Protein AF-A0A950IRT8-F1 (afdb_monomer_lite)

Sequence (388 aa):
TRESTYKFLDKFIGEMAEIFPDPYMHIGGDENNGVQWKANPEIQEFAKKHNLNDTAALQTYFNQQLLPILKKHGKRMVGWDEIFAPGLSKDAVIESWRGFDSLAAGAKAGYDGILAQPYYLDHIETAEFHYNADPIPVGTTLTPEEQARILGGEACMWNEHVTARSIDSRIWPRTAAIAERLWSPQSVNNVDDMYRRLWVQSLRLESVGLTHLSAEGVGLRQLAGTAHIEPLRVLASVLQPVGFDERYEMQHTSQLTPMDHLIDAVRPDPPSRHEMQVLVKTYLANHDPAARAALTSTFENWIAAGPNALLLMTAAPLLQDPAPRAQQLADLGSTGLEVIQYIEKQQRAPAGWTQSKLAVIDQAAKPAGLVRFTVLEPLRDLVNAAGK

Radius of gyration: 25.77 Å; chains: 1; bounding box: 68×45×64 Å

Secondary structure (DSSP, 8-state):
--HHHHHHHHHHHHHHHHH--SSEEE--------HHHHH-HHHHHHHHHTT--SHHHHHHHHHHHHHHHHHHTT-EEEEEGGG--TT--TTSEEEESS-HHHHHHHHHTT-EEEE-TT-BGGG---HHHHHT--SS-TT----HHHHTTEEEE--B---TT--TTTHHHHHTTHHHHHHHHHHS-TT---HHHHHHHHHHHHHHHGGGT--TTHHHHHHHHHHHTSS--HHHHHHHHTEEEPPHHHHHHHH---TTS---SHHHHS-SS-HHHHHHHHHHHHHHHH--HHHHHHHHHHHHHHHHHHHHHHHHHHHSGGGTTTTHHHHHHHHHHHHHHHHHHHHHTTPPPPTTHHHHHHHHHHHHHS-BTTEEESSHHHHHHHHHHHH-

Structure (mmCIF, N/CA/C/O backbone):
data_AF-A0A950IRT8-F1
#
_entry.id   AF-A0A950IRT8-F1
#
loop_
_atom_site.group_PDB
_atom_site.id
_atom_site.type_symbol
_atom_site.label_atom_id
_atom_site.label_alt_id
_atom_site.label_comp_id
_atom_site.label_asym_id
_atom_site.label_entity_id
_atom_site.label_seq_id
_atom_site.pdbx_PDB_ins_code
_atom_site.Cartn_x
_atom_site.Cartn_y
_atom_site.Cartn_z
_atom_site.occupancy
_atom_site.B_iso_or_equiv
_atom_site.auth_seq_id
_atom_site.auth_comp_id
_atom_site.auth_asym_id
_atom_site.auth_atom_id
_atom_site.pdbx_PDB_model_num
ATOM 1 N N . THR A 1 1 ? -24.971 12.808 24.071 1.00 93.38 1 THR A N 1
ATOM 2 C CA . THR A 1 1 ? -25.809 13.539 25.053 1.00 93.38 1 THR A CA 1
ATOM 3 C C . THR A 1 1 ? -27.253 13.052 25.076 1.00 93.38 1 THR A C 1
ATOM 5 O O . THR A 1 1 ? -27.858 13.056 26.139 1.00 93.38 1 THR A O 1
ATOM 8 N N . ARG A 1 2 ? -27.819 12.599 23.946 1.00 95.94 2 ARG A N 1
ATOM 9 C CA . ARG A 1 2 ? -29.181 12.046 23.871 1.00 95.94 2 ARG A CA 1
ATOM 10 C C . ARG A 1 2 ? -29.236 10.579 24.305 1.00 95.94 2 ARG A C 1
ATOM 12 O O . ARG A 1 2 ? -28.513 9.751 23.762 1.00 95.94 2 ARG A O 1
ATOM 19 N N . GLU A 1 3 ? -30.155 10.240 25.206 1.00 95.44 3 GLU A N 1
ATOM 20 C CA . GLU A 1 3 ? -30.379 8.853 25.653 1.00 95.44 3 GLU A CA 1
ATOM 21 C C . GLU A 1 3 ? -30.862 7.938 24.510 1.00 95.44 3 GLU A C 1
ATOM 23 O O . GLU A 1 3 ? -30.510 6.762 24.444 1.00 95.44 3 GLU A O 1
ATOM 28 N N . SER A 1 4 ? -31.625 8.491 23.559 1.00 97.94 4 SER A N 1
ATOM 29 C CA . SER A 1 4 ? -32.122 7.758 22.390 1.00 97.94 4 SER A CA 1
ATOM 30 C C . SER A 1 4 ? -31.001 7.157 21.536 1.00 97.94 4 SER A C 1
ATOM 32 O O . SER A 1 4 ? -31.207 6.106 20.939 1.00 97.94 4 SER A O 1
ATOM 34 N N . THR A 1 5 ? -29.820 7.786 21.503 1.00 98.00 5 THR A N 1
ATOM 35 C CA . THR A 1 5 ? -28.641 7.251 20.805 1.00 98.00 5 THR A CA 1
ATOM 36 C C . THR A 1 5 ? -28.190 5.936 21.435 1.00 98.00 5 THR A C 1
ATOM 38 O O . THR A 1 5 ? -27.998 4.959 20.723 1.00 98.00 5 THR A O 1
ATOM 41 N N . TYR A 1 6 ? -28.096 5.869 22.765 1.00 98.12 6 TYR A N 1
ATOM 42 C CA . TYR A 1 6 ? -27.685 4.646 23.459 1.00 98.12 6 TYR A CA 1
ATOM 43 C C . TYR A 1 6 ? -28.746 3.544 23.377 1.00 98.12 6 TYR A C 1
ATOM 45 O O . TYR A 1 6 ? -28.394 2.385 23.205 1.00 98.12 6 TYR A O 1
ATOM 53 N N . LYS A 1 7 ? -30.042 3.890 23.420 1.00 98.31 7 LYS A N 1
ATOM 54 C CA . LYS A 1 7 ? -31.140 2.924 23.204 1.00 98.31 7 LYS A CA 1
ATOM 55 C C . LYS A 1 7 ? -31.098 2.307 21.806 1.00 98.31 7 LYS A C 1
ATOM 57 O O . LYS A 1 7 ? -31.328 1.111 21.654 1.00 98.31 7 LYS A O 1
ATOM 62 N N . PHE A 1 8 ? -30.804 3.123 20.793 1.00 98.62 8 PHE A N 1
ATOM 63 C CA . PHE A 1 8 ? -30.590 2.637 19.434 1.00 98.62 8 PHE A CA 1
ATOM 64 C C . PHE A 1 8 ? -29.370 1.711 19.367 1.00 98.62 8 PHE A C 1
ATOM 66 O O . PHE A 1 8 ? -29.502 0.593 18.880 1.00 98.62 8 PHE A O 1
ATOM 73 N N . LEU A 1 9 ? -28.223 2.145 19.903 1.00 98.50 9 LEU A N 1
ATOM 74 C CA . LEU A 1 9 ? -26.989 1.357 19.893 1.00 98.50 9 LEU A CA 1
ATOM 75 C C . LEU A 1 9 ? -27.138 0.031 20.644 1.00 98.50 9 LEU A C 1
ATOM 77 O O . LEU A 1 9 ? -26.667 -0.976 20.145 1.00 98.50 9 LEU A O 1
ATOM 81 N N . ASP A 1 10 ? -27.834 -0.008 21.783 1.00 98.62 10 ASP A N 1
ATOM 82 C CA . ASP A 1 10 ? -28.111 -1.253 22.515 1.00 98.62 10 ASP A CA 1
ATOM 83 C C . ASP A 1 10 ? -28.896 -2.258 21.668 1.00 98.62 10 ASP A C 1
ATOM 85 O O . ASP A 1 10 ? -28.540 -3.433 21.616 1.00 98.62 10 ASP A O 1
ATOM 89 N N . LYS A 1 11 ? -29.926 -1.796 20.950 1.00 98.62 11 LYS A N 1
ATOM 90 C CA . LYS A 1 11 ? -30.690 -2.661 20.046 1.00 98.62 11 LYS A CA 1
ATOM 91 C C . LYS A 1 11 ? -29.851 -3.108 18.845 1.00 98.62 11 LYS A C 1
ATOM 93 O O . LYS A 1 11 ? -29.852 -4.289 18.521 1.00 98.62 11 LYS A O 1
ATOM 98 N N . PHE A 1 12 ? -29.148 -2.174 18.207 1.00 98.50 12 PHE A N 1
ATOM 99 C CA . PHE A 1 12 ? -28.325 -2.444 17.028 1.00 98.50 12 PHE A CA 1
ATOM 100 C C . PHE A 1 12 ? -27.179 -3.413 17.343 1.00 98.50 12 PHE A C 1
ATOM 102 O O . PHE A 1 12 ? -27.008 -4.410 16.654 1.00 98.50 12 PHE A O 1
ATOM 109 N N . ILE A 1 13 ? -26.431 -3.163 18.421 1.00 98.38 13 ILE A N 1
ATOM 110 C CA . ILE A 1 13 ? -25.345 -4.037 18.877 1.00 98.38 13 ILE A CA 1
ATOM 111 C C . ILE A 1 13 ? -25.885 -5.412 19.259 1.00 98.38 13 ILE A C 1
ATOM 113 O O . ILE A 1 13 ? -25.240 -6.403 18.939 1.00 98.38 13 ILE A O 1
ATOM 117 N N . GLY A 1 14 ? -27.058 -5.486 19.898 1.00 98.31 14 GLY A N 1
ATOM 118 C CA . GLY A 1 14 ? -27.706 -6.764 20.193 1.00 98.31 14 GLY A CA 1
ATOM 119 C C . GLY A 1 14 ? -27.958 -7.593 18.933 1.00 98.31 14 GLY A C 1
ATOM 120 O O . GLY A 1 14 ? -27.570 -8.754 18.885 1.00 98.31 14 GLY A O 1
ATOM 121 N N . GLU A 1 15 ? -28.512 -6.979 17.883 1.00 98.50 15 GLU A N 1
ATOM 122 C CA . GLU A 1 15 ? -28.735 -7.648 16.593 1.00 98.50 15 GLU A CA 1
ATOM 123 C C . GLU A 1 15 ? -27.414 -8.069 15.924 1.00 98.50 15 GLU A C 1
ATOM 125 O O . GLU A 1 15 ? -27.280 -9.201 15.469 1.00 98.50 15 GLU A O 1
ATOM 130 N N . MET A 1 16 ? -26.394 -7.202 15.917 1.00 98.31 16 MET A N 1
ATOM 131 C CA . MET A 1 16 ? -25.080 -7.548 15.354 1.00 98.31 16 MET A CA 1
ATOM 132 C C . MET A 1 16 ? -24.384 -8.663 16.148 1.00 98.31 16 MET A C 1
ATOM 134 O O . MET A 1 16 ? -23.709 -9.509 15.565 1.00 98.31 16 MET A O 1
ATOM 138 N N . ALA A 1 17 ? -24.555 -8.704 17.469 1.00 98.00 17 ALA A N 1
ATOM 139 C CA . ALA A 1 17 ? -23.971 -9.729 18.328 1.00 98.00 17 ALA A CA 1
ATOM 140 C C . ALA A 1 17 ? -24.550 -11.131 18.077 1.00 98.00 17 ALA A C 1
ATOM 142 O O . ALA A 1 17 ? -23.846 -12.111 18.319 1.00 98.00 17 ALA A O 1
ATOM 143 N N . GLU A 1 18 ? -25.784 -11.232 17.571 1.00 97.81 18 GLU A N 1
ATOM 144 C CA . GLU A 1 18 ? -26.386 -12.501 17.136 1.00 97.81 18 GLU A CA 1
ATOM 145 C C . GLU A 1 18 ? -25.786 -13.011 15.814 1.00 97.81 18 GLU A C 1
ATOM 147 O O . GLU A 1 18 ? -25.723 -14.220 15.592 1.00 97.81 18 GLU A O 1
ATOM 152 N N . ILE A 1 19 ? -25.319 -12.104 14.948 1.00 98.25 19 ILE A N 1
ATOM 153 C CA . ILE A 1 19 ? -24.733 -12.434 13.639 1.00 98.25 19 ILE A CA 1
ATOM 154 C C . ILE A 1 19 ? -23.246 -12.787 13.773 1.00 98.25 19 ILE A C 1
ATOM 156 O O . ILE A 1 19 ? -22.774 -13.743 13.157 1.00 98.25 19 ILE A O 1
ATOM 160 N N . PHE A 1 20 ? -22.500 -12.021 14.573 1.00 98.06 20 PHE A N 1
ATOM 161 C CA . PHE A 1 20 ? -21.051 -12.158 14.705 1.00 98.06 20 PHE A CA 1
ATOM 162 C C . PHE A 1 20 ? -20.701 -12.820 16.040 1.00 98.06 20 PHE A C 1
ATOM 164 O O . PHE A 1 20 ? -20.814 -12.162 17.071 1.00 98.06 20 PHE A O 1
ATOM 171 N N . PRO A 1 21 ? -20.257 -14.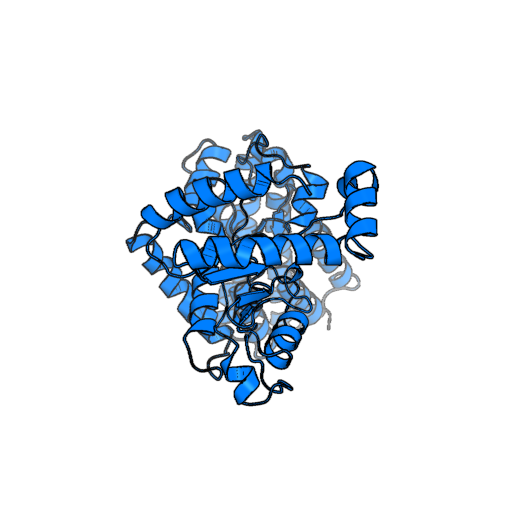090 16.075 1.00 96.75 21 PRO A N 1
ATOM 172 C CA . PRO A 1 21 ? -19.998 -14.806 17.329 1.00 96.75 21 PRO A CA 1
ATOM 173 C C . PRO A 1 21 ? -18.703 -14.378 18.034 1.00 96.75 21 PRO A C 1
ATOM 175 O O . PRO A 1 21 ? -18.528 -14.690 19.210 1.00 96.75 21 PRO A O 1
ATOM 178 N N . ASP A 1 22 ? -17.809 -13.669 17.340 1.00 97.81 22 ASP A N 1
ATOM 179 C CA . ASP A 1 22 ? -16.529 -13.214 17.888 1.00 97.81 22 ASP A CA 1
ATOM 180 C C . ASP A 1 22 ? -16.730 -12.342 19.146 1.00 97.81 22 ASP A C 1
ATOM 182 O O . ASP A 1 22 ? -17.658 -11.522 19.180 1.00 97.81 22 ASP A O 1
ATOM 186 N N . PRO A 1 23 ? -15.932 -12.521 20.215 1.00 96.75 23 PRO A N 1
ATOM 187 C CA . PRO A 1 23 ? -16.115 -11.767 21.447 1.00 96.75 23 PRO A CA 1
ATOM 188 C C . PRO A 1 23 ? -15.680 -10.307 21.327 1.00 96.75 23 PRO A C 1
ATOM 190 O O . PRO A 1 23 ? -15.950 -9.553 22.253 1.00 96.75 23 PRO A O 1
ATOM 193 N N . TYR A 1 24 ? -15.021 -9.885 20.253 1.00 97.75 24 TYR A N 1
ATOM 194 C CA . TYR A 1 24 ? -14.610 -8.507 20.028 1.00 97.75 24 TYR A CA 1
ATOM 195 C C . TYR A 1 24 ? -15.590 -7.787 19.098 1.00 97.75 24 TYR A C 1
ATOM 197 O O . TYR A 1 24 ? -16.213 -8.369 18.213 1.00 97.75 24 TYR A O 1
ATOM 205 N N . MET A 1 25 ? -15.764 -6.488 19.322 1.00 98.12 25 MET A N 1
ATOM 206 C CA . MET A 1 25 ? -16.516 -5.615 18.429 1.00 98.12 25 MET A CA 1
ATOM 207 C C . MET A 1 25 ? -15.803 -4.272 18.337 1.00 98.12 25 MET A C 1
ATOM 209 O O . MET A 1 25 ? -15.656 -3.570 19.344 1.00 98.12 25 MET A O 1
ATOM 213 N N . HIS A 1 26 ? -15.367 -3.933 17.124 1.00 98.31 26 HIS A N 1
ATOM 214 C CA . HIS A 1 26 ? -14.728 -2.658 16.839 1.00 98.31 26 HIS A CA 1
ATOM 215 C C . HIS A 1 26 ? -15.785 -1.548 16.767 1.00 98.31 26 HIS A C 1
ATOM 217 O O . HIS A 1 26 ? -16.753 -1.654 16.015 1.00 98.31 26 HIS A O 1
ATOM 223 N N . ILE A 1 27 ? -15.628 -0.489 17.564 1.00 97.12 27 ILE A N 1
ATOM 224 C CA . ILE A 1 27 ? -16.579 0.637 17.626 1.00 97.12 27 ILE A CA 1
ATOM 225 C C . ILE A 1 27 ? -16.160 1.838 16.767 1.00 97.12 27 ILE A C 1
ATOM 227 O O . ILE A 1 27 ? -16.857 2.852 16.756 1.00 97.12 27 ILE A O 1
ATOM 231 N N . GLY A 1 28 ? -15.013 1.740 16.089 1.00 96.75 28 GLY A N 1
ATOM 232 C CA . GLY A 1 28 ? -14.373 2.865 15.410 1.00 96.75 28 GLY A CA 1
ATOM 233 C C . GLY A 1 28 ? -13.798 3.830 16.442 1.00 96.75 28 GLY A C 1
ATOM 234 O O . GLY A 1 28 ? -13.040 3.420 17.323 1.00 96.75 28 GLY A O 1
ATOM 235 N N . GLY A 1 29 ? -14.219 5.092 16.368 1.00 94.56 29 GLY A N 1
ATOM 236 C CA . GLY A 1 29 ? -13.820 6.145 17.304 1.00 94.56 29 GLY A CA 1
ATOM 237 C C . GLY A 1 29 ? -12.760 7.095 16.750 1.00 94.56 29 GLY A C 1
ATOM 238 O O . GLY A 1 29 ? -12.273 7.946 17.485 1.00 94.56 29 GLY A O 1
ATOM 239 N N . ASP A 1 30 ? -12.450 6.982 15.474 1.00 95.75 30 ASP A N 1
ATOM 240 C CA . ASP A 1 30 ? -11.510 7.804 14.734 1.00 95.75 30 ASP A CA 1
ATOM 241 C C . ASP A 1 30 ? -12.086 9.172 14.329 1.00 95.75 30 ASP A C 1
ATOM 243 O O . ASP A 1 30 ? -13.300 9.371 14.227 1.00 95.75 30 ASP A O 1
ATOM 247 N N . GLU A 1 31 ? -11.189 10.142 14.141 1.00 94.06 31 GLU A N 1
ATOM 248 C CA . GLU A 1 31 ? -11.392 11.381 13.368 1.00 94.06 31 GLU A CA 1
ATOM 249 C C . GLU A 1 31 ? -12.564 12.302 13.768 1.00 94.06 31 GLU A C 1
ATOM 251 O O . GLU A 1 31 ? -12.988 13.194 13.019 1.00 94.06 31 GLU A O 1
ATOM 256 N N . ASN A 1 32 ? -13.068 12.193 14.998 1.00 94.94 32 ASN A N 1
ATOM 257 C CA . ASN A 1 32 ? -14.050 13.147 15.505 1.00 94.94 32 ASN A CA 1
ATOM 258 C C . ASN A 1 32 ? -13.425 14.535 15.749 1.00 94.94 32 ASN A C 1
ATOM 260 O O . ASN A 1 32 ? -12.979 14.875 16.847 1.00 94.94 32 ASN A O 1
ATOM 264 N N . ASN A 1 33 ? -13.488 15.400 14.736 1.00 93.12 33 ASN A N 1
ATOM 265 C CA . ASN A 1 33 ? -12.981 16.775 14.800 1.00 93.12 33 ASN A CA 1
ATOM 266 C C . ASN A 1 33 ? -13.750 17.695 15.781 1.00 93.12 33 ASN A C 1
ATOM 268 O O . ASN A 1 33 ? -13.318 18.815 16.079 1.00 93.12 33 ASN A O 1
ATOM 272 N N . GLY A 1 34 ? -14.904 17.251 16.295 1.00 95.25 34 GLY A N 1
ATOM 273 C CA . GLY A 1 34 ? -15.708 17.953 17.293 1.00 95.25 34 GLY A CA 1
ATOM 274 C C . GLY A 1 34 ? -16.322 19.280 16.843 1.00 95.25 34 GLY A C 1
ATOM 275 O O . GLY A 1 34 ? -16.896 19.978 17.681 1.00 95.25 34 GLY A O 1
ATOM 276 N N . VAL A 1 35 ? -16.236 19.656 15.562 1.00 97.31 35 VAL A N 1
ATOM 277 C CA . VAL A 1 35 ? -16.737 20.947 15.053 1.00 97.31 35 VAL A CA 1
ATOM 278 C C . VAL A 1 35 ? -18.231 21.099 15.344 1.00 97.31 35 VAL A C 1
ATOM 280 O O . VAL A 1 35 ? -18.659 22.096 15.926 1.00 97.31 35 VAL A O 1
ATOM 283 N N . GLN A 1 36 ? -19.023 20.073 15.028 1.00 97.56 36 GLN A N 1
ATOM 284 C CA . GLN A 1 36 ? -20.467 20.089 15.276 1.00 97.56 36 GLN A CA 1
ATOM 285 C C . GLN A 1 36 ? -20.810 20.035 16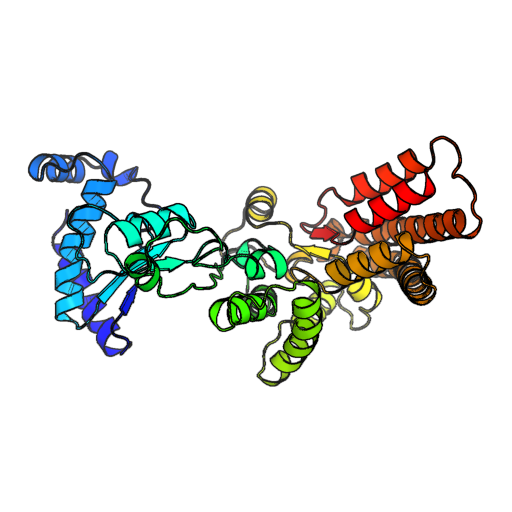.771 1.00 97.56 36 GLN A C 1
ATOM 287 O O . GLN A 1 36 ? -21.781 20.651 17.205 1.00 97.56 36 GLN A O 1
ATOM 292 N N . TRP A 1 37 ? -20.007 19.340 17.581 1.00 97.44 37 TRP A N 1
ATOM 293 C CA . TRP A 1 37 ? -20.215 19.267 19.032 1.00 97.44 37 TRP A CA 1
ATOM 294 C C . TRP A 1 37 ? -19.964 20.611 19.709 1.00 97.44 37 TRP A C 1
ATOM 296 O O . TRP A 1 37 ? -20.733 21.015 20.581 1.00 97.44 37 TRP A O 1
ATOM 306 N N . LYS A 1 38 ? -18.922 21.328 19.276 1.00 96.88 38 LYS A N 1
ATOM 307 C CA . LYS A 1 38 ? -18.600 22.687 19.733 1.00 96.88 38 LYS A CA 1
ATOM 308 C C . LYS A 1 38 ? -19.673 23.697 19.328 1.00 96.88 38 LYS A C 1
ATOM 310 O O . LYS A 1 38 ? -19.982 24.594 20.105 1.00 96.88 38 LYS A O 1
ATOM 315 N N . ALA A 1 39 ? -20.268 23.526 18.147 1.00 97.69 39 ALA A N 1
ATOM 316 C CA . ALA A 1 39 ? -21.314 24.407 17.636 1.00 97.69 39 ALA A CA 1
ATOM 317 C C . ALA A 1 39 ? -22.708 24.166 18.254 1.00 97.69 39 ALA A C 1
ATOM 319 O O . ALA A 1 39 ? -23.582 25.019 18.114 1.00 97.69 39 ALA A O 1
ATOM 320 N N . ASN A 1 40 ? -22.946 23.030 18.919 1.00 98.19 40 ASN A N 1
ATOM 321 C CA . ASN A 1 40 ? -24.266 22.665 19.436 1.00 98.19 40 ASN A CA 1
ATOM 322 C C . ASN A 1 40 ? -24.455 23.087 20.916 1.00 98.19 40 ASN A C 1
ATOM 324 O O . ASN A 1 40 ? -23.789 22.522 21.790 1.00 98.19 40 ASN A O 1
ATOM 328 N N . PRO A 1 41 ? -25.394 24.005 21.239 1.00 97.88 41 PRO A N 1
ATOM 329 C CA . PRO A 1 41 ? -25.592 24.496 22.607 1.00 97.88 41 PRO A CA 1
ATOM 330 C C . PRO A 1 41 ? -25.973 23.416 23.628 1.00 97.88 41 PRO A C 1
ATOM 332 O O . PRO A 1 41 ? -25.469 23.443 24.749 1.00 97.88 41 PRO A O 1
ATOM 335 N N . GLU A 1 42 ? -26.805 22.443 23.249 1.00 97.88 42 GLU A N 1
ATOM 336 C CA . GLU A 1 42 ? -27.221 21.349 24.139 1.00 97.88 42 GLU A CA 1
ATOM 337 C C . GLU A 1 42 ? -26.039 20.435 24.484 1.00 97.88 42 GLU A C 1
ATOM 339 O O . GLU A 1 42 ? -25.911 19.960 25.614 1.00 97.88 42 GLU A O 1
ATOM 344 N N . ILE A 1 43 ? -25.142 20.199 23.519 1.00 98.12 43 ILE A N 1
ATOM 345 C CA . ILE A 1 43 ? -23.922 19.420 23.755 1.00 98.12 43 ILE A CA 1
ATOM 346 C C . ILE A 1 43 ? -22.976 20.176 24.688 1.00 98.12 43 ILE A C 1
ATOM 348 O O . ILE A 1 43 ? -22.422 19.572 25.606 1.00 98.12 43 ILE A O 1
ATOM 352 N N . GLN A 1 44 ? -22.837 21.490 24.511 1.00 97.88 44 GLN A N 1
ATOM 353 C CA . GLN A 1 44 ? -22.022 22.320 25.399 1.00 97.88 44 GLN A CA 1
ATOM 354 C C . GLN A 1 44 ? -22.589 22.384 26.824 1.00 97.88 44 GLN A C 1
ATOM 356 O O . GLN A 1 44 ? -21.832 22.328 27.793 1.00 97.88 44 GLN A O 1
ATOM 361 N N . GLU A 1 45 ? -23.911 22.463 26.983 1.00 97.75 45 GLU A N 1
ATOM 362 C CA . GLU A 1 45 ? -24.555 22.400 28.298 1.00 97.75 45 GLU A CA 1
ATOM 363 C C . GLU A 1 45 ? -24.343 21.035 28.964 1.00 97.75 45 GLU A C 1
ATOM 365 O O . GLU A 1 45 ? -23.966 20.961 30.137 1.00 97.75 45 GLU A O 1
ATOM 370 N N . PHE A 1 46 ? -24.501 19.948 28.204 1.00 98.00 46 PHE A N 1
ATOM 371 C CA . PHE A 1 46 ? -24.214 18.602 28.686 1.00 98.00 46 PHE A CA 1
ATOM 372 C C . PHE A 1 46 ? -22.759 18.457 29.147 1.00 98.00 46 PHE A C 1
ATOM 374 O O . PHE A 1 46 ? -22.521 17.906 30.224 1.00 98.00 46 PHE A O 1
ATOM 381 N N . ALA A 1 47 ? -21.805 18.962 28.358 1.00 96.94 47 ALA A N 1
ATOM 382 C CA . ALA A 1 47 ? -20.380 18.927 28.669 1.00 96.94 47 ALA A CA 1
ATOM 383 C C . ALA A 1 47 ? -20.083 19.648 29.990 1.00 96.94 47 ALA A C 1
ATOM 385 O O . ALA A 1 47 ? -19.457 19.071 30.877 1.00 96.94 47 ALA A O 1
ATOM 386 N N . LYS A 1 48 ? -20.633 20.858 30.174 1.00 97.06 48 LYS A N 1
ATOM 387 C CA . LYS A 1 48 ? -20.519 21.627 31.425 1.00 97.06 48 LYS A CA 1
ATOM 388 C C . LYS A 1 48 ? -21.099 20.870 32.617 1.00 97.06 48 LYS A C 1
ATOM 390 O O . LYS A 1 48 ? -20.449 20.773 33.650 1.00 97.06 48 LYS A O 1
ATOM 395 N N . LYS A 1 49 ? -22.297 20.293 32.471 1.00 97.31 49 LYS A N 1
ATOM 396 C CA . LYS A 1 49 ? -22.969 19.539 33.543 1.00 97.31 49 LYS A CA 1
ATOM 397 C C . LYS A 1 49 ? -22.173 18.311 34.002 1.00 97.31 49 LYS A C 1
ATOM 399 O O . LYS A 1 49 ? -22.275 17.929 35.164 1.00 97.31 49 LYS A O 1
ATOM 404 N N . HIS A 1 50 ? -21.402 17.700 33.104 1.00 95.38 50 HIS A N 1
ATOM 405 C CA . HIS A 1 50 ? -20.616 16.492 33.375 1.00 95.38 50 HIS A CA 1
ATOM 406 C C . HIS A 1 50 ? -19.112 16.765 33.537 1.00 95.38 50 HIS A C 1
ATOM 408 O O . HIS A 1 50 ? -18.342 15.814 33.632 1.00 95.38 50 HIS A O 1
ATOM 414 N N . ASN A 1 51 ? -18.689 18.035 33.596 1.00 95.44 51 ASN A N 1
ATOM 415 C CA . ASN A 1 51 ? -17.282 18.449 33.696 1.00 95.44 51 ASN A CA 1
ATOM 416 C C . ASN A 1 51 ? -16.385 17.865 32.583 1.00 95.44 51 ASN A C 1
ATOM 418 O O . ASN A 1 51 ? -15.266 17.419 32.836 1.00 95.44 51 ASN A O 1
ATOM 422 N N . LEU A 1 52 ? -16.888 17.845 31.347 1.00 94.50 52 LEU A N 1
ATOM 423 C CA . LEU A 1 52 ? -16.173 17.353 30.168 1.00 94.50 52 LEU A CA 1
ATOM 424 C C . LEU A 1 52 ? -15.551 18.548 29.439 1.00 94.50 52 LEU A C 1
ATOM 426 O O . LEU A 1 52 ? -16.264 19.367 28.859 1.00 94.50 52 LEU A O 1
ATOM 430 N N . ASN A 1 53 ? -14.226 18.667 29.518 1.00 91.44 53 ASN A N 1
ATOM 431 C CA . ASN A 1 53 ? -13.514 19.900 29.161 1.00 91.44 53 ASN A CA 1
ATOM 432 C C . ASN A 1 53 ? -13.286 20.086 27.653 1.00 91.44 53 ASN A C 1
ATOM 434 O O . ASN A 1 53 ? -13.087 21.212 27.201 1.00 91.44 53 ASN A O 1
ATOM 438 N N . ASP A 1 54 ? -13.302 19.006 26.875 1.00 91.88 54 ASP A N 1
ATOM 439 C CA . ASP A 1 54 ? -13.022 19.031 25.442 1.00 91.88 54 ASP A CA 1
ATOM 440 C C . ASP A 1 54 ? -13.753 17.904 24.683 1.00 91.88 54 ASP A C 1
ATOM 442 O O . ASP A 1 54 ? -14.514 17.111 25.249 1.00 91.88 54 ASP A O 1
ATOM 446 N N . THR A 1 55 ? -13.550 17.861 23.361 1.00 92.31 55 THR A N 1
ATOM 447 C CA . THR A 1 55 ? -14.112 16.828 22.479 1.00 92.31 55 THR A CA 1
ATOM 448 C C . THR A 1 55 ? -13.674 15.425 22.900 1.00 92.31 55 THR A C 1
ATOM 450 O O . THR A 1 55 ? -14.499 14.512 22.897 1.00 92.31 55 THR A O 1
ATOM 453 N N . ALA A 1 56 ? -12.410 15.253 23.299 1.00 90.94 56 ALA A N 1
ATOM 454 C CA . ALA A 1 56 ? -11.867 13.956 23.689 1.00 90.94 56 ALA A CA 1
ATOM 455 C C . ALA A 1 56 ? -12.538 13.437 24.970 1.00 90.94 56 ALA A C 1
ATOM 457 O O . ALA A 1 56 ? -12.935 12.274 25.038 1.00 90.94 56 ALA A O 1
ATOM 458 N N . ALA A 1 57 ? -12.775 14.303 25.958 1.00 91.81 57 ALA A N 1
ATOM 459 C CA . ALA A 1 57 ? -13.517 13.973 27.170 1.00 91.81 57 ALA A CA 1
ATOM 460 C C . ALA A 1 57 ? -14.980 13.605 26.867 1.00 91.81 57 ALA A C 1
ATOM 462 O O . ALA A 1 57 ? -15.509 12.647 27.433 1.00 91.81 57 ALA A O 1
ATOM 463 N N . LEU A 1 58 ? -15.635 14.317 25.941 1.00 94.50 58 LEU A N 1
ATOM 464 C CA . LEU A 1 58 ? -16.989 13.979 25.481 1.00 94.50 58 LEU A CA 1
ATOM 465 C C . LEU A 1 58 ? -17.051 12.610 24.794 1.00 94.50 58 LEU A C 1
ATOM 467 O O . LEU A 1 58 ? -17.977 11.835 25.043 1.00 94.50 58 LEU A O 1
ATOM 471 N N . GLN A 1 59 ? -16.067 12.299 23.956 1.00 94.56 59 GLN A N 1
ATOM 472 C CA . GLN A 1 59 ? -15.969 11.011 23.279 1.00 94.56 59 GLN A CA 1
ATOM 473 C C . GLN A 1 59 ? -15.649 9.879 24.259 1.00 94.56 59 GLN A C 1
ATOM 475 O O . GLN A 1 59 ? -16.277 8.824 24.215 1.00 94.56 59 GLN A O 1
ATOM 480 N N . THR A 1 60 ? -14.757 10.130 25.216 1.00 91.50 60 THR A N 1
ATOM 481 C CA . THR A 1 60 ? -14.455 9.204 26.314 1.00 91.50 60 THR A CA 1
ATOM 482 C C . THR A 1 60 ? -15.712 8.878 27.109 1.00 91.50 60 THR A C 1
ATOM 484 O O . THR A 1 60 ? -15.999 7.709 27.358 1.00 91.50 60 THR A O 1
ATOM 487 N N . TYR A 1 61 ? -16.507 9.896 27.457 1.00 93.88 61 TYR A N 1
ATOM 488 C CA . TYR A 1 61 ? -17.788 9.695 28.128 1.00 93.88 61 TYR A CA 1
ATOM 489 C C . TYR A 1 61 ? -18.720 8.804 27.296 1.00 93.88 61 TYR A C 1
ATOM 491 O O . TYR A 1 61 ? -19.310 7.867 27.830 1.00 93.88 61 TYR A O 1
ATOM 499 N N . PHE A 1 62 ? -18.837 9.058 25.988 1.00 95.62 62 PHE A N 1
ATOM 500 C CA . PHE A 1 62 ? -19.639 8.227 25.086 1.00 95.62 62 PHE A CA 1
ATOM 501 C C . PHE A 1 62 ? -19.172 6.761 25.083 1.00 95.62 62 PHE A C 1
ATOM 503 O O . PHE A 1 62 ? -19.990 5.862 25.288 1.00 95.62 62 PHE A O 1
ATOM 510 N N . ASN A 1 63 ? -17.865 6.517 24.959 1.00 94.44 63 ASN A N 1
ATOM 511 C CA . ASN A 1 63 ? -17.288 5.171 24.979 1.00 94.44 63 ASN A CA 1
ATOM 512 C C . ASN A 1 63 ? -17.526 4.466 26.325 1.00 94.44 63 ASN A C 1
ATOM 514 O O . ASN A 1 63 ? -17.878 3.287 26.360 1.00 94.44 63 ASN A O 1
ATOM 518 N N . GLN A 1 64 ? -17.429 5.191 27.444 1.00 92.56 64 GLN A N 1
ATOM 519 C CA . GLN A 1 64 ? -17.737 4.657 28.775 1.00 92.56 64 GLN A CA 1
ATOM 520 C C . GLN A 1 64 ? -19.200 4.217 28.914 1.00 92.56 64 GLN A C 1
ATOM 522 O O . GLN A 1 64 ? -19.467 3.212 29.572 1.00 92.56 64 GLN A O 1
ATOM 527 N N . GLN A 1 65 ? -20.144 4.922 28.281 1.00 94.06 65 GLN A N 1
ATOM 528 C CA . GLN A 1 65 ? -21.548 4.494 28.238 1.00 94.06 65 GLN A CA 1
ATOM 529 C C . GLN A 1 65 ? -21.764 3.278 27.323 1.00 94.06 65 GLN A C 1
ATOM 531 O O . GLN A 1 65 ? -22.680 2.491 27.556 1.00 94.06 65 GLN A O 1
ATOM 536 N N . LEU A 1 66 ? -20.921 3.098 26.303 1.00 95.44 66 LEU A N 1
ATOM 537 C CA . LEU A 1 66 ? -21.015 1.987 25.356 1.00 95.44 66 LEU A CA 1
ATOM 538 C C . LEU A 1 66 ? -20.443 0.671 25.911 1.00 95.44 66 LEU A C 1
ATOM 540 O O . LEU A 1 66 ? -20.949 -0.402 25.592 1.00 95.44 66 LEU A O 1
ATOM 544 N N . LEU A 1 67 ? -19.440 0.738 26.792 1.00 94.00 67 LEU A N 1
ATOM 545 C CA . LEU A 1 67 ? -18.841 -0.433 27.450 1.00 94.00 67 LEU A CA 1
ATOM 546 C C . LEU A 1 67 ? -19.862 -1.399 28.090 1.00 94.00 67 LEU A C 1
ATOM 548 O O . LEU A 1 67 ? -19.807 -2.590 27.779 1.00 94.00 67 LEU A O 1
ATOM 552 N N . PRO A 1 68 ? -20.789 -0.966 28.971 1.00 94.94 68 PRO A N 1
ATOM 553 C CA . PRO A 1 68 ? -21.766 -1.879 29.565 1.00 94.94 68 PRO A CA 1
ATOM 554 C C . PRO A 1 68 ? -22.747 -2.457 28.537 1.00 94.94 68 PRO A C 1
ATOM 556 O O . PRO A 1 68 ? -23.206 -3.582 28.723 1.00 94.94 68 PRO A O 1
ATOM 559 N N . ILE A 1 69 ? -23.040 -1.734 27.450 1.00 97.50 69 ILE A N 1
ATOM 560 C CA . ILE A 1 69 ? -23.889 -2.225 26.354 1.00 97.50 69 ILE A CA 1
ATOM 561 C C . ILE A 1 69 ? -23.189 -3.376 25.627 1.00 97.50 69 ILE A C 1
ATOM 563 O O . ILE A 1 69 ? -23.776 -4.440 25.457 1.00 97.50 69 ILE A O 1
ATOM 567 N N . LEU A 1 70 ? -21.917 -3.202 25.263 1.00 97.38 70 LEU A N 1
ATOM 568 C CA . LEU A 1 70 ? -21.119 -4.268 24.653 1.00 97.38 70 LEU A CA 1
ATOM 569 C C . LEU A 1 70 ? -21.029 -5.486 25.578 1.00 97.38 70 LEU A C 1
ATOM 571 O O . LEU A 1 70 ? -21.343 -6.598 25.159 1.00 97.38 70 LEU A O 1
ATOM 575 N N . LYS A 1 71 ? -20.706 -5.274 26.862 1.00 96.06 71 LYS A N 1
ATOM 576 C CA . LYS A 1 71 ? -20.609 -6.357 27.856 1.00 96.06 71 LYS A CA 1
ATOM 577 C C . LYS A 1 71 ? -21.926 -7.120 28.025 1.00 96.06 71 LYS A C 1
ATOM 579 O O . LYS A 1 71 ? -21.899 -8.344 28.119 1.00 96.06 71 LYS A O 1
ATOM 584 N N . LYS A 1 72 ? -23.069 -6.423 28.031 1.00 97.75 72 LYS A N 1
ATOM 585 C CA . LYS A 1 72 ? -24.410 -7.035 28.083 1.00 97.75 72 LYS A CA 1
ATOM 586 C C . LYS A 1 72 ? -24.634 -8.025 26.933 1.00 97.75 72 LYS A C 1
ATOM 588 O O . LYS A 1 72 ? -25.261 -9.054 27.153 1.00 97.75 72 LYS A O 1
ATOM 593 N N . HIS A 1 73 ? -24.091 -7.735 25.751 1.00 98.06 73 HIS A N 1
ATOM 594 C CA . HIS A 1 73 ? -24.189 -8.579 24.553 1.00 98.06 73 HIS A CA 1
ATOM 595 C C . HIS A 1 73 ? -22.968 -9.490 24.347 1.00 98.06 73 HIS A C 1
ATOM 597 O O . HIS A 1 73 ? -22.737 -9.989 23.248 1.00 98.06 73 HIS A O 1
ATOM 603 N N . GLY A 1 74 ? -22.164 -9.704 25.395 1.00 96.81 74 GLY A N 1
ATOM 604 C CA . GLY A 1 74 ? -21.007 -10.601 25.353 1.00 96.81 74 GLY A CA 1
ATOM 605 C C . GLY A 1 74 ? -19.834 -10.090 24.512 1.00 96.81 74 GLY A C 1
ATOM 606 O O . GLY A 1 74 ? -19.003 -10.895 24.098 1.00 96.81 74 GLY A O 1
ATOM 607 N N . LYS A 1 75 ? -19.760 -8.778 24.247 1.00 97.81 75 LYS A N 1
ATOM 608 C CA . LYS A 1 75 ? -18.708 -8.148 23.439 1.00 97.81 75 LYS A CA 1
ATOM 609 C C . LYS A 1 75 ? -17.682 -7.388 24.279 1.00 97.81 75 LYS A C 1
ATOM 611 O O . LYS A 1 75 ? -18.006 -6.738 25.276 1.00 97.81 75 LYS A O 1
ATOM 616 N N . ARG A 1 76 ? -16.435 -7.433 23.822 1.00 96.19 76 ARG A N 1
ATOM 617 C CA . ARG A 1 76 ? -15.279 -6.652 24.261 1.00 96.19 76 ARG A CA 1
ATOM 618 C C . ARG A 1 76 ? -15.030 -5.548 23.244 1.00 96.19 76 ARG A C 1
ATOM 620 O O . ARG A 1 76 ? -15.072 -5.780 22.041 1.00 96.19 76 ARG A O 1
ATOM 627 N N . MET A 1 77 ? -14.783 -4.345 23.744 1.00 97.38 77 MET A N 1
ATOM 628 C CA . MET A 1 77 ? -14.537 -3.181 22.901 1.00 97.38 77 MET A CA 1
ATOM 629 C C . MET A 1 77 ? -13.166 -3.281 22.233 1.00 97.38 77 MET A C 1
ATOM 631 O O . MET A 1 77 ? -12.169 -3.507 22.918 1.00 97.38 77 MET A O 1
ATOM 635 N N . VAL A 1 78 ? -13.136 -3.039 20.928 1.00 98.19 78 VAL A N 1
ATOM 636 C CA . VAL A 1 78 ? -11.942 -2.611 20.190 1.00 98.19 78 VAL A CA 1
ATOM 637 C C . VAL A 1 78 ? -12.245 -1.228 19.621 1.00 98.19 78 VAL A C 1
ATOM 639 O O . VAL A 1 78 ? -13.401 -0.931 19.307 1.00 98.19 78 VAL A O 1
ATOM 642 N N . GLY A 1 79 ? -11.258 -0.354 19.535 1.00 97.75 79 GLY A N 1
ATOM 643 C CA . GLY A 1 79 ? -11.429 0.924 18.862 1.00 97.75 79 GLY A CA 1
ATOM 644 C C . GLY A 1 79 ? -10.100 1.550 18.504 1.00 97.75 79 GLY A C 1
ATOM 645 O O . GLY A 1 79 ? -9.067 1.212 19.092 1.00 97.75 79 GLY A O 1
ATOM 646 N N . TRP A 1 80 ? -10.166 2.503 17.583 1.00 98.25 80 TRP A N 1
ATOM 647 C CA . TRP A 1 80 ? -9.019 3.298 17.185 1.00 98.25 80 TRP A CA 1
ATOM 648 C C . TRP A 1 80 ? -8.448 4.060 18.370 1.00 98.25 80 TRP A C 1
ATOM 650 O O . TRP A 1 80 ? -9.154 4.398 19.321 1.00 98.25 80 TRP A O 1
ATOM 660 N N . ASP A 1 81 ? -7.154 4.330 18.335 1.00 95.00 81 ASP A N 1
ATOM 661 C CA . ASP A 1 81 ? -6.429 4.856 19.481 1.00 95.00 81 ASP A CA 1
ATOM 662 C C . ASP A 1 81 ? -6.895 6.223 20.019 1.00 95.00 81 ASP A C 1
ATOM 664 O O . ASP A 1 81 ? -6.486 6.612 21.110 1.00 95.00 81 ASP A O 1
ATOM 668 N N . GLU A 1 82 ? -7.802 6.952 19.369 1.00 94.50 82 GLU A N 1
ATOM 669 C CA . GLU A 1 82 ? -8.513 8.075 19.996 1.00 94.50 82 GLU A CA 1
ATOM 670 C C . GLU A 1 82 ? -9.428 7.662 21.155 1.00 94.50 82 GLU A C 1
ATOM 672 O O . GLU A 1 82 ? -9.721 8.486 22.025 1.00 94.50 82 GLU A O 1
ATOM 677 N N . ILE A 1 83 ? -9.860 6.397 21.228 1.00 93.00 83 ILE A N 1
ATOM 678 C CA . ILE A 1 83 ? -10.631 5.912 22.379 1.00 93.00 83 ILE A CA 1
ATOM 679 C C . ILE A 1 83 ? -9.772 5.796 23.643 1.00 93.00 83 ILE A C 1
ATOM 681 O O . ILE A 1 83 ? -10.323 5.718 24.746 1.00 93.00 83 ILE A O 1
ATOM 685 N N . PHE A 1 84 ? -8.441 5.773 23.500 1.00 91.56 84 PHE A N 1
ATOM 686 C CA . PHE A 1 84 ? -7.501 5.671 24.608 1.00 91.56 84 PHE A CA 1
ATOM 687 C C . PHE A 1 84 ? -7.564 6.926 25.483 1.00 91.56 84 PHE A C 1
ATOM 689 O O . PHE A 1 84 ? -7.002 7.977 25.178 1.00 91.56 84 PHE A O 1
ATOM 696 N N . ALA A 1 85 ? -8.247 6.795 26.618 1.00 85.56 85 ALA A N 1
ATOM 697 C CA . ALA A 1 85 ? -8.433 7.878 27.568 1.00 85.56 85 ALA A CA 1
ATOM 698 C C . ALA A 1 85 ? -8.555 7.368 29.017 1.00 85.56 85 ALA A C 1
ATOM 700 O O . ALA A 1 85 ? -8.829 6.181 29.257 1.00 85.56 85 ALA A O 1
ATOM 701 N N . PRO A 1 86 ? -8.365 8.247 30.021 1.00 81.25 86 PRO A N 1
ATOM 702 C CA . PRO A 1 86 ? -8.580 7.899 31.421 1.00 81.25 86 PRO A CA 1
ATOM 703 C C . PRO A 1 86 ? -9.999 7.370 31.685 1.00 81.25 86 PRO A C 1
ATOM 705 O O . PRO A 1 86 ? -10.992 7.917 31.211 1.00 81.25 86 PRO A O 1
ATOM 708 N N . GLY A 1 87 ? -10.103 6.307 32.486 1.00 77.44 87 GLY A N 1
ATOM 709 C CA . GLY A 1 87 ? -11.385 5.710 32.881 1.00 77.44 87 GLY A CA 1
ATOM 710 C C . GLY A 1 87 ? -11.996 4.733 31.870 1.00 77.44 87 GLY A C 1
ATOM 711 O O . GLY A 1 87 ? -13.038 4.150 32.165 1.00 77.44 87 GLY A O 1
ATOM 712 N N . LEU A 1 88 ? -11.370 4.512 30.709 1.00 87.00 88 LEU A N 1
ATOM 713 C CA . LEU A 1 88 ? -11.716 3.378 29.850 1.00 87.00 88 LEU A CA 1
ATOM 714 C C . LEU A 1 88 ? -11.351 2.056 30.556 1.00 87.00 88 LEU A C 1
ATOM 716 O O . LEU A 1 88 ? -10.354 1.961 31.274 1.00 87.00 88 LEU A O 1
ATOM 720 N N . SER A 1 89 ? -12.176 1.022 30.382 1.00 88.38 89 SER A N 1
ATOM 721 C CA . SER A 1 89 ? -11.897 -0.308 30.934 1.00 88.38 89 SER A CA 1
ATOM 722 C C . SER A 1 89 ? -10.644 -0.908 30.293 1.00 88.38 89 SER A C 1
ATOM 724 O O . SER A 1 89 ? -10.528 -0.901 29.072 1.00 88.38 89 SER A O 1
ATOM 726 N N . LYS A 1 90 ? -9.751 -1.494 31.105 1.00 91.69 90 LYS A N 1
ATOM 727 C CA . LYS A 1 90 ? -8.560 -2.225 30.624 1.00 91.69 90 LYS A CA 1
ATOM 728 C C . LYS A 1 90 ? -8.886 -3.489 29.822 1.00 91.69 90 LYS A C 1
ATOM 730 O O . LYS A 1 90 ? -7.991 -4.060 29.221 1.00 91.69 90 LYS A O 1
ATOM 735 N N . ASP A 1 91 ? -10.154 -3.904 29.797 1.00 90.88 91 ASP A N 1
ATOM 736 C CA . ASP A 1 91 ? -10.624 -5.009 28.956 1.00 90.88 91 ASP A CA 1
ATOM 737 C C . ASP A 1 91 ? -10.727 -4.615 27.470 1.00 90.88 91 ASP A C 1
ATOM 739 O O . ASP A 1 91 ? -10.890 -5.505 26.626 1.00 90.88 91 ASP A O 1
ATOM 743 N N . ALA A 1 92 ? -10.703 -3.307 27.170 1.00 95.12 92 ALA A N 1
ATOM 744 C CA . ALA A 1 92 ? -10.734 -2.764 25.818 1.00 95.12 92 ALA A CA 1
ATOM 745 C C . ALA A 1 92 ? -9.376 -2.920 25.122 1.00 95.12 92 ALA A C 1
ATOM 747 O O . ALA A 1 92 ? -8.329 -2.779 25.756 1.00 95.12 92 ALA A O 1
ATOM 748 N N . VAL A 1 93 ? -9.421 -3.169 23.816 1.00 97.62 93 VAL A N 1
ATOM 749 C CA . VAL A 1 93 ? -8.244 -3.256 22.948 1.00 97.62 93 VAL A CA 1
ATOM 750 C C . VAL A 1 93 ? -8.106 -1.954 22.166 1.00 97.62 93 VAL A C 1
ATOM 752 O O . VAL A 1 93 ? -9.091 -1.440 21.633 1.00 97.62 93 VAL A O 1
ATOM 755 N N . ILE A 1 94 ? -6.888 -1.422 22.122 1.00 98.00 94 ILE A N 1
ATOM 756 C CA . ILE A 1 94 ? -6.553 -0.190 21.411 1.00 98.00 94 ILE A CA 1
ATOM 757 C C . ILE A 1 94 ? -5.910 -0.542 20.072 1.00 98.00 94 ILE A C 1
ATOM 759 O O . ILE A 1 94 ? -4.800 -1.073 20.032 1.00 98.00 94 ILE A O 1
ATOM 763 N N . GLU A 1 95 ? -6.588 -0.235 18.974 1.00 98.56 95 GLU A N 1
ATOM 764 C CA . GLU A 1 95 ? -6.027 -0.388 17.637 1.00 98.56 95 GLU A CA 1
ATOM 765 C C . GLU A 1 95 ? -5.306 0.901 17.229 1.00 98.56 95 GLU A C 1
ATOM 767 O O . GLU A 1 95 ? -5.894 1.978 17.107 1.00 98.56 95 GLU A O 1
ATOM 772 N N . SER A 1 96 ? -3.986 0.818 17.101 1.00 97.56 96 SER A N 1
ATOM 773 C CA . SER A 1 96 ? -3.134 1.976 16.886 1.00 97.56 96 SER A CA 1
ATOM 774 C C . SER A 1 96 ? -2.882 2.225 15.408 1.00 97.56 96 SER A C 1
ATOM 776 O O . SER A 1 96 ? -2.041 1.582 14.773 1.00 97.56 96 SER A O 1
ATOM 778 N N . TRP A 1 97 ? -3.579 3.227 14.884 1.00 96.38 97 TRP A N 1
ATOM 779 C CA . TRP A 1 97 ? -3.413 3.709 13.518 1.00 96.38 97 TRP A CA 1
ATOM 780 C C . TRP A 1 97 ? -2.566 4.983 13.412 1.00 96.38 97 TRP A C 1
ATOM 782 O O . TRP A 1 97 ? -2.122 5.344 12.328 1.00 96.38 97 TRP A O 1
ATOM 792 N N . ARG A 1 98 ? -2.252 5.648 14.533 1.00 92.75 98 ARG A N 1
ATOM 793 C CA . ARG A 1 98 ? -1.283 6.761 14.552 1.00 92.75 98 ARG A CA 1
ATOM 794 C C . ARG A 1 98 ? 0.168 6.298 14.734 1.00 92.75 98 ARG A C 1
ATOM 796 O O . ARG A 1 98 ? 1.083 7.118 14.687 1.00 92.75 98 ARG A O 1
ATOM 803 N N . GLY A 1 99 ? 0.389 4.990 14.891 1.00 93.75 99 GLY A N 1
ATOM 804 C CA . GLY A 1 99 ? 1.701 4.341 14.855 1.00 93.75 99 GLY A CA 1
ATOM 805 C C . GLY A 1 99 ? 2.260 3.928 16.220 1.00 93.75 99 GLY A C 1
ATOM 806 O O . GLY A 1 99 ? 1.596 3.992 17.253 1.00 93.75 99 GLY A O 1
ATOM 807 N N . PHE A 1 100 ? 3.525 3.499 16.217 1.00 94.62 100 PHE A N 1
ATOM 808 C CA . PHE A 1 100 ? 4.190 2.811 17.334 1.00 94.62 100 PHE A CA 1
ATOM 809 C C . PHE A 1 100 ? 4.092 3.513 18.696 1.00 94.62 100 PHE A C 1
ATOM 811 O O . PHE A 1 100 ? 3.949 2.842 19.718 1.00 94.62 100 PHE A O 1
ATOM 818 N N . ASP A 1 101 ? 4.147 4.846 18.731 1.00 94.12 101 ASP A N 1
ATOM 819 C CA . ASP A 1 101 ? 4.114 5.607 19.985 1.00 94.12 101 ASP A CA 1
ATOM 820 C C . ASP A 1 101 ? 2.779 5.457 20.723 1.00 94.12 101 ASP A C 1
ATOM 822 O O . ASP A 1 101 ? 2.749 5.332 21.950 1.00 94.12 101 ASP A O 1
ATOM 826 N N . SER A 1 102 ? 1.673 5.427 19.979 1.00 93.75 102 SER A N 1
ATOM 827 C CA . SER A 1 102 ? 0.331 5.292 20.543 1.00 93.75 102 SER A CA 1
ATOM 828 C C . SER A 1 102 ? 0.078 3.862 21.035 1.00 93.75 102 SER A C 1
ATOM 830 O O . SER A 1 102 ? -0.402 3.672 22.158 1.00 93.75 102 SER A O 1
ATOM 832 N N . LEU A 1 103 ? 0.543 2.853 20.285 1.00 96.19 103 LEU A N 1
ATOM 833 C CA . LEU A 1 103 ? 0.575 1.458 20.741 1.00 96.19 103 LEU A CA 1
ATOM 834 C C . LEU A 1 103 ? 1.372 1.306 22.048 1.00 96.19 103 LEU A C 1
ATOM 836 O O . LEU A 1 103 ? 0.882 0.731 23.023 1.00 96.19 103 LEU A O 1
ATOM 840 N N . ALA A 1 104 ? 2.589 1.857 22.095 1.00 95.75 104 ALA A N 1
ATOM 841 C CA . ALA A 1 104 ? 3.452 1.786 23.269 1.00 95.75 104 ALA A CA 1
ATOM 842 C C . ALA A 1 104 ? 2.838 2.502 24.484 1.00 95.75 104 ALA A C 1
ATOM 844 O O . ALA A 1 104 ? 2.942 2.009 25.609 1.00 95.75 104 ALA A O 1
ATOM 845 N N . ALA A 1 105 ? 2.179 3.647 24.280 1.00 95.06 105 ALA A N 1
ATOM 846 C CA . ALA A 1 105 ? 1.475 4.362 25.341 1.00 95.06 105 ALA A CA 1
ATOM 847 C C . ALA A 1 105 ? 0.299 3.545 25.906 1.00 95.06 105 ALA A C 1
ATOM 849 O O . ALA A 1 105 ? 0.143 3.469 27.129 1.00 95.06 105 ALA A O 1
ATOM 850 N N . GLY A 1 106 ? -0.485 2.892 25.041 1.00 95.38 106 GLY A N 1
ATOM 851 C CA . GLY A 1 106 ? -1.563 1.984 25.440 1.00 95.38 106 GLY A CA 1
ATOM 852 C C . GLY A 1 106 ? -1.054 0.805 26.274 1.00 95.38 106 GLY A C 1
ATOM 853 O O . GLY A 1 106 ? -1.564 0.560 27.373 1.00 95.38 106 GLY A O 1
ATOM 854 N N . ALA A 1 107 ? 0.013 0.147 25.811 1.00 96.75 107 ALA A N 1
ATOM 855 C CA . ALA A 1 107 ? 0.643 -0.978 26.503 1.00 96.75 107 ALA A CA 1
ATOM 856 C C . ALA A 1 107 ? 1.180 -0.588 27.894 1.00 96.75 107 ALA A C 1
ATOM 858 O O . ALA A 1 107 ? 0.847 -1.241 28.886 1.00 96.75 107 ALA A O 1
ATOM 859 N N . LYS A 1 108 ? 1.917 0.529 28.001 1.00 96.50 108 LYS A N 1
ATOM 860 C CA . LYS A 1 108 ? 2.406 1.091 29.282 1.00 96.50 108 LYS A CA 1
ATOM 861 C C . LYS A 1 108 ? 1.267 1.448 30.235 1.00 96.50 108 LYS A C 1
ATOM 863 O O . LYS A 1 108 ? 1.384 1.326 31.452 1.00 96.50 108 LYS A O 1
ATOM 868 N N . ALA A 1 109 ? 0.133 1.875 29.685 1.00 96.00 109 ALA A N 1
ATOM 869 C CA . ALA A 1 109 ? -1.072 2.147 30.452 1.00 96.00 109 ALA A CA 1
ATOM 870 C C . ALA A 1 109 ? -1.877 0.877 30.789 1.00 96.00 109 ALA A C 1
ATOM 872 O O . ALA A 1 109 ? -2.904 0.984 31.461 1.00 96.00 109 ALA A O 1
ATOM 873 N N . GLY A 1 110 ? -1.443 -0.311 30.366 1.00 96.19 110 GLY A N 1
ATOM 874 C CA . GLY A 1 110 ? -2.055 -1.591 30.711 1.00 96.19 110 GLY A CA 1
ATOM 875 C C . GLY A 1 110 ? -3.211 -2.031 29.811 1.00 96.19 110 GLY A C 1
ATOM 876 O O . GLY A 1 110 ? -4.023 -2.833 30.265 1.00 96.19 110 GLY A O 1
ATOM 877 N N . TYR A 1 111 ? -3.318 -1.494 28.594 1.00 97.62 111 TYR A N 1
ATOM 878 C CA . TYR A 1 111 ? -4.280 -1.949 27.585 1.00 97.62 111 TYR A CA 1
ATOM 879 C C . TYR A 1 111 ? -3.621 -2.917 26.610 1.00 97.62 111 TYR A C 1
ATOM 881 O O . TYR A 1 111 ? -2.438 -2.771 26.302 1.00 97.62 111 TYR A O 1
ATOM 889 N N . ASP A 1 112 ? -4.403 -3.869 26.112 1.00 98.00 112 ASP A N 1
ATOM 890 C CA . ASP A 1 112 ? -4.005 -4.676 24.963 1.00 98.00 112 ASP A CA 1
ATOM 891 C C . ASP A 1 112 ? -4.084 -3.821 23.690 1.00 98.00 112 ASP A C 1
ATOM 893 O O . ASP A 1 112 ? -4.924 -2.917 23.603 1.00 98.00 112 ASP A O 1
ATOM 897 N N . GLY A 1 113 ? -3.227 -4.086 22.706 1.00 97.88 113 GLY A N 1
ATOM 898 C CA . GLY A 1 113 ? -3.182 -3.279 21.492 1.00 97.88 113 GLY A CA 1
ATOM 899 C C . GLY A 1 113 ? -2.803 -4.029 20.224 1.00 97.88 113 GLY A C 1
ATOM 900 O O . GLY A 1 113 ? -2.116 -5.050 20.261 1.00 97.88 113 GLY A O 1
ATOM 901 N N . ILE A 1 114 ? -3.269 -3.494 19.101 1.00 98.62 114 ILE A N 1
ATOM 902 C CA . ILE A 1 114 ? -3.025 -3.982 17.739 1.00 98.62 114 ILE A CA 1
ATOM 903 C C . ILE A 1 114 ? -2.376 -2.839 16.958 1.00 98.62 114 ILE A C 1
ATOM 905 O O . ILE A 1 114 ? -2.790 -1.690 17.097 1.00 98.62 114 ILE A O 1
ATOM 909 N N . LEU A 1 115 ? -1.345 -3.124 16.164 1.00 98.50 115 LEU A N 1
ATOM 910 C CA . LEU A 1 115 ? -0.725 -2.132 15.285 1.00 98.50 115 LEU A CA 1
ATOM 911 C C . LEU A 1 115 ? -1.396 -2.122 13.903 1.00 98.50 115 LEU A C 1
ATOM 913 O O . LEU A 1 115 ? -1.336 -3.126 13.201 1.00 98.50 115 LEU A O 1
ATOM 917 N N . ALA A 1 116 ? -1.949 -0.987 13.482 1.00 98.06 116 ALA A N 1
ATOM 918 C CA . ALA A 1 116 ? -2.515 -0.809 12.142 1.00 98.06 116 ALA A CA 1
ATOM 919 C C . ALA A 1 116 ? -1.591 0.015 11.231 1.00 98.06 116 ALA A C 1
ATOM 921 O O . ALA A 1 116 ? -1.343 -0.355 10.090 1.00 98.06 116 ALA A O 1
ATOM 922 N N . GLN A 1 117 ? -0.990 1.097 11.734 1.00 94.56 117 GLN A N 1
ATOM 923 C CA . GLN A 1 117 ? 0.045 1.845 11.008 1.00 94.56 117 GLN A CA 1
ATOM 924 C C . GLN A 1 117 ? 1.420 1.251 11.337 1.00 94.56 117 GLN A C 1
ATOM 926 O O . GLN A 1 117 ? 1.791 1.248 12.510 1.00 94.56 117 GLN A O 1
ATOM 931 N N . PRO A 1 118 ? 2.212 0.777 10.356 1.00 96.62 118 PRO A N 1
ATOM 932 C CA . PRO A 1 118 ? 2.242 1.234 8.964 1.00 96.62 118 PRO A CA 1
ATOM 933 C C . PRO A 1 118 ? 1.709 0.230 7.924 1.00 96.62 118 PRO A C 1
ATOM 935 O O . PRO A 1 118 ? 2.220 0.153 6.809 1.00 96.62 118 PRO A O 1
ATOM 938 N N . TYR A 1 119 ? 0.697 -0.565 8.255 1.00 98.50 119 TYR A N 1
ATOM 939 C CA . TYR A 1 119 ? 0.107 -1.581 7.379 1.00 98.50 119 TYR A CA 1
ATOM 940 C C . TYR A 1 119 ? -1.081 -1.072 6.541 1.00 98.50 119 TYR A C 1
ATOM 942 O O . TYR A 1 119 ? -1.947 -1.855 6.152 1.00 98.50 119 TYR A O 1
ATOM 950 N N . TYR A 1 120 ? -1.110 0.226 6.230 1.00 98.31 120 TYR A N 1
ATOM 951 C CA . TYR A 1 120 ? -2.099 0.846 5.345 1.00 98.31 120 TYR A CA 1
ATOM 952 C C . TYR A 1 120 ? -1.740 0.561 3.883 1.00 98.31 120 TYR A C 1
ATOM 954 O O . TYR A 1 120 ? -0.823 1.153 3.307 1.00 98.31 120 TYR A O 1
ATOM 962 N N . LEU A 1 121 ? -2.433 -0.398 3.275 1.00 98.44 121 LEU A N 1
ATOM 963 C CA . LEU A 1 121 ? -2.153 -0.865 1.918 1.00 98.44 121 LEU A CA 1
ATOM 964 C C . LEU A 1 121 ? -2.622 0.136 0.860 1.00 98.44 121 LEU A C 1
ATOM 966 O O . LEU A 1 121 ? -1.998 0.261 -0.198 1.00 98.44 121 LEU A O 1
ATOM 970 N N . ASP A 1 122 ? -3.696 0.862 1.130 1.00 97.06 122 ASP A N 1
ATOM 971 C CA . ASP A 1 122 ? -4.272 1.911 0.287 1.00 97.06 122 ASP A CA 1
ATOM 972 C C . ASP A 1 122 ? -3.314 3.085 0.032 1.00 97.06 122 ASP A C 1
ATOM 974 O O . ASP A 1 122 ? -3.426 3.740 -1.003 1.00 97.06 122 ASP A O 1
ATOM 978 N N . HIS A 1 123 ? -2.283 3.263 0.866 1.00 96.75 123 HIS A N 1
ATOM 979 C CA . HIS A 1 123 ? -1.235 4.273 0.672 1.00 96.75 123 HIS A CA 1
ATOM 980 C C . HIS A 1 123 ? -0.217 3.924 -0.429 1.00 96.75 123 HIS A C 1
ATOM 982 O O . HIS A 1 123 ? 0.634 4.746 -0.762 1.00 96.75 123 HIS A O 1
ATOM 988 N N . ILE A 1 124 ? -0.318 2.737 -1.044 1.00 96.69 124 ILE A N 1
ATOM 989 C CA . ILE A 1 124 ? 0.528 2.311 -2.180 1.00 96.69 124 ILE A CA 1
ATOM 990 C C . ILE A 1 124 ? 2.025 2.196 -1.813 1.00 96.69 124 ILE A C 1
ATOM 992 O O . ILE A 1 124 ? 2.911 2.231 -2.669 1.00 96.69 124 ILE A O 1
ATOM 996 N N . GLU A 1 125 ? 2.313 1.967 -0.532 1.00 97.50 125 GLU A N 1
ATOM 997 C CA . GLU A 1 125 ? 3.661 1.664 -0.053 1.00 97.50 125 GLU A CA 1
ATOM 998 C C . GLU A 1 125 ? 4.147 0.275 -0.503 1.00 97.50 125 GLU A C 1
ATOM 1000 O O . GLU A 1 125 ? 3.363 -0.609 -0.872 1.00 97.50 125 GLU A O 1
ATOM 1005 N N . THR A 1 126 ? 5.467 0.080 -0.495 1.00 98.19 126 THR A N 1
ATOM 1006 C CA . THR A 1 126 ? 6.101 -1.177 -0.939 1.00 98.19 126 THR A CA 1
ATOM 1007 C C . THR A 1 126 ? 5.887 -2.329 0.049 1.00 98.19 126 THR A C 1
ATOM 1009 O O . THR A 1 126 ? 5.695 -2.117 1.246 1.00 98.19 126 THR A O 1
ATOM 1012 N N . ALA A 1 127 ? 5.990 -3.580 -0.415 1.00 98.50 127 ALA A N 1
ATOM 1013 C CA . ALA A 1 127 ? 5.983 -4.745 0.471 1.00 98.50 127 ALA A CA 1
ATOM 1014 C C . ALA A 1 127 ? 7.124 -4.681 1.500 1.00 98.50 127 ALA A C 1
ATOM 1016 O O . ALA A 1 127 ? 6.944 -5.078 2.644 1.00 98.50 127 ALA A O 1
ATOM 1017 N N . GLU A 1 128 ? 8.282 -4.148 1.106 1.00 98.44 128 GLU A N 1
ATOM 1018 C CA . GLU A 1 128 ? 9.442 -3.914 1.975 1.00 98.44 128 GLU A CA 1
ATOM 1019 C C . GLU A 1 128 ? 9.138 -2.943 3.114 1.00 98.44 128 GLU A C 1
ATOM 1021 O O . GLU A 1 128 ? 9.504 -3.221 4.256 1.00 98.44 128 GLU A O 1
ATOM 1026 N N . PHE A 1 129 ? 8.453 -1.836 2.821 1.00 98.25 129 PHE A N 1
ATOM 1027 C CA . PHE A 1 129 ? 8.046 -0.862 3.831 1.00 98.25 129 PHE A CA 1
ATOM 1028 C C . PHE A 1 129 ? 7.218 -1.535 4.930 1.00 98.25 129 PHE A C 1
ATOM 1030 O O . PHE A 1 129 ? 7.552 -1.438 6.111 1.00 98.25 129 PHE A O 1
ATOM 1037 N N . HIS A 1 130 ? 6.202 -2.305 4.537 1.00 98.56 130 HIS A N 1
ATOM 1038 C CA . HIS A 1 130 ? 5.360 -3.021 5.488 1.00 98.56 130 HIS A CA 1
ATOM 1039 C C . HIS A 1 130 ? 6.102 -4.177 6.186 1.00 98.56 130 HIS A C 1
ATOM 1041 O O . HIS A 1 130 ? 5.963 -4.373 7.388 1.00 98.56 130 HIS A O 1
ATOM 1047 N N . TYR A 1 131 ? 6.932 -4.934 5.465 1.00 98.62 131 TYR A N 1
ATOM 1048 C CA . TYR A 1 131 ? 7.686 -6.071 6.007 1.00 98.62 131 TYR A CA 1
ATOM 1049 C C . TYR A 1 131 ? 8.697 -5.668 7.088 1.00 98.62 131 TYR A C 1
ATOM 1051 O O . TYR A 1 131 ? 8.959 -6.439 8.017 1.00 98.62 131 TYR A O 1
ATOM 1059 N N . ASN A 1 132 ? 9.261 -4.464 6.989 1.00 97.56 132 ASN A N 1
ATOM 1060 C CA . ASN A 1 132 ? 10.210 -3.929 7.965 1.00 97.56 132 ASN A CA 1
ATOM 1061 C C . ASN A 1 132 ? 9.541 -3.363 9.226 1.00 97.56 132 ASN A C 1
ATOM 1063 O O . ASN A 1 132 ? 10.231 -3.073 10.204 1.00 97.56 132 ASN A O 1
ATOM 1067 N N . ALA A 1 133 ? 8.217 -3.220 9.232 1.00 96.88 133 ALA A N 1
ATOM 1068 C CA . ALA A 1 133 ? 7.482 -2.716 10.376 1.00 96.88 133 ALA A CA 1
ATOM 1069 C C . ALA A 1 133 ? 7.173 -3.839 11.363 1.00 96.88 133 ALA A C 1
ATOM 1071 O O . ALA A 1 133 ? 6.226 -4.593 11.175 1.00 96.88 133 ALA A O 1
ATOM 1072 N N . ASP A 1 134 ? 7.976 -3.963 12.413 1.00 96.44 134 ASP A N 1
ATOM 1073 C CA . ASP A 1 134 ? 7.757 -4.942 13.477 1.00 96.44 134 ASP A CA 1
ATOM 1074 C C . ASP A 1 134 ? 6.953 -4.326 14.631 1.00 96.44 134 ASP A C 1
ATOM 1076 O O . ASP A 1 134 ? 7.394 -3.297 15.145 1.00 96.44 134 ASP A O 1
ATOM 1080 N N . PRO A 1 135 ? 5.816 -4.914 15.067 1.00 96.62 135 PRO A N 1
ATOM 1081 C CA . PRO A 1 135 ? 5.030 -4.373 16.179 1.00 96.62 135 PRO A CA 1
ATOM 1082 C C . PRO A 1 135 ? 5.811 -4.241 17.491 1.00 96.62 135 PRO A C 1
ATOM 1084 O O . PRO A 1 135 ? 5.468 -3.410 18.331 1.00 96.62 135 PRO A O 1
ATOM 1087 N N . ILE A 1 136 ? 6.875 -5.031 17.663 1.00 95.94 136 ILE A N 1
ATOM 1088 C CA . ILE A 1 136 ? 7.761 -5.004 18.827 1.00 95.94 136 ILE A CA 1
ATOM 1089 C C . ILE A 1 136 ? 9.207 -4.842 18.334 1.00 95.94 136 ILE A C 1
ATOM 1091 O O . ILE A 1 136 ? 9.995 -5.788 18.389 1.00 95.94 136 ILE A O 1
ATOM 1095 N N . PRO A 1 137 ? 9.600 -3.655 17.841 1.00 92.12 137 PRO A N 1
ATOM 1096 C CA . PRO A 1 137 ? 10.874 -3.489 17.155 1.00 92.12 137 PRO A CA 1
ATOM 1097 C C . PRO A 1 137 ? 12.070 -3.741 18.081 1.00 92.12 137 PRO A C 1
ATOM 1099 O O . PRO A 1 137 ? 12.020 -3.508 19.295 1.00 92.12 137 PRO A O 1
ATOM 1102 N N . VAL A 1 138 ? 13.188 -4.174 17.490 1.00 91.19 138 VAL A N 1
ATOM 1103 C CA . VAL A 1 138 ? 14.462 -4.324 18.207 1.00 91.19 138 VAL A CA 1
ATOM 1104 C C . VAL A 1 138 ? 14.826 -2.996 18.872 1.00 91.19 138 VAL A C 1
ATOM 1106 O O . VAL A 1 138 ? 14.862 -1.953 18.224 1.00 91.19 138 VAL A O 1
ATOM 1109 N N . GLY A 1 139 ? 15.115 -3.041 20.173 1.00 90.19 139 GLY A N 1
ATOM 1110 C CA . GLY A 1 139 ? 15.401 -1.840 20.961 1.00 90.19 139 GLY A CA 1
ATOM 1111 C C . GLY A 1 139 ? 14.161 -1.134 21.519 1.00 90.19 139 GLY A C 1
ATOM 1112 O O . GLY A 1 139 ? 14.288 -0.010 22.003 1.00 90.19 139 GLY A O 1
ATOM 1113 N N . THR A 1 140 ? 12.983 -1.771 21.486 1.00 93.44 140 THR A N 1
ATOM 1114 C CA . THR A 1 140 ? 11.786 -1.269 22.176 1.00 93.44 140 THR A CA 1
ATOM 1115 C C . THR A 1 140 ? 12.056 -0.951 23.652 1.00 93.44 140 THR A C 1
ATOM 1117 O O . THR A 1 140 ? 12.827 -1.629 24.332 1.00 93.44 140 THR A O 1
ATOM 1120 N N . THR A 1 141 ? 11.393 0.093 24.158 1.00 94.56 141 THR A N 1
ATOM 1121 C CA . THR A 1 141 ? 11.469 0.508 25.572 1.00 94.56 141 THR A CA 1
ATOM 1122 C C . THR A 1 141 ? 10.446 -0.197 26.462 1.00 94.56 141 THR A C 1
ATOM 1124 O O . THR A 1 141 ? 10.400 0.080 27.659 1.00 94.56 141 THR A O 1
ATOM 1127 N N . LEU A 1 142 ? 9.610 -1.065 25.886 1.00 97.31 142 LEU A N 1
ATOM 1128 C CA . LEU A 1 142 ? 8.566 -1.788 26.605 1.00 97.31 142 LEU A CA 1
ATOM 1129 C C . LEU A 1 142 ? 9.157 -2.919 27.451 1.00 97.31 142 LEU A C 1
ATOM 1131 O O . LEU A 1 142 ? 10.024 -3.662 26.981 1.00 97.31 142 LEU A O 1
ATOM 1135 N N . THR A 1 143 ? 8.662 -3.092 28.677 1.00 98.12 143 THR A N 1
ATOM 1136 C CA . THR A 1 143 ? 9.005 -4.265 29.500 1.00 98.12 143 THR A CA 1
ATOM 1137 C C . THR A 1 143 ? 8.400 -5.544 28.905 1.00 98.12 143 THR A C 1
ATOM 1139 O O . THR A 1 143 ? 7.478 -5.458 28.092 1.00 98.12 143 THR A O 1
ATOM 1142 N N . PRO A 1 144 ? 8.854 -6.750 29.295 1.00 97.62 144 PRO A N 1
ATOM 1143 C CA . PRO A 1 144 ? 8.239 -7.998 28.833 1.00 97.62 144 PRO A CA 1
ATOM 1144 C C . PRO A 1 144 ? 6.724 -8.070 29.087 1.00 97.62 144 PRO A C 1
ATOM 1146 O O . PRO A 1 144 ? 5.978 -8.572 28.250 1.00 97.62 144 PRO A O 1
ATOM 1149 N N . GLU A 1 145 ? 6.254 -7.533 30.214 1.00 97.81 145 GLU A N 1
ATOM 1150 C CA . GLU A 1 145 ? 4.831 -7.486 30.562 1.00 97.81 145 GLU A CA 1
ATOM 1151 C C . GLU A 1 145 ? 4.046 -6.527 29.663 1.00 97.81 145 GLU A C 1
ATOM 1153 O O . GLU A 1 145 ? 2.899 -6.807 29.327 1.00 97.81 145 GLU A O 1
ATOM 1158 N N . GLU A 1 146 ? 4.647 -5.403 29.272 1.00 98.38 146 GLU A N 1
ATOM 1159 C CA . GLU A 1 146 ? 4.047 -4.446 28.339 1.00 98.38 146 GLU A CA 1
ATOM 1160 C C . GLU A 1 146 ? 4.058 -4.992 26.905 1.00 98.38 146 GLU A C 1
ATOM 1162 O O . GLU A 1 146 ? 3.073 -4.853 26.186 1.00 98.38 146 GLU A O 1
ATOM 1167 N N . GLN A 1 147 ? 5.130 -5.682 26.503 1.00 97.94 147 GLN A N 1
ATOM 1168 C CA . GLN A 1 147 ? 5.221 -6.366 25.210 1.00 97.94 147 GLN A CA 1
ATOM 1169 C C . GLN A 1 147 ? 4.148 -7.450 25.063 1.00 97.94 147 GLN A C 1
ATOM 1171 O O . GLN A 1 147 ? 3.550 -7.569 24.000 1.00 97.94 147 GLN A O 1
ATOM 1176 N N . ALA A 1 148 ? 3.839 -8.188 26.135 1.00 98.00 148 ALA A N 1
ATOM 1177 C CA . ALA A 1 148 ? 2.789 -9.210 26.137 1.00 98.00 148 ALA A CA 1
ATOM 1178 C C . ALA A 1 148 ? 1.371 -8.659 25.875 1.00 98.00 148 ALA A C 1
ATOM 1180 O O . ALA A 1 148 ? 0.445 -9.439 25.664 1.00 98.00 148 ALA A O 1
ATOM 1181 N N . ARG A 1 149 ? 1.192 -7.332 25.893 1.00 98.19 149 ARG A N 1
ATOM 1182 C CA . ARG A 1 149 ? -0.071 -6.657 25.559 1.00 98.19 149 ARG A CA 1
ATOM 1183 C C . ARG A 1 149 ? -0.216 -6.342 24.078 1.00 98.19 149 ARG A C 1
ATOM 1185 O O . ARG A 1 149 ? -1.310 -6.006 23.633 1.00 98.19 149 ARG A O 1
ATOM 1192 N N . ILE A 1 150 ? 0.868 -6.426 23.314 1.00 98.19 150 ILE A N 1
ATOM 1193 C CA . ILE A 1 150 ? 0.830 -6.238 21.869 1.00 98.19 150 ILE A CA 1
ATOM 1194 C C . ILE A 1 150 ? 0.335 -7.548 21.261 1.00 98.19 150 ILE A C 1
ATOM 1196 O O . ILE A 1 150 ? 1.053 -8.545 21.225 1.00 98.19 150 ILE A O 1
ATOM 1200 N N . LEU A 1 151 ? -0.918 -7.544 20.814 1.00 98.19 151 LEU A N 1
ATOM 1201 C CA . LEU A 1 151 ? -1.597 -8.721 20.276 1.00 98.19 151 LEU A CA 1
ATOM 1202 C C . LEU A 1 151 ? -1.125 -9.065 18.858 1.00 98.19 151 LEU A C 1
ATOM 1204 O O . LEU A 1 151 ? -1.256 -10.209 18.428 1.00 98.19 151 LEU A O 1
ATOM 1208 N N . GLY A 1 152 ? -0.586 -8.082 18.136 1.00 98.00 152 GLY A N 1
ATOM 1209 C CA . GLY A 1 152 ? -0.112 -8.225 16.765 1.00 98.00 152 GLY A CA 1
ATOM 1210 C C . GLY A 1 152 ? -0.319 -6.941 15.972 1.00 98.00 152 GLY A C 1
ATOM 1211 O O . GLY A 1 152 ? -0.204 -5.837 16.508 1.00 98.00 152 GLY A O 1
ATOM 1212 N N . GLY A 1 153 ? -0.645 -7.098 14.694 1.00 98.31 153 GLY A N 1
ATOM 1213 C CA . GLY A 1 153 ? -1.018 -6.006 13.810 1.00 98.31 153 GLY A CA 1
ATOM 1214 C C . GLY A 1 153 ? -2.057 -6.434 12.784 1.00 98.31 153 GLY A C 1
ATOM 1215 O O . GLY A 1 153 ? -2.333 -7.625 12.640 1.00 98.31 153 GLY A O 1
ATOM 1216 N N . GLU A 1 154 ? -2.623 -5.464 12.081 1.00 98.62 154 GLU A N 1
ATOM 1217 C CA . GLU A 1 154 ? -3.658 -5.680 11.076 1.00 98.62 154 GLU A CA 1
ATOM 1218 C C . GLU A 1 154 ? -3.353 -4.861 9.822 1.00 98.62 154 GLU A C 1
ATOM 1220 O O . GLU A 1 154 ? -2.962 -3.701 9.909 1.00 98.62 154 GLU A O 1
ATOM 1225 N N . ALA A 1 155 ? -3.495 -5.483 8.649 1.00 98.62 155 ALA A N 1
ATOM 1226 C CA . ALA A 1 155 ? -3.349 -4.786 7.380 1.00 98.62 155 ALA A CA 1
ATOM 1227 C C . ALA A 1 155 ? -4.664 -4.107 7.000 1.00 98.62 155 ALA A C 1
ATOM 1229 O O . ALA A 1 155 ? -5.663 -4.785 6.762 1.00 98.62 155 ALA A O 1
ATOM 1230 N N . CYS A 1 156 ? -4.642 -2.782 6.889 1.00 98.38 156 CYS A N 1
ATOM 1231 C CA . CYS A 1 156 ? -5.809 -1.991 6.529 1.00 98.38 156 CYS A CA 1
ATOM 1232 C C . CYS A 1 156 ? -5.858 -1.787 5.013 1.00 98.38 156 CYS A C 1
ATOM 1234 O O . CYS A 1 156 ? -4.847 -1.485 4.376 1.00 98.38 156 CYS A O 1
ATOM 1236 N N . MET A 1 157 ? -7.042 -1.950 4.429 1.00 98.00 157 MET A N 1
ATOM 1237 C CA . MET A 1 157 ? -7.301 -1.649 3.024 1.00 98.00 157 MET A CA 1
ATOM 1238 C C . MET A 1 157 ? -8.542 -0.766 2.933 1.00 98.00 157 MET A C 1
ATOM 1240 O O . MET A 1 157 ? -9.659 -1.263 2.764 1.00 98.00 157 MET A O 1
ATOM 1244 N N . TRP A 1 158 ? -8.339 0.543 3.059 1.00 97.06 158 TRP A N 1
ATOM 1245 C CA . TRP A 1 158 ? -9.402 1.522 2.854 1.00 97.06 158 TRP A CA 1
ATOM 1246 C C . TRP A 1 158 ? -9.818 1.576 1.378 1.00 97.06 158 TRP A C 1
ATOM 1248 O O . TRP A 1 158 ? -9.032 1.281 0.473 1.00 97.06 158 TRP A O 1
ATOM 1258 N N . ASN A 1 159 ? -11.101 1.843 1.117 1.00 94.75 159 ASN A N 1
ATOM 1259 C CA . ASN A 1 159 ? -11.719 1.542 -0.178 1.00 94.75 159 ASN A CA 1
ATOM 1260 C C . ASN A 1 159 ? -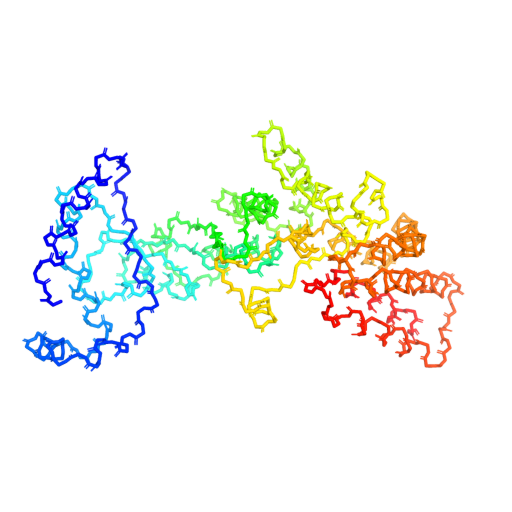12.058 2.782 -1.035 1.00 94.75 159 ASN A C 1
ATOM 1262 O O . ASN A 1 159 ? -12.899 2.711 -1.928 1.00 94.75 159 ASN A O 1
ATOM 1266 N N . GLU A 1 160 ? -11.425 3.930 -0.797 1.00 95.50 160 GLU A N 1
ATOM 1267 C CA . GLU A 1 160 ? -11.692 5.198 -1.495 1.00 95.50 160 GLU A CA 1
ATOM 1268 C C . GLU A 1 160 ? -11.319 5.133 -2.981 1.00 95.50 160 GLU A C 1
ATOM 1270 O O . GLU A 1 160 ? -11.988 5.735 -3.822 1.00 95.50 160 GLU A O 1
ATOM 1275 N N . HIS A 1 161 ? -10.245 4.407 -3.315 1.00 95.12 161 HIS A N 1
ATOM 1276 C CA . HIS A 1 161 ? -9.614 4.397 -4.647 1.00 95.12 161 HIS A CA 1
ATOM 1277 C C . HIS A 1 161 ? -9.594 3.019 -5.311 1.00 95.12 161 HIS A C 1
ATOM 1279 O O . HIS A 1 161 ? -8.736 2.722 -6.150 1.00 95.12 161 HIS A O 1
ATOM 1285 N N . VAL A 1 162 ? -10.514 2.147 -4.918 1.00 93.81 162 VAL A N 1
ATOM 1286 C CA . VAL A 1 162 ? -10.535 0.747 -5.342 1.00 93.81 162 VAL A CA 1
ATOM 1287 C C . VAL A 1 162 ? -11.942 0.281 -5.689 1.00 93.81 162 VAL A C 1
ATOM 1289 O O . VAL A 1 162 ? -12.955 0.809 -5.244 1.00 93.81 162 VAL A O 1
ATOM 1292 N N . THR A 1 163 ? -11.989 -0.736 -6.540 1.00 93.56 163 THR A N 1
ATOM 1293 C CA . THR A 1 163 ? -13.214 -1.391 -6.997 1.00 93.56 163 THR A CA 1
ATOM 1294 C C . THR A 1 163 ? -13.115 -2.881 -6.740 1.00 93.56 163 THR A C 1
ATOM 1296 O O . THR A 1 163 ? -12.021 -3.403 -6.533 1.00 93.56 163 THR A O 1
ATOM 1299 N N . ALA A 1 164 ? -14.225 -3.598 -6.906 1.00 93.62 164 ALA A N 1
ATOM 1300 C CA . ALA A 1 164 ? -14.217 -5.059 -6.909 1.00 93.62 164 ALA A CA 1
ATOM 1301 C C . ALA A 1 164 ? -13.199 -5.667 -7.900 1.00 93.62 164 ALA A C 1
ATOM 1303 O O . ALA A 1 164 ? -12.688 -6.751 -7.652 1.00 93.62 164 ALA A O 1
ATOM 1304 N N . ARG A 1 165 ? -12.868 -4.975 -9.004 1.00 93.25 165 ARG A N 1
ATOM 1305 C CA . ARG A 1 165 ? -11.845 -5.425 -9.965 1.00 93.25 165 ARG A CA 1
ATOM 1306 C C . ARG A 1 165 ? -10.420 -5.214 -9.450 1.00 93.25 165 ARG A C 1
ATOM 1308 O O . ARG A 1 165 ? -9.546 -6.011 -9.764 1.00 93.25 165 ARG A O 1
ATOM 1315 N N . SER A 1 166 ? -10.159 -4.110 -8.752 1.00 95.00 166 SER 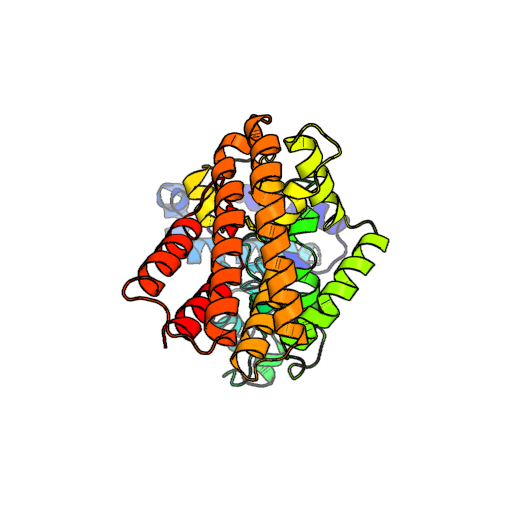A N 1
ATOM 1316 C CA . SER A 1 166 ? -8.802 -3.704 -8.363 1.00 95.00 166 SER A CA 1
ATOM 1317 C C . SER A 1 166 ? -8.424 -4.074 -6.928 1.00 95.00 166 SER A C 1
ATOM 1319 O O . SER A 1 166 ? -7.240 -4.015 -6.605 1.00 95.00 166 SER A O 1
ATOM 1321 N N . ILE A 1 167 ? -9.382 -4.473 -6.085 1.00 97.38 167 ILE A N 1
ATOM 1322 C CA . ILE A 1 167 ? -9.156 -4.724 -4.655 1.00 97.38 167 ILE A CA 1
ATOM 1323 C C . ILE A 1 167 ? -8.047 -5.754 -4.406 1.00 97.38 167 ILE A C 1
ATOM 1325 O O . ILE A 1 167 ? -7.101 -5.469 -3.672 1.00 97.38 167 ILE A O 1
ATOM 1329 N N . ASP A 1 168 ? -8.074 -6.891 -5.107 1.00 98.19 168 ASP A N 1
ATOM 1330 C CA . ASP A 1 168 ? -7.062 -7.937 -4.944 1.00 98.19 168 ASP A CA 1
ATOM 1331 C C . ASP A 1 168 ? -5.670 -7.430 -5.302 1.00 98.19 168 ASP A C 1
ATOM 1333 O O . ASP A 1 168 ? -4.704 -7.774 -4.634 1.00 98.19 168 ASP A O 1
ATOM 1337 N N . SER A 1 169 ? -5.550 -6.583 -6.328 1.00 97.06 169 SER A N 1
ATOM 1338 C CA . SER A 1 169 ? -4.252 -6.055 -6.750 1.00 97.06 169 SER A CA 1
ATOM 1339 C C . SER A 1 169 ? -3.687 -5.017 -5.782 1.00 97.06 169 SER A C 1
ATOM 1341 O O . SER A 1 169 ? -2.523 -4.650 -5.917 1.00 97.06 169 SER A O 1
ATOM 1343 N N . ARG A 1 170 ? -4.503 -4.482 -4.866 1.00 97.88 170 ARG A N 1
ATOM 1344 C CA . ARG A 1 170 ? -4.035 -3.594 -3.799 1.00 97.88 170 ARG A CA 1
ATOM 1345 C C . ARG A 1 170 ? -3.709 -4.400 -2.548 1.00 97.88 170 ARG A C 1
ATOM 1347 O O . ARG A 1 170 ? -2.674 -4.145 -1.946 1.00 97.88 170 ARG A O 1
ATOM 1354 N N . ILE A 1 171 ? -4.504 -5.410 -2.212 1.00 98.50 171 ILE A N 1
ATOM 1355 C CA . ILE A 1 171 ? -4.228 -6.276 -1.059 1.00 98.50 171 ILE A CA 1
ATOM 1356 C C . ILE A 1 171 ? -2.993 -7.155 -1.327 1.00 98.50 171 ILE A C 1
ATOM 1358 O O . ILE A 1 171 ? -2.015 -7.162 -0.576 1.00 98.50 171 ILE A O 1
ATOM 1362 N N . TRP A 1 172 ? -2.985 -7.866 -2.450 1.00 98.62 172 TRP A N 1
ATOM 1363 C CA . TRP A 1 172 ? -1.992 -8.890 -2.749 1.00 98.62 172 TRP A CA 1
ATOM 1364 C C . TRP A 1 172 ? -0.967 -8.434 -3.796 1.00 98.62 172 TRP A C 1
ATOM 1366 O O . TRP A 1 172 ? -1.315 -7.763 -4.768 1.00 98.62 172 TRP A O 1
ATOM 1376 N N . PRO A 1 173 ? 0.310 -8.836 -3.652 1.00 98.31 173 PRO A N 1
ATOM 1377 C CA . PRO A 1 173 ? 0.833 -9.760 -2.643 1.00 98.31 173 PRO A CA 1
ATOM 1378 C C . PRO A 1 173 ? 1.387 -9.078 -1.380 1.00 98.31 173 PRO A C 1
ATOM 1380 O O . PRO A 1 173 ? 1.878 -9.784 -0.509 1.00 98.31 173 PRO A O 1
ATOM 1383 N N . ARG A 1 174 ? 1.321 -7.746 -1.241 1.00 98.62 174 ARG A N 1
ATOM 1384 C CA . ARG A 1 174 ? 1.933 -7.010 -0.112 1.00 98.62 174 ARG A CA 1
ATOM 1385 C C . ARG A 1 174 ? 1.463 -7.512 1.260 1.00 98.62 174 ARG A C 1
ATOM 1387 O O . ARG A 1 174 ? 2.291 -7.674 2.155 1.00 98.62 174 ARG A O 1
ATOM 1394 N N . THR A 1 175 ? 0.191 -7.892 1.401 1.00 98.81 175 THR A N 1
ATOM 1395 C CA . THR A 1 175 ? -0.326 -8.521 2.630 1.00 98.81 175 THR A CA 1
ATOM 1396 C C . THR A 1 175 ? 0.366 -9.837 2.983 1.00 98.81 175 THR A C 1
ATOM 1398 O O . THR A 1 175 ? 0.471 -10.160 4.159 1.00 98.81 175 THR A O 1
ATOM 1401 N N . ALA A 1 176 ? 0.907 -10.592 2.022 1.00 98.75 176 ALA A N 1
ATOM 1402 C CA . ALA A 1 176 ? 1.677 -11.800 2.331 1.00 98.75 176 ALA A CA 1
ATOM 1403 C C . ALA A 1 176 ? 3.015 -11.474 3.021 1.00 98.75 176 ALA A C 1
ATOM 1405 O O . ALA A 1 176 ? 3.467 -12.245 3.865 1.00 98.75 176 ALA A O 1
ATOM 1406 N N . ALA A 1 177 ? 3.623 -10.324 2.713 1.00 98.81 177 ALA A N 1
ATOM 1407 C CA . ALA A 1 177 ? 4.808 -9.846 3.423 1.00 98.81 177 ALA A CA 1
ATOM 1408 C C . ALA A 1 177 ? 4.458 -9.394 4.854 1.00 98.81 177 ALA A C 1
ATOM 1410 O O . ALA A 1 177 ? 5.178 -9.720 5.796 1.00 98.81 177 ALA A O 1
ATOM 1411 N N . ILE A 1 178 ? 3.309 -8.731 5.036 1.00 98.81 178 ILE A N 1
ATOM 1412 C CA . ILE A 1 178 ? 2.773 -8.395 6.368 1.00 98.81 178 ILE A CA 1
ATOM 1413 C C . ILE A 1 178 ? 2.492 -9.670 7.169 1.00 98.81 178 ILE A C 1
ATOM 1415 O O . ILE A 1 178 ? 2.916 -9.788 8.313 1.00 98.81 178 ILE A O 1
ATOM 1419 N N . ALA A 1 179 ? 1.850 -10.665 6.554 1.00 98.81 179 ALA A N 1
ATOM 1420 C CA . ALA A 1 179 ? 1.574 -11.948 7.191 1.00 98.81 179 ALA A CA 1
ATOM 1421 C C . ALA A 1 179 ? 2.860 -12.641 7.665 1.00 98.81 179 ALA A C 1
ATOM 1423 O O . ALA A 1 179 ? 2.882 -13.205 8.755 1.00 98.81 179 ALA A O 1
ATOM 1424 N N . GLU A 1 180 ? 3.951 -12.568 6.894 1.00 98.81 180 GLU A N 1
ATOM 1425 C CA . GLU A 1 180 ? 5.241 -13.095 7.335 1.00 98.81 180 GLU A CA 1
ATOM 1426 C C . GLU A 1 180 ? 5.779 -12.359 8.561 1.00 98.81 180 GLU A C 1
ATOM 1428 O O . GLU A 1 180 ? 6.230 -13.020 9.496 1.00 98.81 180 GLU A O 1
ATOM 1433 N N . ARG A 1 181 ? 5.694 -11.025 8.588 1.00 98.62 181 ARG A N 1
ATOM 1434 C CA . ARG A 1 181 ? 6.106 -10.228 9.749 1.00 98.62 181 ARG A CA 1
ATOM 1435 C C . ARG A 1 181 ? 5.290 -10.565 10.999 1.00 98.62 181 ARG A C 1
ATOM 1437 O O . ARG A 1 181 ? 5.853 -10.647 12.083 1.00 98.62 181 ARG A O 1
ATOM 1444 N N . LEU A 1 182 ? 3.986 -10.779 10.852 1.00 98.56 182 LEU A N 1
ATOM 1445 C CA . LEU A 1 182 ? 3.089 -11.058 11.976 1.00 98.56 182 LEU A CA 1
ATOM 1446 C C . LEU A 1 182 ? 3.123 -12.521 12.450 1.00 98.56 182 LEU A C 1
ATOM 1448 O O . LEU A 1 182 ? 2.585 -12.830 13.510 1.00 98.56 182 LEU A O 1
ATOM 1452 N N . TRP A 1 183 ? 3.748 -13.422 11.686 1.00 98.62 183 TRP A N 1
ATOM 1453 C CA . TRP A 1 183 ? 3.806 -14.855 11.997 1.00 98.62 183 TRP A CA 1
ATOM 1454 C C . TRP A 1 183 ? 5.2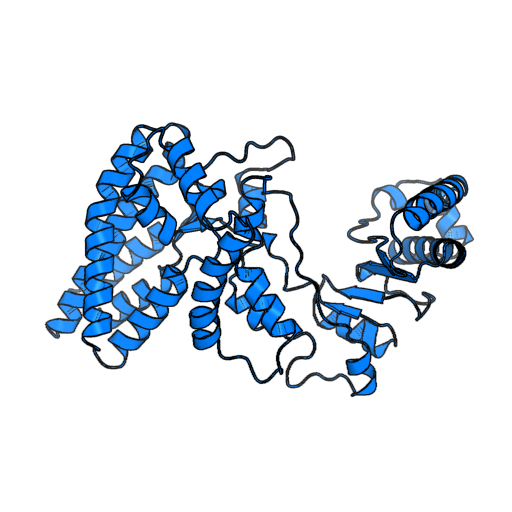14 -15.362 12.330 1.00 98.62 183 TRP A C 1
ATOM 1456 O O . TRP A 1 183 ? 5.392 -16.200 13.216 1.00 98.62 183 TRP A O 1
ATOM 1466 N N . SER A 1 184 ? 6.219 -14.932 11.570 1.00 98.38 184 SER A N 1
ATOM 1467 C CA . SER A 1 184 ? 7.569 -15.494 11.630 1.00 98.38 184 SER A CA 1
ATOM 1468 C C . SER A 1 184 ? 8.384 -14.919 12.789 1.00 98.38 184 SER A C 1
ATOM 1470 O O . SER A 1 184 ? 8.071 -13.846 13.302 1.00 98.38 184 SER A O 1
ATOM 1472 N N . PRO A 1 185 ? 9.475 -15.593 13.203 1.00 97.75 185 PRO A N 1
ATOM 1473 C CA . PRO A 1 185 ? 10.405 -15.016 14.164 1.00 97.75 185 PRO A CA 1
ATOM 1474 C C . PRO A 1 185 ? 10.907 -13.643 13.701 1.00 97.75 185 PRO A C 1
ATOM 1476 O O . PRO A 1 185 ? 11.248 -13.482 12.532 1.00 97.75 185 PRO A O 1
ATOM 1479 N N . GLN A 1 186 ? 11.056 -12.692 14.629 1.00 96.06 186 GLN A N 1
ATOM 1480 C CA . GLN A 1 186 ? 11.543 -11.331 14.349 1.00 96.06 186 GLN A CA 1
ATOM 1481 C C . GLN A 1 186 ? 12.860 -11.290 13.544 1.00 96.06 186 GLN A C 1
ATOM 1483 O O . GLN A 1 186 ? 13.090 -10.361 12.767 1.00 96.06 186 GLN A O 1
ATOM 1488 N N . SER A 1 187 ? 13.719 -12.303 13.711 1.00 96.38 187 SER A N 1
ATOM 1489 C CA . SER A 1 187 ? 14.990 -12.449 12.990 1.00 96.38 187 SER A CA 1
ATOM 1490 C C . SER A 1 187 ? 14.837 -12.735 11.492 1.00 96.38 187 SER A C 1
ATOM 1492 O O . SER A 1 187 ? 15.805 -12.596 10.746 1.00 96.38 187 SER A O 1
ATOM 1494 N N . VAL A 1 188 ? 13.645 -13.115 11.027 1.00 97.81 188 VAL A N 1
ATOM 1495 C CA . VAL A 1 188 ? 13.313 -13.217 9.604 1.00 97.81 188 VAL A CA 1
ATOM 1496 C C . VAL A 1 188 ? 13.005 -11.807 9.100 1.00 97.81 188 VAL A C 1
ATOM 1498 O O . VAL A 1 188 ? 11.893 -11.301 9.213 1.00 97.81 188 VAL A O 1
ATOM 1501 N N . ASN A 1 189 ? 14.043 -11.120 8.625 1.00 96.44 189 ASN A N 1
ATOM 1502 C CA . ASN A 1 189 ? 13.959 -9.716 8.209 1.00 96.44 189 ASN A CA 1
ATOM 1503 C C . ASN A 1 189 ? 14.790 -9.393 6.953 1.00 96.44 189 ASN A C 1
ATOM 1505 O O . ASN A 1 189 ? 15.002 -8.230 6.625 1.00 96.44 189 ASN A O 1
ATOM 1509 N N . ASN A 1 190 ? 15.250 -10.412 6.221 1.00 98.25 190 ASN A N 1
ATOM 1510 C CA . ASN A 1 190 ? 15.960 -10.203 4.962 1.00 98.25 190 ASN A CA 1
ATOM 1511 C C . ASN A 1 190 ? 14.968 -9.844 3.841 1.00 98.25 190 ASN A C 1
ATOM 1513 O O . ASN A 1 190 ? 14.151 -10.677 3.448 1.00 98.25 190 ASN A O 1
ATOM 1517 N N . VAL A 1 191 ? 15.054 -8.611 3.338 1.00 98.25 191 VAL A N 1
ATOM 1518 C CA . VAL A 1 191 ? 14.168 -8.066 2.296 1.00 98.25 191 VAL A CA 1
ATOM 1519 C C . VAL A 1 191 ? 14.351 -8.766 0.946 1.00 98.25 191 VAL A C 1
ATOM 1521 O O . VAL A 1 191 ? 13.364 -9.114 0.300 1.00 98.25 191 VAL A O 1
ATOM 1524 N N . ASP A 1 192 ? 15.594 -9.011 0.522 1.00 98.06 192 ASP A N 1
ATOM 1525 C CA . ASP A 1 192 ? 15.874 -9.649 -0.772 1.00 98.06 192 ASP A CA 1
ATOM 1526 C C . ASP A 1 192 ? 15.329 -11.086 -0.807 1.00 98.06 192 ASP A C 1
ATOM 1528 O O . ASP A 1 192 ? 14.734 -11.520 -1.797 1.00 98.06 192 ASP A O 1
ATOM 1532 N N . ASP A 1 193 ? 15.473 -11.822 0.300 1.00 98.50 193 ASP A N 1
ATOM 1533 C CA . ASP A 1 193 ? 14.900 -13.159 0.441 1.00 98.50 193 ASP A CA 1
ATOM 1534 C C . ASP A 1 193 ? 13.365 -13.137 0.526 1.00 98.50 193 ASP A C 1
ATOM 1536 O O . ASP A 1 193 ? 12.711 -14.021 -0.036 1.00 98.50 193 ASP A O 1
ATOM 1540 N N . MET A 1 194 ? 12.790 -12.118 1.176 1.00 98.75 194 MET A N 1
ATOM 1541 C CA . MET A 1 194 ? 11.343 -11.899 1.212 1.00 98.75 194 MET A CA 1
ATOM 1542 C C . MET A 1 194 ? 10.790 -11.722 -0.203 1.00 98.75 194 MET A C 1
ATOM 1544 O O . MET A 1 194 ? 9.937 -12.515 -0.592 1.00 98.75 194 MET A O 1
ATOM 1548 N N . TYR A 1 195 ? 11.318 -10.801 -1.021 1.00 98.69 195 TYR A N 1
ATOM 1549 C CA . TYR A 1 195 ? 10.833 -10.604 -2.397 1.00 98.69 195 TYR A CA 1
ATOM 1550 C C . TYR A 1 195 ? 10.996 -11.853 -3.268 1.00 98.69 195 TYR A C 1
ATOM 1552 O O . TYR A 1 195 ? 10.065 -12.242 -3.979 1.00 98.69 195 TYR A O 1
ATOM 1560 N N . ARG A 1 196 ? 12.137 -12.549 -3.153 1.00 97.81 196 ARG A N 1
ATOM 1561 C CA . ARG A 1 196 ? 12.376 -13.825 -3.847 1.00 97.81 196 ARG A CA 1
ATOM 1562 C C . ARG A 1 196 ? 11.261 -14.840 -3.569 1.00 97.81 196 ARG A C 1
ATOM 1564 O O . ARG A 1 196 ? 10.826 -15.547 -4.479 1.00 97.81 196 ARG A O 1
ATOM 1571 N N . ARG A 1 197 ? 10.805 -14.947 -2.317 1.00 98.50 197 ARG A N 1
ATOM 1572 C CA . ARG A 1 197 ? 9.704 -15.844 -1.926 1.00 98.50 197 ARG A CA 1
ATOM 1573 C C . ARG A 1 197 ? 8.333 -15.257 -2.261 1.00 98.50 197 ARG A C 1
ATOM 1575 O O . ARG A 1 197 ? 7.453 -16.012 -2.677 1.00 98.50 197 ARG A O 1
ATOM 1582 N N . LEU A 1 198 ? 8.160 -13.944 -2.127 1.00 98.69 198 LEU A N 1
ATOM 1583 C CA . LEU A 1 198 ? 6.910 -13.224 -2.353 1.00 98.69 198 LEU A CA 1
ATOM 1584 C C . LEU A 1 198 ? 6.393 -13.429 -3.773 1.00 98.69 198 LEU A C 1
ATOM 1586 O O . LEU A 1 198 ? 5.208 -13.688 -3.953 1.00 98.69 198 LEU A O 1
ATOM 1590 N N . TRP A 1 199 ? 7.266 -13.396 -4.780 1.00 96.56 199 TRP A N 1
ATOM 1591 C CA . TRP A 1 199 ? 6.856 -13.593 -6.174 1.00 96.56 199 TRP A CA 1
ATOM 1592 C C . TRP A 1 199 ? 6.373 -15.013 -6.458 1.00 96.56 199 TRP A C 1
ATOM 1594 O O . TRP A 1 199 ? 5.385 -15.197 -7.167 1.00 96.56 199 TRP A O 1
ATOM 1604 N N . VAL A 1 200 ? 6.970 -16.017 -5.812 1.00 97.88 200 VAL A N 1
ATOM 1605 C CA . VAL A 1 200 ? 6.462 -17.394 -5.874 1.00 97.88 200 VAL A CA 1
ATOM 1606 C C . VAL A 1 200 ? 5.105 -17.510 -5.175 1.00 97.88 200 VAL A C 1
ATOM 1608 O O . VAL A 1 200 ? 4.204 -18.168 -5.695 1.00 97.88 200 VAL A O 1
ATOM 1611 N N . GLN A 1 201 ? 4.930 -16.869 -4.014 1.00 98.44 201 GLN A N 1
ATOM 1612 C CA . GLN A 1 201 ? 3.644 -16.885 -3.309 1.00 98.44 201 GLN A CA 1
ATOM 1613 C C . GLN A 1 201 ? 2.557 -16.117 -4.065 1.00 98.44 201 GLN A C 1
ATOM 1615 O O . GLN A 1 201 ? 1.436 -16.602 -4.161 1.00 98.44 201 GLN A O 1
ATOM 1620 N N . SER A 1 202 ? 2.893 -14.987 -4.685 1.00 98.38 202 SER A N 1
ATOM 1621 C CA . SER A 1 202 ? 1.988 -14.197 -5.523 1.00 98.38 202 SER A CA 1
ATOM 1622 C C . SER A 1 202 ? 1.373 -15.037 -6.644 1.00 98.38 202 SER A C 1
ATOM 1624 O O . SER A 1 202 ? 0.165 -14.990 -6.848 1.00 98.38 202 SER A O 1
ATOM 1626 N N . LEU A 1 203 ? 2.167 -15.876 -7.315 1.00 97.88 203 LEU A N 1
ATOM 1627 C CA . LEU A 1 203 ? 1.650 -16.793 -8.337 1.00 97.88 203 LEU A CA 1
ATOM 1628 C C . LEU A 1 203 ? 0.723 -17.865 -7.745 1.00 97.88 203 LEU A C 1
ATOM 1630 O O . LEU A 1 203 ? -0.300 -18.206 -8.332 1.00 97.88 203 LEU A O 1
ATOM 1634 N N . ARG A 1 204 ? 1.054 -18.399 -6.565 1.00 98.12 204 ARG A N 1
ATOM 1635 C CA . ARG A 1 204 ? 0.223 -19.411 -5.890 1.00 98.12 204 ARG A CA 1
ATOM 1636 C C . ARG A 1 204 ? -1.125 -18.854 -5.448 1.00 98.12 204 ARG A C 1
ATOM 1638 O O . ARG A 1 204 ? -2.105 -19.594 -5.466 1.00 98.12 204 ARG A O 1
ATOM 1645 N N . LEU A 1 205 ? -1.188 -17.577 -5.085 1.00 98.31 205 LEU A N 1
ATOM 1646 C CA . LEU A 1 205 ? -2.420 -16.913 -4.663 1.00 98.31 205 LEU A CA 1
ATOM 1647 C C . LEU A 1 205 ? -3.501 -16.901 -5.762 1.00 98.31 205 LEU A C 1
ATOM 1649 O O . LEU A 1 205 ? -4.681 -16.987 -5.437 1.00 98.31 205 LEU A O 1
ATOM 1653 N N . GLU A 1 206 ? -3.145 -16.920 -7.053 1.00 97.69 206 GLU A N 1
ATOM 1654 C CA . GLU A 1 206 ? -4.159 -17.052 -8.118 1.00 97.69 206 GLU A CA 1
ATOM 1655 C C . GLU A 1 206 ? -4.877 -18.414 -8.090 1.00 97.69 206 GLU A C 1
ATOM 1657 O O . GLU A 1 206 ? -6.027 -18.517 -8.513 1.00 97.69 206 GLU A O 1
ATOM 1662 N N . SER A 1 207 ? -4.256 -19.463 -7.533 1.00 97.25 207 SER A N 1
ATOM 1663 C CA . SER A 1 207 ? -4.885 -20.792 -7.442 1.00 97.25 207 SER A CA 1
ATOM 1664 C C . SER A 1 207 ? -6.089 -20.846 -6.496 1.00 97.25 207 SER A C 1
ATOM 1666 O O . SER A 1 207 ? -6.905 -21.758 -6.609 1.00 97.25 207 SER A O 1
ATOM 1668 N N . VAL A 1 208 ? -6.225 -19.865 -5.596 1.00 97.06 208 VAL A N 1
ATOM 1669 C CA . VAL A 1 208 ? -7.377 -19.727 -4.687 1.00 97.06 208 VAL A CA 1
ATOM 1670 C C . VAL A 1 208 ? -8.384 -18.676 -5.164 1.00 97.06 208 VAL A C 1
ATOM 1672 O O . VAL A 1 208 ? -9.302 -18.324 -4.429 1.00 97.06 208 VAL A O 1
ATOM 1675 N N . GLY A 1 209 ? -8.241 -18.199 -6.405 1.00 97.19 209 GLY A N 1
ATOM 1676 C CA . GLY A 1 209 ? -9.194 -17.297 -7.050 1.00 97.19 209 GLY A CA 1
ATOM 1677 C C . GLY A 1 209 ? -8.879 -15.809 -6.915 1.00 97.19 209 GLY A C 1
ATOM 1678 O O . GLY A 1 209 ? -9.681 -15.000 -7.375 1.00 97.19 209 GLY A O 1
ATOM 1679 N N . LEU A 1 210 ? -7.734 -15.436 -6.331 1.00 98.25 210 LEU A N 1
ATOM 1680 C CA . LEU A 1 210 ? -7.305 -14.037 -6.299 1.00 98.25 210 LEU A CA 1
ATOM 1681 C C . LEU A 1 210 ? -6.942 -13.548 -7.702 1.00 98.25 210 LEU A C 1
ATOM 1683 O O . LEU A 1 210 ? -6.358 -14.273 -8.507 1.00 98.25 210 LEU A O 1
ATOM 1687 N N . THR A 1 211 ? -7.288 -12.297 -7.981 1.00 98.00 211 THR A N 1
ATOM 1688 C CA . THR A 1 211 ? -7.190 -11.690 -9.315 1.00 98.00 211 THR A CA 1
ATOM 1689 C C . THR A 1 211 ? -6.086 -10.641 -9.426 1.00 98.00 211 THR A C 1
ATOM 1691 O O . THR A 1 211 ? -5.984 -9.941 -10.430 1.00 98.00 211 THR A O 1
ATOM 1694 N N . HIS A 1 212 ? -5.214 -10.529 -8.423 1.00 97.69 212 HIS A N 1
ATOM 1695 C CA . HIS A 1 212 ? -4.207 -9.471 -8.313 1.00 97.69 212 HIS A CA 1
ATOM 1696 C C . HIS A 1 212 ? -3.226 -9.402 -9.488 1.00 97.69 212 HIS A C 1
ATOM 1698 O O . HIS A 1 212 ? -2.705 -8.324 -9.746 1.00 97.69 212 HIS A O 1
ATOM 1704 N N . LEU A 1 213 ? -2.972 -10.501 -10.206 1.00 96.62 213 LEU A N 1
ATOM 1705 C CA . LEU A 1 213 ? -2.169 -10.510 -11.439 1.00 96.62 213 LEU A CA 1
ATOM 1706 C C . LEU A 1 213 ? -3.054 -10.377 -12.688 1.00 96.62 213 LEU A C 1
ATOM 1708 O O . LEU A 1 213 ? -2.829 -9.514 -13.539 1.00 96.62 213 LEU A O 1
ATOM 1712 N N . SER A 1 214 ? -4.086 -11.213 -12.804 1.00 96.81 214 SER A N 1
ATOM 1713 C CA . SER A 1 214 ? -4.966 -11.240 -13.978 1.00 96.81 214 SER A CA 1
ATOM 1714 C C . SER A 1 214 ? -5.767 -9.947 -14.208 1.00 96.81 214 SER A C 1
ATOM 1716 O O . SER A 1 214 ? -5.978 -9.567 -15.370 1.00 96.81 214 SER A O 1
ATOM 1718 N N . ALA A 1 215 ? -6.165 -9.233 -13.150 1.00 96.69 215 ALA A N 1
ATOM 1719 C CA . ALA A 1 215 ? -6.953 -8.000 -13.222 1.00 96.69 215 ALA A CA 1
ATOM 1720 C C . ALA A 1 215 ? -6.219 -6.845 -13.921 1.00 96.69 215 ALA A C 1
ATOM 1722 O O . ALA A 1 215 ? -6.864 -6.059 -14.623 1.00 96.69 215 ALA A O 1
ATOM 1723 N N . GLU A 1 216 ? -4.888 -6.769 -13.803 1.00 97.44 216 GLU A N 1
ATOM 1724 C CA . GLU A 1 216 ? -4.067 -5.798 -14.541 1.00 97.44 216 GLU A CA 1
ATOM 1725 C C . GLU A 1 216 ? -4.214 -6.031 -16.048 1.00 97.44 216 GLU A C 1
ATOM 1727 O O . GLU A 1 216 ? -4.574 -5.129 -16.802 1.00 97.44 216 GLU A O 1
ATOM 1732 N N . GLY A 1 217 ? -4.063 -7.283 -16.491 1.00 97.62 217 GLY A N 1
ATOM 1733 C CA . GLY A 1 217 ? -4.257 -7.645 -17.892 1.00 97.62 217 GLY A CA 1
ATOM 1734 C C . GLY A 1 217 ? -5.675 -7.359 -18.397 1.00 97.62 217 GLY A C 1
ATOM 1735 O O . GLY A 1 217 ? -5.835 -6.921 -19.535 1.00 97.62 217 GLY A O 1
ATOM 1736 N N . VAL A 1 218 ? -6.706 -7.604 -17.579 1.00 97.19 218 VAL A N 1
ATOM 1737 C CA . VAL A 1 218 ? -8.101 -7.262 -17.921 1.00 97.19 218 VAL A CA 1
ATOM 1738 C C . VAL A 1 218 ? -8.258 -5.752 -18.099 1.00 97.19 218 VAL A C 1
ATOM 1740 O O . VAL A 1 218 ? -8.782 -5.326 -19.127 1.00 97.19 218 VAL A O 1
ATOM 1743 N N . GLY A 1 219 ? -7.754 -4.958 -17.150 1.00 97.44 219 GLY A N 1
ATOM 1744 C CA . GLY A 1 219 ? -7.809 -3.498 -17.204 1.00 97.44 219 GLY A CA 1
ATOM 1745 C C . GLY A 1 219 ? -7.105 -2.936 -18.438 1.00 97.44 219 GLY A C 1
ATOM 1746 O O . GLY A 1 219 ? -7.685 -2.133 -19.163 1.00 97.44 219 GLY A O 1
ATOM 1747 N N . LEU A 1 220 ? -5.902 -3.426 -18.750 1.00 98.38 220 LEU A N 1
ATOM 1748 C CA . LEU A 1 220 ? -5.153 -2.995 -19.934 1.00 98.38 220 LEU A CA 1
ATOM 1749 C C . LEU A 1 220 ? -5.884 -3.320 -21.248 1.00 98.38 220 LEU A C 1
ATOM 1751 O O . LEU A 1 220 ? -5.897 -2.490 -22.154 1.00 98.38 220 LEU A O 1
ATOM 1755 N N . ARG A 1 221 ? -6.528 -4.492 -21.365 1.00 98.12 221 ARG A N 1
ATOM 1756 C CA . ARG A 1 221 ? -7.335 -4.837 -22.556 1.00 98.12 221 ARG A CA 1
ATOM 1757 C C . ARG A 1 221 ? -8.568 -3.954 -22.692 1.00 98.12 221 ARG A C 1
ATOM 1759 O O . ARG A 1 221 ? -8.890 -3.542 -23.802 1.00 98.12 221 ARG A O 1
ATOM 1766 N N . GLN A 1 222 ? -9.246 -3.672 -21.581 1.00 96.75 222 GLN A N 1
ATOM 1767 C CA . GLN A 1 222 ? -10.414 -2.795 -21.566 1.00 96.75 222 GLN A CA 1
ATOM 1768 C C . GLN A 1 222 ? -10.040 -1.374 -21.998 1.00 96.75 222 GLN A C 1
ATOM 1770 O O . GLN A 1 222 ? -10.701 -0.812 -22.866 1.00 96.75 222 GLN A O 1
ATOM 1775 N N . LEU A 1 223 ? -8.950 -0.836 -21.446 1.00 97.56 223 LEU A N 1
ATOM 1776 C CA . LEU A 1 223 ? -8.411 0.477 -21.798 1.00 97.56 223 LEU A CA 1
ATOM 1777 C C . LEU A 1 223 ? -8.023 0.562 -23.278 1.00 97.56 223 LEU A C 1
ATOM 1779 O O . LEU A 1 223 ? -8.362 1.530 -23.950 1.00 97.56 223 LEU A O 1
ATOM 1783 N N . ALA A 1 224 ? -7.320 -0.451 -23.789 1.00 97.56 224 ALA A N 1
ATOM 1784 C CA . ALA A 1 224 ? -6.786 -0.445 -25.149 1.00 97.56 224 ALA A CA 1
ATOM 1785 C C . ALA A 1 224 ? -7.799 -0.868 -26.228 1.00 97.56 224 ALA A C 1
ATOM 1787 O O . ALA A 1 224 ? -7.532 -0.696 -27.415 1.00 97.56 224 ALA A O 1
ATOM 1788 N N . GLY A 1 225 ? -8.923 -1.484 -25.848 1.00 97.44 225 GLY A N 1
ATOM 1789 C CA . GLY A 1 225 ? -9.901 -2.031 -26.794 1.00 97.44 225 GLY A CA 1
ATOM 1790 C C . GLY A 1 225 ? -9.365 -3.186 -27.653 1.00 97.44 225 GLY A C 1
ATOM 1791 O O . GLY A 1 225 ? -9.883 -3.443 -28.737 1.00 97.44 225 GLY A O 1
ATOM 1792 N N . THR A 1 226 ? -8.313 -3.880 -27.206 1.00 97.38 226 THR A N 1
ATOM 1793 C CA . THR A 1 226 ? -7.654 -4.958 -27.961 1.00 97.38 226 THR A CA 1
ATOM 1794 C C . THR A 1 226 ? -7.086 -6.034 -27.039 1.00 97.38 226 THR A C 1
ATOM 1796 O O . THR A 1 226 ? -6.778 -5.781 -25.877 1.00 97.38 226 THR A O 1
ATOM 1799 N N . ALA A 1 227 ? -6.912 -7.250 -27.564 1.00 97.81 227 ALA A N 1
ATOM 1800 C CA . ALA A 1 227 ? -6.179 -8.317 -26.883 1.00 97.81 227 ALA A CA 1
ATOM 1801 C C . ALA A 1 227 ? -4.649 -8.153 -26.997 1.00 97.81 227 ALA A C 1
ATOM 1803 O O . ALA A 1 227 ? -3.911 -8.709 -26.184 1.00 97.81 227 ALA A O 1
ATOM 1804 N N . HIS A 1 228 ? -4.166 -7.384 -27.979 1.00 97.75 228 HIS A N 1
ATOM 1805 C CA . HIS A 1 228 ? -2.741 -7.182 -28.249 1.00 97.75 228 HIS A CA 1
ATOM 1806 C C . HIS A 1 228 ? -2.149 -6.094 -27.343 1.00 97.75 228 HIS A C 1
ATOM 1808 O O . HIS A 1 228 ? -1.920 -4.968 -27.774 1.00 97.75 228 HIS A O 1
ATOM 1814 N N . ILE A 1 229 ? -1.918 -6.437 -26.073 1.00 98.12 229 ILE A N 1
ATOM 1815 C CA . ILE A 1 229 ? -1.501 -5.490 -25.022 1.00 98.12 229 ILE A CA 1
ATOM 1816 C C . ILE A 1 229 ? -0.059 -5.668 -24.537 1.00 98.12 229 ILE A C 1
ATOM 1818 O O . ILE A 1 229 ? 0.310 -5.082 -23.524 1.00 98.12 229 ILE A O 1
ATOM 1822 N N . GLU A 1 230 ? 0.773 -6.464 -25.212 1.00 98.56 230 GLU A N 1
ATOM 1823 C CA . GLU A 1 230 ? 2.146 -6.714 -24.737 1.00 98.56 230 GLU A CA 1
ATOM 1824 C C . GLU A 1 230 ? 2.981 -5.435 -24.551 1.00 98.56 230 GLU A C 1
ATOM 1826 O O . GLU A 1 230 ? 3.601 -5.299 -23.497 1.00 98.56 230 GLU A O 1
ATOM 1831 N N . PRO A 1 231 ? 2.934 -4.434 -25.454 1.00 98.62 231 PRO A N 1
ATOM 1832 C CA . PRO A 1 231 ? 3.627 -3.168 -25.213 1.00 98.62 231 PRO A CA 1
ATOM 1833 C C . PRO A 1 231 ? 3.139 -2.445 -23.946 1.00 98.62 231 PRO A C 1
ATOM 1835 O O . PRO A 1 231 ? 3.941 -1.892 -23.196 1.00 98.62 231 PRO A O 1
ATOM 1838 N N . LEU A 1 232 ? 1.830 -2.492 -23.666 1.00 98.69 232 LEU A N 1
ATOM 1839 C CA . LEU A 1 232 ? 1.250 -1.900 -22.457 1.00 98.69 232 LEU A CA 1
ATOM 1840 C C . LEU A 1 232 ? 1.626 -2.675 -21.196 1.00 98.69 232 LEU A C 1
ATOM 1842 O O . LEU A 1 232 ? 1.793 -2.059 -20.152 1.00 98.69 232 LEU A O 1
ATOM 1846 N N . ARG A 1 233 ? 1.788 -4.000 -21.276 1.00 98.69 233 ARG A N 1
ATOM 1847 C CA . ARG A 1 233 ? 2.274 -4.813 -20.152 1.00 98.69 233 ARG A CA 1
ATOM 1848 C C . ARG A 1 233 ? 3.711 -4.471 -19.792 1.00 98.69 233 ARG A C 1
ATOM 1850 O O . ARG A 1 233 ? 4.017 -4.359 -18.610 1.00 98.69 233 ARG A O 1
ATOM 1857 N N . VAL A 1 234 ? 4.574 -4.256 -20.788 1.00 98.75 234 VAL A N 1
ATOM 1858 C CA . VAL A 1 234 ? 5.950 -3.800 -20.540 1.00 98.75 234 VAL A CA 1
ATOM 1859 C C . VAL A 1 234 ? 5.933 -2.432 -19.861 1.00 98.75 234 VAL A C 1
ATOM 1861 O O . VAL A 1 234 ? 6.599 -2.261 -18.845 1.00 98.75 234 VAL A O 1
ATOM 1864 N N . LEU A 1 235 ? 5.118 -1.490 -20.343 1.00 98.81 235 LEU A N 1
ATOM 1865 C CA . LEU A 1 235 ? 4.964 -0.187 -19.694 1.00 98.81 235 LEU A CA 1
ATOM 1866 C C . LEU A 1 235 ? 4.425 -0.306 -18.257 1.00 98.81 235 LEU A C 1
ATOM 1868 O O . LEU A 1 235 ? 5.014 0.252 -17.340 1.00 98.81 235 LEU A O 1
ATOM 1872 N N . ALA A 1 236 ? 3.340 -1.051 -18.050 1.00 98.56 236 ALA A N 1
ATOM 1873 C CA . ALA A 1 236 ? 2.719 -1.249 -16.742 1.00 98.56 236 ALA A CA 1
ATOM 1874 C C . ALA A 1 236 ? 3.672 -1.904 -15.732 1.00 98.56 236 ALA A C 1
ATOM 1876 O O . ALA A 1 236 ? 3.664 -1.528 -14.566 1.00 98.56 236 ALA A O 1
ATOM 1877 N N . SER A 1 237 ? 4.546 -2.811 -16.188 1.00 98.31 237 SER A N 1
ATOM 1878 C CA . SER A 1 237 ? 5.493 -3.517 -15.320 1.00 98.31 237 SER A CA 1
ATOM 1879 C C . SER A 1 237 ? 6.438 -2.597 -14.552 1.00 98.31 237 SER A C 1
ATOM 1881 O O . SER A 1 237 ? 6.880 -2.978 -13.479 1.00 98.31 237 SER A O 1
ATOM 1883 N N . VAL A 1 238 ? 6.708 -1.389 -15.056 1.00 98.44 238 VAL A N 1
ATOM 1884 C CA . VAL A 1 238 ? 7.606 -0.407 -14.424 1.00 98.44 238 VAL A CA 1
ATOM 1885 C C . VAL A 1 238 ? 6.863 0.786 -13.826 1.00 98.44 238 VAL A C 1
ATOM 1887 O O . VAL A 1 238 ? 7.490 1.781 -13.454 1.00 98.44 238 VAL A O 1
ATOM 1890 N N . LEU A 1 239 ? 5.534 0.710 -13.767 1.00 98.50 239 LEU A N 1
ATOM 1891 C CA . LEU A 1 239 ? 4.665 1.751 -13.244 1.00 98.50 239 LEU A CA 1
ATOM 1892 C C . LEU A 1 239 ? 3.958 1.287 -11.973 1.00 98.50 239 LEU A C 1
ATOM 1894 O O . LEU A 1 239 ? 3.678 0.110 -11.784 1.00 98.50 239 LEU A O 1
ATOM 1898 N N . GLN A 1 240 ? 3.601 2.253 -11.138 1.00 97.88 240 GLN A N 1
ATOM 1899 C CA . GLN A 1 240 ? 2.668 2.068 -10.033 1.00 97.88 240 GLN A CA 1
ATOM 1900 C C . GLN A 1 240 ? 1.705 3.260 -9.939 1.00 97.88 240 GLN A C 1
ATOM 1902 O O . GLN A 1 240 ? 1.998 4.323 -10.507 1.00 97.88 240 GLN A O 1
ATOM 1907 N N . PRO A 1 241 ? 0.579 3.125 -9.214 1.00 97.56 241 PRO A N 1
ATOM 1908 C CA . PRO A 1 241 ? -0.260 4.264 -8.853 1.00 97.56 241 PRO A CA 1
ATOM 1909 C C . PRO A 1 241 ? 0.526 5.337 -8.084 1.00 97.56 241 PRO A C 1
ATOM 1911 O O . PRO A 1 241 ? 1.476 5.024 -7.361 1.00 97.56 241 PRO A O 1
ATOM 1914 N N . VAL A 1 242 ? 0.119 6.603 -8.213 1.00 96.88 242 VAL A N 1
ATOM 1915 C CA . VAL A 1 242 ? 0.506 7.644 -7.243 1.00 96.88 242 VAL A CA 1
ATOM 1916 C C . VAL A 1 242 ? -0.007 7.301 -5.836 1.00 96.88 242 VAL A C 1
ATOM 1918 O O . VAL A 1 242 ? -0.899 6.463 -5.690 1.00 96.88 242 VAL A O 1
ATOM 1921 N N . GLY A 1 243 ? 0.562 7.940 -4.810 1.00 95.38 243 GLY A N 1
ATOM 1922 C CA . GLY A 1 243 ? 0.128 7.751 -3.422 1.00 95.38 243 GLY A CA 1
ATOM 1923 C C . GLY A 1 243 ? -1.305 8.239 -3.178 1.00 95.38 243 GLY A C 1
ATOM 1924 O O . GLY A 1 243 ? -1.853 8.998 -3.982 1.00 95.38 243 GLY A O 1
ATOM 1925 N N . PHE A 1 244 ? -1.893 7.813 -2.059 1.00 94.69 244 PHE A N 1
ATOM 1926 C CA . PHE A 1 244 ? -3.285 8.101 -1.691 1.00 94.69 244 PHE A CA 1
ATOM 1927 C C . PHE A 1 244 ? -3.612 9.604 -1.719 1.00 94.69 244 PHE A C 1
ATOM 1929 O O . PHE A 1 244 ? -4.489 10.029 -2.477 1.00 94.69 244 PHE A O 1
ATOM 1936 N N . ASP A 1 245 ? -2.856 10.417 -0.974 1.00 93.81 245 ASP A N 1
ATOM 1937 C CA . ASP A 1 245 ? -3.087 11.866 -0.878 1.00 93.81 245 ASP A CA 1
ATOM 1938 C C . ASP A 1 245 ? -2.932 12.558 -2.233 1.00 93.81 245 ASP A C 1
ATOM 1940 O O . ASP A 1 245 ? -3.780 13.344 -2.647 1.00 93.81 245 ASP A O 1
ATOM 1944 N N . GLU A 1 246 ? -1.886 12.198 -2.981 1.00 94.44 246 GLU A N 1
ATOM 1945 C CA . GLU A 1 246 ? -1.636 12.741 -4.317 1.00 94.44 246 GLU A CA 1
ATOM 1946 C C . GLU A 1 246 ? -2.795 12.424 -5.270 1.00 94.44 246 GLU A C 1
ATOM 1948 O O . GLU A 1 246 ? -3.240 13.291 -6.025 1.00 94.44 246 GLU A O 1
ATOM 1953 N N . ARG A 1 247 ? -3.334 11.199 -5.225 1.00 94.94 247 ARG A N 1
ATOM 1954 C CA . ARG A 1 247 ? -4.507 10.843 -6.028 1.00 94.94 247 ARG A CA 1
ATOM 1955 C C . ARG A 1 247 ? -5.717 11.681 -5.629 1.00 94.94 247 ARG A C 1
ATOM 1957 O O . ARG A 1 247 ? -6.431 12.167 -6.508 1.00 94.94 247 ARG A O 1
ATOM 1964 N N . TYR A 1 248 ? -5.951 11.849 -4.331 1.00 93.69 248 TYR A N 1
ATOM 1965 C CA . TYR A 1 248 ? -7.073 12.629 -3.820 1.00 93.69 248 TYR A CA 1
ATOM 1966 C C . TYR A 1 248 ? -6.978 14.106 -4.234 1.00 93.69 248 TYR A C 1
ATOM 1968 O O . TYR A 1 248 ? -7.959 14.678 -4.713 1.00 93.69 248 TYR A O 1
ATOM 1976 N N . GLU A 1 249 ? -5.795 14.711 -4.130 1.00 93.38 249 GLU A N 1
ATOM 1977 C CA . GLU A 1 249 ? -5.544 16.098 -4.532 1.00 93.38 249 GLU A CA 1
ATOM 1978 C C . GLU A 1 249 ? -5.692 16.315 -6.040 1.00 93.38 249 GLU A C 1
ATOM 1980 O O . GLU A 1 249 ? -6.218 17.343 -6.460 1.00 93.38 249 GLU A O 1
ATOM 1985 N N . MET A 1 250 ? -5.250 15.359 -6.861 1.00 90.94 250 MET A N 1
ATOM 1986 C CA . MET A 1 250 ? -5.271 15.505 -8.318 1.00 90.94 250 MET A CA 1
ATOM 1987 C C . MET A 1 250 ? -6.618 15.132 -8.951 1.00 90.94 250 MET A C 1
ATOM 1989 O O . MET A 1 250 ? -7.018 15.750 -9.936 1.00 90.94 250 MET A O 1
ATOM 1993 N N . GLN A 1 251 ? -7.299 14.104 -8.436 1.00 91.69 251 GLN A N 1
ATOM 1994 C CA . GLN A 1 251 ? -8.533 13.565 -9.025 1.00 91.69 251 GLN A CA 1
ATOM 1995 C C . GLN A 1 251 ? -9.799 14.026 -8.285 1.00 91.69 251 GLN A C 1
ATOM 1997 O O . GLN A 1 251 ? -10.889 13.929 -8.849 1.00 91.69 251 GLN A O 1
ATOM 2002 N N . HIS A 1 252 ? -9.678 14.517 -7.044 1.00 92.31 252 HIS A N 1
ATOM 2003 C CA . HIS A 1 252 ? -10.808 14.861 -6.168 1.00 92.31 252 HIS A CA 1
ATOM 2004 C C . HIS A 1 252 ? -11.832 13.724 -6.089 1.00 92.31 252 HIS A C 1
ATOM 2006 O O . HIS A 1 252 ? -13.019 13.881 -6.387 1.00 92.31 252 HIS A O 1
ATOM 2012 N N . THR A 1 253 ? -11.331 12.536 -5.752 1.00 92.75 253 THR A N 1
ATOM 2013 C CA . THR A 1 253 ? -12.106 11.298 -5.790 1.00 92.75 253 THR A CA 1
ATOM 2014 C C . THR A 1 253 ? -13.310 11.332 -4.853 1.00 92.75 253 THR A C 1
ATOM 2016 O O . THR A 1 253 ? -13.235 11.824 -3.731 1.00 92.75 253 THR A O 1
ATOM 2019 N N . SER A 1 254 ? -14.398 10.711 -5.292 1.00 93.25 254 SER A N 1
ATOM 2020 C CA . SER A 1 254 ? -15.583 10.402 -4.499 1.00 93.25 254 SER A CA 1
ATOM 2021 C C . SER A 1 254 ? -16.045 8.976 -4.806 1.00 93.25 254 SER A C 1
ATOM 2023 O O . SER A 1 254 ? -15.552 8.342 -5.737 1.00 93.25 254 SER A O 1
ATOM 2025 N N . GLN A 1 255 ? -17.073 8.502 -4.101 1.00 90.31 255 GLN A N 1
ATOM 2026 C CA . GLN A 1 255 ? -17.702 7.199 -4.365 1.00 90.31 255 GLN A CA 1
ATOM 2027 C C . GLN A 1 255 ? -18.332 7.081 -5.770 1.00 90.31 255 GLN A C 1
ATOM 2029 O O . GLN A 1 255 ? -18.726 5.995 -6.182 1.00 90.31 255 GLN A O 1
ATOM 2034 N N . LEU A 1 256 ? -18.450 8.192 -6.509 1.00 92.19 256 LEU A N 1
ATOM 2035 C CA . LEU A 1 256 ? -18.958 8.230 -7.884 1.00 92.19 256 LEU A CA 1
ATOM 2036 C C . LEU A 1 256 ? -17.847 8.380 -8.930 1.00 92.19 256 LEU A C 1
ATOM 2038 O O . LEU A 1 256 ? -18.134 8.414 -10.126 1.00 92.19 256 LEU A O 1
ATOM 2042 N N . THR A 1 257 ? -16.593 8.515 -8.501 1.00 94.12 257 THR A N 1
ATOM 2043 C CA . THR A 1 257 ? -15.469 8.673 -9.420 1.00 94.12 257 THR A CA 1
ATOM 2044 C C . THR A 1 257 ? -15.254 7.374 -10.199 1.00 94.12 257 THR A C 1
ATOM 2046 O O . THR A 1 257 ? -15.132 6.312 -9.585 1.00 94.12 257 THR A O 1
ATOM 2049 N N . PRO A 1 258 ? -15.199 7.423 -11.543 1.00 93.12 258 PRO A N 1
ATOM 2050 C CA . PRO A 1 258 ? -14.913 6.239 -12.339 1.00 93.12 258 PRO A CA 1
ATOM 2051 C C . PRO A 1 258 ? -13.472 5.765 -12.100 1.00 93.12 258 PRO A C 1
ATOM 2053 O O . PRO A 1 258 ? -12.529 6.557 -12.111 1.00 93.12 258 PRO A O 1
ATOM 2056 N N . MET A 1 259 ? -13.324 4.457 -11.880 1.00 94.31 259 MET A N 1
ATOM 2057 C CA . MET A 1 259 ? -12.050 3.775 -11.606 1.00 94.31 259 MET A CA 1
ATOM 2058 C C . MET A 1 259 ? -11.669 2.870 -12.791 1.00 94.31 259 MET A C 1
ATOM 2060 O O . MET A 1 259 ? -11.565 1.637 -12.696 1.00 94.31 259 MET A O 1
ATOM 2064 N N . ASP A 1 260 ? -11.562 3.499 -13.954 1.00 93.00 260 ASP A N 1
ATOM 2065 C CA . ASP A 1 260 ? -11.401 2.886 -15.271 1.00 93.00 260 ASP A CA 1
ATOM 2066 C C . ASP A 1 260 ? -10.181 3.416 -16.041 1.00 93.00 260 ASP A C 1
ATOM 2068 O O . ASP A 1 260 ? -10.071 3.166 -17.238 1.00 93.00 260 ASP A O 1
ATOM 2072 N N . HIS A 1 261 ? -9.258 4.111 -15.369 1.00 95.56 261 HIS A N 1
ATOM 2073 C CA . HIS A 1 261 ? -8.049 4.675 -15.973 1.00 95.56 261 HIS A CA 1
ATOM 2074 C C . HIS A 1 261 ? -6.827 3.763 -15.759 1.00 95.56 261 HIS A C 1
ATOM 2076 O O . HIS A 1 261 ? -6.885 2.755 -15.050 1.00 95.56 261 HIS A O 1
ATOM 2082 N N . LEU A 1 262 ? -5.681 4.113 -16.364 1.00 97.50 262 LEU A N 1
ATOM 2083 C CA . LEU A 1 262 ? -4.441 3.330 -16.237 1.00 97.50 262 LEU A CA 1
ATOM 2084 C C . LEU A 1 262 ? -4.022 3.113 -14.774 1.00 97.50 262 LEU A C 1
ATOM 2086 O O . LEU A 1 262 ? -3.614 2.006 -14.428 1.00 97.50 262 LEU A O 1
ATOM 2090 N N . ILE A 1 263 ? -4.176 4.129 -13.916 1.00 96.88 263 ILE A N 1
ATOM 2091 C CA . ILE A 1 263 ? -3.915 4.030 -12.471 1.00 96.88 263 ILE A CA 1
ATOM 2092 C C . ILE A 1 263 ? -4.675 2.864 -11.817 1.00 96.88 263 ILE A C 1
ATOM 2094 O O . ILE A 1 263 ? -4.139 2.184 -10.944 1.00 96.88 263 ILE A O 1
ATOM 2098 N N . ASP A 1 264 ? -5.896 2.574 -12.264 1.00 96.62 264 ASP A N 1
ATOM 2099 C CA . ASP A 1 264 ? -6.746 1.513 -11.715 1.00 96.62 264 ASP A CA 1
ATOM 2100 C C . ASP A 1 264 ? -6.400 0.124 -12.266 1.00 96.62 264 ASP A C 1
ATOM 2102 O O . ASP A 1 264 ? -6.893 -0.891 -11.766 1.00 96.62 264 ASP A O 1
ATOM 2106 N N . ALA A 1 265 ? -5.591 0.057 -13.324 1.00 97.12 265 ALA A N 1
ATOM 2107 C CA . ALA A 1 265 ? -5.111 -1.187 -13.915 1.00 97.12 265 ALA A CA 1
ATOM 2108 C C . ALA A 1 265 ? -3.736 -1.588 -13.366 1.00 97.12 265 ALA A C 1
ATOM 2110 O O . ALA A 1 265 ? -3.545 -2.761 -13.049 1.00 97.12 265 ALA A O 1
ATOM 2111 N N . VAL A 1 266 ? -2.811 -0.632 -13.226 1.00 97.69 266 VAL A N 1
ATOM 2112 C CA . VAL A 1 266 ? -1.461 -0.905 -12.710 1.00 97.69 266 VAL A CA 1
ATOM 2113 C C . VAL A 1 266 ? -1.483 -1.253 -11.223 1.00 97.69 266 VAL A C 1
ATOM 2115 O O . VAL A 1 266 ? -2.426 -0.929 -10.488 1.00 97.69 266 VAL A O 1
ATOM 2118 N N . ARG A 1 267 ? -0.425 -1.933 -10.783 1.00 96.19 267 ARG A N 1
ATOM 2119 C CA . ARG A 1 267 ? -0.316 -2.517 -9.445 1.00 96.19 267 ARG A CA 1
ATOM 2120 C C . ARG A 1 267 ? 0.733 -1.780 -8.605 1.00 96.19 267 ARG A C 1
ATOM 2122 O O . ARG A 1 267 ? 1.714 -1.292 -9.164 1.00 96.19 267 ARG A O 1
ATOM 2129 N N . PRO A 1 268 ? 0.539 -1.668 -7.281 1.00 97.25 268 PRO A N 1
ATOM 2130 C CA . PRO A 1 268 ? 1.584 -1.196 -6.383 1.00 97.25 268 PRO A CA 1
ATOM 2131 C C . PRO A 1 268 ? 2.762 -2.179 -6.378 1.00 97.25 268 PRO A C 1
ATOM 2133 O O . PRO A 1 268 ? 2.558 -3.386 -6.508 1.00 97.25 268 PRO A O 1
ATOM 2136 N N . ASP A 1 269 ? 3.973 -1.652 -6.190 1.00 97.81 269 ASP A N 1
ATOM 2137 C CA . ASP A 1 269 ? 5.198 -2.434 -5.971 1.00 97.81 269 ASP A CA 1
ATOM 2138 C C . ASP A 1 269 ? 5.429 -3.576 -6.992 1.00 97.81 269 ASP A C 1
ATOM 2140 O O . ASP A 1 269 ? 5.520 -4.751 -6.619 1.00 97.81 269 ASP A O 1
ATOM 2144 N N . PRO A 1 270 ? 5.483 -3.271 -8.305 1.00 97.19 270 PRO A N 1
ATOM 2145 C CA . PRO A 1 270 ? 5.690 -4.297 -9.316 1.00 97.19 270 PRO A CA 1
ATOM 2146 C C . PRO A 1 270 ? 7.082 -4.949 -9.173 1.00 97.19 270 PRO A C 1
ATOM 2148 O O . PRO A 1 270 ? 8.039 -4.264 -8.795 1.00 97.19 270 PRO A O 1
ATOM 2151 N N . PRO A 1 271 ? 7.248 -6.236 -9.552 1.00 96.94 271 PRO A N 1
ATOM 2152 C CA . PRO A 1 271 ? 8.508 -6.968 -9.371 1.00 96.94 271 PRO A CA 1
ATOM 2153 C C . PRO A 1 271 ? 9.747 -6.261 -9.923 1.00 96.94 271 PRO A C 1
ATOM 2155 O O . PRO A 1 271 ? 10.800 -6.262 -9.281 1.00 96.94 271 PRO A O 1
ATOM 2158 N N . SER A 1 272 ? 9.608 -5.571 -11.061 1.00 97.31 272 SER A N 1
ATOM 2159 C CA . SER A 1 272 ? 10.724 -4.882 -11.709 1.00 97.31 272 SER A CA 1
ATOM 2160 C C . SER A 1 272 ? 11.359 -3.800 -10.833 1.00 97.31 272 SER A C 1
ATOM 2162 O O . SER A 1 272 ? 12.519 -3.463 -11.059 1.00 97.31 272 SER A O 1
ATOM 2164 N N . ARG A 1 273 ? 10.629 -3.228 -9.859 1.00 97.56 273 ARG A N 1
ATOM 2165 C CA . ARG A 1 273 ? 11.163 -2.215 -8.937 1.00 97.56 273 ARG A CA 1
ATOM 2166 C C . ARG A 1 273 ? 12.354 -2.779 -8.161 1.00 97.56 273 ARG A C 1
ATOM 2168 O O . ARG A 1 273 ? 13.434 -2.190 -8.174 1.00 97.56 273 ARG A O 1
ATOM 2175 N N . HIS A 1 274 ? 12.151 -3.922 -7.503 1.00 98.00 274 HIS A N 1
ATOM 2176 C CA . HIS A 1 274 ? 13.180 -4.597 -6.707 1.00 98.00 274 HIS A CA 1
ATOM 2177 C C . HIS A 1 274 ? 14.211 -5.292 -7.602 1.00 98.00 274 HIS A C 1
ATOM 2179 O O . HIS A 1 274 ? 15.412 -5.147 -7.383 1.00 98.00 274 HIS A O 1
ATOM 2185 N N . GLU A 1 275 ? 13.768 -5.966 -8.667 1.00 97.62 275 GLU A N 1
ATOM 2186 C CA . GLU A 1 275 ? 14.667 -6.676 -9.585 1.00 97.62 275 GLU A CA 1
ATOM 2187 C C . GLU A 1 275 ? 15.685 -5.732 -10.240 1.00 97.62 275 GLU A C 1
ATOM 2189 O O . GLU A 1 275 ? 16.881 -6.025 -10.247 1.00 97.62 275 GLU A O 1
ATOM 2194 N N . MET A 1 276 ? 15.246 -4.565 -10.728 1.00 98.19 276 MET A N 1
ATOM 2195 C CA . MET A 1 276 ? 16.141 -3.559 -11.307 1.00 98.19 276 MET A CA 1
ATOM 2196 C C . MET A 1 276 ? 17.164 -3.065 -10.278 1.00 98.19 276 MET A C 1
ATOM 2198 O O . MET A 1 276 ? 18.347 -2.947 -10.595 1.00 98.19 276 MET A O 1
ATOM 2202 N N . GLN A 1 277 ? 16.737 -2.815 -9.038 1.00 97.88 277 GLN A N 1
ATOM 2203 C CA . GLN A 1 277 ? 17.626 -2.389 -7.957 1.00 97.88 277 GLN A CA 1
ATOM 2204 C C . GLN A 1 277 ? 18.721 -3.433 -7.677 1.00 97.88 277 GLN A C 1
ATOM 2206 O O . GLN A 1 277 ? 19.901 -3.082 -7.590 1.00 97.88 277 GLN A O 1
ATOM 2211 N N . VAL A 1 278 ? 18.359 -4.718 -7.587 1.00 97.88 278 VAL A N 1
ATOM 2212 C CA . VAL A 1 278 ? 19.313 -5.820 -7.372 1.00 97.88 278 VAL A CA 1
ATOM 2213 C C . VAL A 1 278 ? 20.272 -5.972 -8.552 1.00 97.88 278 VAL A C 1
ATOM 2215 O O . VAL A 1 278 ? 21.482 -6.122 -8.346 1.00 97.88 278 VAL A O 1
ATOM 2218 N N . LEU A 1 279 ? 19.761 -5.904 -9.784 1.00 98.31 279 LEU A N 1
ATOM 2219 C CA . LEU A 1 279 ? 20.566 -6.025 -10.999 1.00 98.31 279 LEU A CA 1
ATOM 2220 C C . LEU A 1 279 ? 21.583 -4.889 -11.115 1.00 98.31 279 LEU A C 1
ATOM 2222 O O . LEU A 1 279 ? 22.764 -5.151 -11.337 1.00 98.31 279 LEU A O 1
ATOM 2226 N N . VAL A 1 280 ? 21.156 -3.641 -10.906 1.00 98.31 280 VAL A N 1
ATOM 2227 C CA . VAL A 1 280 ? 22.046 -2.472 -10.940 1.00 98.31 280 VAL A CA 1
ATOM 2228 C C . VAL A 1 280 ? 23.107 -2.562 -9.851 1.00 98.31 280 VAL A C 1
ATOM 2230 O O . VAL A 1 280 ? 24.291 -2.405 -10.146 1.00 98.31 280 VAL A O 1
ATOM 2233 N N . LYS A 1 281 ? 22.716 -2.862 -8.607 1.00 97.75 281 LYS A N 1
ATOM 2234 C CA . LYS A 1 281 ? 23.663 -2.993 -7.491 1.00 97.75 281 LYS A CA 1
ATOM 2235 C C . LYS A 1 281 ? 24.712 -4.065 -7.771 1.00 97.75 281 LYS A C 1
ATOM 2237 O O . LYS A 1 281 ? 25.895 -3.835 -7.535 1.00 97.75 281 LYS A O 1
ATOM 2242 N N . THR A 1 282 ? 24.281 -5.217 -8.283 1.00 97.75 282 THR A N 1
ATOM 2243 C CA . THR A 1 282 ? 25.182 -6.309 -8.663 1.00 97.75 282 THR A CA 1
ATOM 2244 C C . THR A 1 282 ? 26.130 -5.846 -9.766 1.00 97.75 282 THR A C 1
ATOM 2246 O O . THR A 1 282 ? 27.340 -5.868 -9.568 1.00 97.75 282 THR A O 1
ATOM 2249 N N . TYR A 1 283 ? 25.599 -5.325 -10.876 1.00 97.88 283 TYR A N 1
ATOM 2250 C CA . TYR A 1 283 ? 26.404 -4.871 -12.010 1.00 97.88 283 TYR A CA 1
ATOM 2251 C C . TYR A 1 283 ? 27.439 -3.805 -11.621 1.00 97.88 283 TYR A C 1
ATOM 2253 O O . TYR A 1 283 ? 28.603 -3.921 -11.992 1.00 97.88 283 TYR A O 1
ATOM 2261 N N . LEU A 1 284 ? 27.059 -2.800 -10.829 1.00 96.19 284 LEU A N 1
ATOM 2262 C CA . LEU A 1 284 ? 27.977 -1.738 -10.405 1.00 96.19 284 LEU A CA 1
ATOM 2263 C C . LEU A 1 284 ? 29.038 -2.208 -9.401 1.00 96.19 284 LEU A C 1
ATOM 2265 O O . LEU A 1 284 ? 30.105 -1.604 -9.322 1.00 96.19 284 LEU A O 1
ATOM 2269 N N . ALA A 1 285 ? 28.769 -3.261 -8.627 1.00 96.56 285 ALA A N 1
ATOM 2270 C CA . ALA A 1 285 ? 29.714 -3.766 -7.636 1.00 96.56 285 ALA A CA 1
ATOM 2271 C C . ALA A 1 285 ? 30.836 -4.613 -8.253 1.00 96.56 285 ALA A C 1
ATOM 2273 O O . ALA A 1 285 ? 31.962 -4.593 -7.756 1.00 96.56 285 ALA A O 1
ATOM 2274 N N . ASN A 1 286 ? 30.536 -5.398 -9.291 1.00 94.88 286 ASN A N 1
ATOM 2275 C CA . ASN A 1 286 ? 31.463 -6.417 -9.795 1.00 94.88 286 ASN A CA 1
ATOM 2276 C C . ASN A 1 286 ? 31.434 -6.623 -11.321 1.00 94.88 286 ASN A C 1
ATOM 2278 O O . ASN A 1 286 ? 32.074 -7.556 -11.803 1.00 94.88 286 ASN A O 1
ATOM 2282 N N . HIS A 1 287 ? 30.722 -5.780 -12.075 1.00 94.19 287 HIS A N 1
ATOM 2283 C CA . HIS A 1 287 ? 30.510 -5.932 -13.519 1.00 94.19 287 HIS A CA 1
ATOM 2284 C C . HIS A 1 287 ? 29.963 -7.316 -13.908 1.00 94.19 287 HIS A C 1
ATOM 2286 O O . HIS A 1 287 ? 30.365 -7.885 -14.925 1.00 94.19 287 HIS A O 1
ATOM 2292 N N . ASP A 1 288 ? 29.055 -7.873 -13.095 1.00 97.31 288 ASP A N 1
ATOM 2293 C CA . ASP A 1 288 ? 28.499 -9.208 -13.322 1.00 97.31 288 ASP A CA 1
ATOM 2294 C C . ASP A 1 288 ? 27.895 -9.347 -14.739 1.00 97.31 288 ASP A C 1
ATOM 2296 O O . ASP A 1 288 ? 26.990 -8.586 -15.110 1.00 97.31 288 ASP A O 1
ATOM 2300 N N . PRO A 1 289 ? 28.354 -10.324 -15.548 1.00 97.19 289 PRO A N 1
ATOM 2301 C CA . PRO A 1 289 ? 27.890 -10.482 -16.924 1.00 97.19 289 PRO A CA 1
ATOM 2302 C C . PRO A 1 289 ? 26.407 -10.840 -17.053 1.00 97.19 289 PRO A C 1
ATOM 2304 O O . PRO A 1 289 ? 25.791 -10.472 -18.057 1.00 97.19 289 PRO A O 1
ATOM 2307 N N . ALA A 1 290 ? 25.836 -11.561 -16.081 1.00 98.00 290 ALA A N 1
ATOM 2308 C CA . ALA A 1 290 ? 24.429 -11.946 -16.109 1.00 98.00 290 ALA A CA 1
ATOM 2309 C C . ALA A 1 290 ? 23.536 -10.747 -15.771 1.00 98.00 290 ALA A C 1
ATOM 2311 O O . ALA A 1 290 ? 22.563 -10.496 -16.483 1.00 98.00 290 ALA A O 1
ATOM 2312 N N . ALA A 1 291 ? 23.917 -9.952 -14.766 1.00 98.19 291 ALA A N 1
ATOM 2313 C CA . ALA A 1 291 ? 23.251 -8.700 -14.438 1.00 98.19 291 ALA A CA 1
ATOM 2314 C C . ALA A 1 291 ? 23.290 -7.729 -15.623 1.00 98.19 291 ALA A C 1
ATOM 2316 O O . ALA A 1 291 ? 22.254 -7.197 -16.020 1.00 98.19 291 ALA A O 1
ATOM 2317 N N . ARG A 1 292 ? 24.458 -7.576 -16.263 1.00 97.88 292 ARG A N 1
ATOM 2318 C CA . ARG A 1 292 ? 24.608 -6.781 -17.489 1.00 97.88 292 ARG A CA 1
ATOM 2319 C C . ARG A 1 292 ? 23.659 -7.256 -18.590 1.00 97.88 292 ARG A C 1
ATOM 2321 O O . ARG A 1 292 ? 22.938 -6.443 -19.155 1.00 97.88 292 ARG A O 1
ATOM 2328 N N . ALA A 1 293 ? 23.643 -8.556 -18.893 1.00 98.31 293 ALA A N 1
ATOM 2329 C CA . ALA A 1 293 ? 22.798 -9.109 -19.952 1.00 98.31 293 ALA A CA 1
ATOM 2330 C C . ALA A 1 293 ? 21.298 -8.897 -19.675 1.00 98.31 293 ALA A C 1
ATOM 2332 O O . ALA A 1 293 ? 20.555 -8.522 -20.582 1.00 98.31 293 ALA A O 1
ATOM 2333 N N . ALA A 1 294 ? 20.863 -9.082 -18.426 1.00 98.50 294 ALA A N 1
ATOM 2334 C CA . ALA A 1 294 ? 19.483 -8.841 -18.015 1.00 98.50 294 ALA A CA 1
ATOM 2335 C C . ALA A 1 294 ? 19.095 -7.356 -18.130 1.00 98.50 294 ALA A C 1
ATOM 2337 O O . ALA A 1 294 ? 18.026 -7.042 -18.657 1.00 98.50 294 ALA A O 1
ATOM 2338 N N . LEU A 1 295 ? 19.974 -6.440 -17.704 1.00 98.62 295 LEU A N 1
ATOM 2339 C CA . LEU A 1 295 ? 19.773 -4.997 -17.859 1.00 98.62 295 LEU A CA 1
ATOM 2340 C C . LEU A 1 295 ? 19.686 -4.602 -19.338 1.00 98.62 295 LEU A C 1
ATOM 2342 O O . LEU A 1 295 ? 18.734 -3.934 -19.733 1.00 98.62 295 LEU A O 1
ATOM 2346 N N . THR A 1 296 ? 20.626 -5.061 -20.172 1.00 98.62 296 THR A N 1
ATOM 2347 C CA . THR A 1 296 ? 20.611 -4.812 -21.623 1.00 98.62 296 THR A CA 1
ATOM 2348 C C . THR A 1 296 ? 19.303 -5.282 -22.252 1.00 98.62 296 THR A C 1
ATOM 2350 O O . THR A 1 296 ? 18.633 -4.489 -22.908 1.00 98.62 296 THR A O 1
ATOM 2353 N N . SER A 1 297 ? 18.891 -6.527 -21.991 1.00 98.62 297 SER A N 1
ATOM 2354 C CA . SER A 1 297 ? 17.641 -7.073 -22.530 1.00 98.62 297 SER A CA 1
ATOM 2355 C C . SER A 1 297 ? 16.412 -6.285 -22.062 1.00 98.62 297 SER A C 1
ATOM 2357 O O . SER A 1 297 ? 15.505 -6.021 -22.852 1.00 98.62 297 SER A O 1
ATOM 2359 N N . THR A 1 298 ? 16.398 -5.851 -20.799 1.00 98.69 298 THR A N 1
ATOM 2360 C CA . THR A 1 298 ? 15.316 -5.026 -20.245 1.00 98.69 298 THR A CA 1
ATOM 2361 C C . THR A 1 298 ? 15.215 -3.686 -20.970 1.00 98.69 298 THR A C 1
ATOM 2363 O O . THR A 1 298 ? 14.132 -3.297 -21.406 1.00 98.69 298 THR A O 1
ATOM 2366 N N . PHE A 1 299 ? 16.341 -2.997 -21.157 1.00 98.81 299 PHE A N 1
ATOM 2367 C CA . PHE A 1 299 ? 16.370 -1.702 -21.830 1.00 98.81 299 PHE A CA 1
ATOM 2368 C C . PHE A 1 299 ? 16.034 -1.798 -23.323 1.00 98.81 299 PHE A C 1
ATOM 2370 O O . PHE A 1 299 ? 15.295 -0.956 -23.833 1.00 98.81 299 PHE A O 1
ATOM 2377 N N . GLU A 1 300 ? 16.499 -2.837 -24.020 1.00 98.75 300 GLU A N 1
ATOM 2378 C CA . GLU A 1 300 ? 16.102 -3.120 -25.406 1.00 98.75 300 GLU A CA 1
ATOM 2379 C C . GLU A 1 300 ? 14.591 -3.352 -25.520 1.00 98.75 300 GLU A C 1
ATOM 2381 O O . GLU A 1 300 ? 13.940 -2.801 -26.412 1.00 98.75 300 GLU A O 1
ATOM 2386 N N . ASN A 1 301 ? 14.012 -4.105 -24.581 1.00 98.69 301 ASN A N 1
ATOM 2387 C CA . ASN A 1 301 ? 12.573 -4.337 -24.535 1.00 98.69 301 ASN A CA 1
ATOM 2388 C C . ASN A 1 301 ? 11.789 -3.034 -24.299 1.00 98.69 301 ASN A C 1
ATOM 2390 O O . ASN A 1 301 ? 10.770 -2.806 -24.946 1.00 98.69 301 ASN A O 1
ATOM 2394 N N . TRP A 1 302 ? 12.268 -2.139 -23.431 1.00 98.75 302 TRP A N 1
ATOM 2395 C CA . TRP A 1 302 ? 11.647 -0.826 -23.212 1.00 98.75 302 TRP A CA 1
ATOM 2396 C C . TRP A 1 302 ? 11.665 0.051 -24.467 1.00 98.75 302 TRP A C 1
ATOM 2398 O O . TRP A 1 302 ? 10.645 0.649 -24.812 1.00 98.75 302 TRP A O 1
ATOM 2408 N N . ILE A 1 303 ? 12.795 0.085 -25.183 1.00 98.81 303 ILE A N 1
ATOM 2409 C CA . ILE A 1 303 ? 12.936 0.820 -26.449 1.00 98.81 303 ILE A CA 1
ATOM 2410 C C . ILE A 1 303 ? 11.969 0.273 -27.504 1.00 98.81 303 ILE A C 1
ATOM 2412 O O . ILE A 1 303 ? 11.321 1.049 -28.203 1.00 98.81 303 ILE A O 1
ATOM 2416 N N . ALA A 1 304 ? 11.835 -1.052 -27.604 1.00 98.62 304 ALA A N 1
ATOM 2417 C CA . ALA A 1 304 ? 10.921 -1.689 -28.547 1.00 98.62 304 ALA A CA 1
ATOM 2418 C C . ALA A 1 304 ? 9.441 -1.499 -28.163 1.00 98.62 304 ALA A C 1
ATOM 2420 O O . ALA A 1 304 ? 8.585 -1.302 -29.031 1.00 98.62 304 ALA A O 1
ATOM 2421 N N . ALA A 1 305 ? 9.118 -1.559 -26.870 1.00 98.69 305 ALA A N 1
ATOM 2422 C CA . ALA A 1 305 ? 7.751 -1.452 -26.378 1.00 98.69 305 ALA A CA 1
ATOM 2423 C C . ALA A 1 305 ? 7.215 -0.017 -26.429 1.00 98.69 305 ALA A C 1
ATOM 2425 O O . ALA A 1 305 ? 6.047 0.162 -26.761 1.00 98.69 305 ALA A O 1
ATOM 2426 N N . GLY A 1 306 ? 8.040 0.996 -26.143 1.00 98.56 306 GLY A N 1
ATOM 2427 C CA . GLY A 1 306 ? 7.602 2.390 -26.008 1.00 98.56 306 GLY A CA 1
ATOM 2428 C C . GLY A 1 306 ? 6.778 2.916 -27.193 1.00 98.56 306 GLY A C 1
ATOM 2429 O O . GLY A 1 306 ? 5.612 3.261 -27.003 1.00 98.56 306 GLY A O 1
ATOM 2430 N N . PRO A 1 307 ? 7.294 2.910 -28.437 1.00 98.44 307 PRO A N 1
ATOM 2431 C CA . PRO A 1 307 ? 6.539 3.380 -29.602 1.00 98.44 307 PRO A CA 1
ATOM 2432 C C . PRO A 1 307 ? 5.255 2.578 -29.868 1.00 98.44 307 PRO A C 1
ATOM 2434 O O . PRO A 1 307 ? 4.233 3.142 -30.257 1.00 98.44 307 PRO A O 1
ATOM 2437 N N . ASN A 1 308 ? 5.281 1.266 -29.618 1.00 98.31 308 ASN A N 1
ATOM 2438 C CA . ASN A 1 308 ? 4.117 0.397 -29.806 1.00 98.31 308 ASN A CA 1
ATOM 2439 C C . ASN A 1 308 ? 3.044 0.633 -28.731 1.00 98.31 308 ASN A C 1
ATOM 2441 O O . ASN A 1 308 ? 1.851 0.621 -29.031 1.00 98.31 308 ASN A O 1
ATOM 2445 N N . ALA A 1 309 ? 3.454 0.891 -27.489 1.00 98.56 309 ALA A N 1
ATOM 2446 C CA . ALA A 1 309 ? 2.561 1.306 -26.417 1.00 98.56 309 ALA A CA 1
ATOM 2447 C C . ALA A 1 309 ? 1.954 2.676 -26.736 1.00 98.56 309 ALA A C 1
ATOM 2449 O O . ALA A 1 309 ? 0.744 2.837 -26.627 1.00 98.56 309 ALA A O 1
ATOM 2450 N N . LEU A 1 310 ? 2.757 3.628 -27.222 1.00 98.50 310 LEU A N 1
ATOM 2451 C CA . LEU A 1 310 ? 2.281 4.955 -27.606 1.00 98.50 310 LEU A CA 1
ATOM 2452 C C . LEU A 1 310 ? 1.204 4.881 -28.697 1.00 98.50 310 LEU A C 1
ATOM 2454 O O . LEU A 1 310 ? 0.196 5.580 -28.608 1.00 98.50 310 LEU A O 1
ATOM 2458 N N . LEU A 1 311 ? 1.369 4.005 -29.693 1.00 97.88 311 LEU A N 1
ATOM 2459 C CA . LEU A 1 311 ? 0.358 3.783 -30.730 1.00 97.88 311 LEU A CA 1
ATOM 2460 C C . LEU A 1 311 ? -0.976 3.296 -30.140 1.00 97.88 311 LEU A C 1
ATOM 2462 O O . LEU A 1 311 ? -2.034 3.804 -30.503 1.00 97.88 311 LEU A O 1
ATOM 2466 N N . LEU A 1 312 ? -0.933 2.345 -29.201 1.00 98.00 312 LEU A N 1
ATOM 2467 C CA . LEU A 1 312 ? -2.135 1.861 -28.514 1.00 98.00 312 LEU A CA 1
ATOM 2468 C C . LEU A 1 312 ? -2.777 2.961 -27.658 1.00 98.00 312 LEU A C 1
ATOM 2470 O O . LEU A 1 312 ? -3.991 3.139 -27.685 1.00 98.00 312 LEU A O 1
ATOM 2474 N N . MET A 1 313 ? -1.963 3.721 -26.922 1.00 98.12 313 MET A N 1
ATOM 2475 C CA . MET A 1 313 ? -2.436 4.769 -26.015 1.00 98.12 313 MET A CA 1
ATOM 2476 C C . MET A 1 313 ? -3.056 5.947 -26.768 1.00 98.12 313 MET A C 1
ATOM 2478 O O . MET A 1 313 ? -4.098 6.451 -26.369 1.00 98.12 313 MET A O 1
ATOM 2482 N N . THR A 1 314 ? -2.471 6.347 -27.898 1.00 96.19 314 THR A N 1
ATOM 2483 C CA . THR A 1 314 ? -2.996 7.439 -28.737 1.00 96.19 314 THR A CA 1
ATOM 2484 C C . THR A 1 314 ? -4.275 7.063 -29.487 1.00 96.19 314 THR A C 1
ATOM 2486 O O . THR A 1 314 ? -5.038 7.953 -29.858 1.00 96.19 314 THR A O 1
ATOM 2489 N N . ALA A 1 315 ? -4.553 5.771 -29.673 1.00 95.56 315 ALA A N 1
ATOM 2490 C CA . ALA A 1 315 ? -5.809 5.284 -30.240 1.00 95.56 315 ALA A CA 1
ATOM 2491 C C . ALA A 1 315 ? -6.931 5.112 -29.193 1.00 95.56 315 ALA A C 1
ATOM 2493 O O . ALA A 1 315 ? -8.096 4.970 -29.565 1.00 95.56 315 ALA A O 1
ATOM 2494 N N . ALA A 1 316 ? -6.602 5.135 -27.898 1.00 96.75 316 ALA A N 1
ATOM 2495 C CA . ALA A 1 316 ? -7.526 4.867 -26.800 1.00 96.75 316 ALA A CA 1
ATOM 2496 C C . ALA A 1 316 ? -7.793 6.138 -25.963 1.00 96.75 316 ALA A C 1
ATOM 2498 O O . ALA A 1 316 ? -6.868 6.667 -25.346 1.00 96.75 316 ALA A O 1
ATOM 2499 N N . PRO A 1 317 ? -9.043 6.640 -25.876 1.00 95.69 317 PRO A N 1
ATOM 2500 C CA . PRO A 1 317 ? -9.343 7.892 -25.172 1.00 95.69 317 PRO A CA 1
ATOM 2501 C C . PRO A 1 317 ? -8.887 7.932 -23.705 1.00 95.69 317 PRO A C 1
ATOM 2503 O O . PRO A 1 317 ? -8.317 8.927 -23.271 1.00 95.69 317 PRO A O 1
ATOM 2506 N N . LEU A 1 318 ? -9.060 6.834 -22.961 1.00 95.38 318 LEU A N 1
ATOM 2507 C CA . LEU A 1 318 ? -8.693 6.738 -21.538 1.00 95.38 318 LEU A CA 1
ATOM 2508 C C . LEU A 1 318 ? -7.181 6.574 -21.292 1.00 95.38 318 LEU A C 1
ATOM 2510 O O . LEU A 1 318 ? -6.737 6.504 -20.146 1.00 95.38 318 LEU A O 1
ATOM 2514 N N . LEU A 1 319 ? -6.378 6.489 -22.357 1.00 97.06 319 LEU A N 1
ATOM 2515 C CA . LEU A 1 319 ? -4.922 6.367 -22.286 1.00 97.06 319 LEU A CA 1
ATOM 2516 C C . LEU A 1 319 ? -4.187 7.617 -22.794 1.00 97.06 319 LEU A C 1
ATOM 2518 O O . LEU A 1 319 ? -2.957 7.618 -22.791 1.00 97.06 319 LEU A O 1
ATOM 2522 N N . GLN A 1 320 ? -4.898 8.682 -23.178 1.00 94.50 320 GLN A N 1
ATOM 2523 C CA . GLN A 1 320 ? -4.279 9.918 -23.678 1.00 94.50 320 GLN A CA 1
ATOM 2524 C C . GLN A 1 320 ? -3.430 10.611 -22.606 1.00 94.50 320 GLN A C 1
ATOM 2526 O O . GLN A 1 320 ? -2.268 10.927 -22.852 1.00 94.50 320 GLN A O 1
ATOM 2531 N N . ASP A 1 321 ? -3.974 10.780 -21.400 1.00 93.56 321 ASP A N 1
ATOM 2532 C CA . ASP A 1 321 ? -3.282 11.441 -20.288 1.00 93.56 321 ASP A CA 1
ATOM 2533 C C . ASP A 1 321 ? -1.962 10.746 -19.897 1.00 93.56 321 ASP A C 1
ATOM 2535 O O . ASP A 1 321 ? -0.945 11.430 -19.741 1.00 93.56 321 ASP A O 1
ATOM 2539 N N . PRO A 1 322 ? -1.902 9.402 -19.766 1.00 96.56 322 PRO A N 1
ATOM 2540 C CA . PRO A 1 322 ? -0.641 8.705 -19.533 1.00 96.56 322 PRO A CA 1
ATOM 2541 C C . PRO A 1 322 ? 0.205 8.471 -20.797 1.00 96.56 322 PRO A C 1
ATOM 2543 O O . PRO A 1 322 ? 1.316 7.963 -20.659 1.00 96.56 322 PRO A O 1
ATOM 2546 N N . ALA A 1 323 ? -0.244 8.809 -22.013 1.00 97.06 323 ALA A N 1
ATOM 2547 C CA . ALA A 1 323 ? 0.478 8.493 -23.257 1.00 97.06 323 ALA A CA 1
ATOM 2548 C C . ALA A 1 323 ? 1.961 8.930 -23.276 1.00 97.06 323 ALA A C 1
ATOM 2550 O O . ALA A 1 323 ? 2.793 8.149 -23.750 1.00 97.06 323 ALA A O 1
ATOM 2551 N N . PRO A 1 324 ? 2.359 10.091 -22.705 1.00 96.75 324 PRO A N 1
ATOM 2552 C CA . PRO A 1 324 ? 3.769 10.477 -22.626 1.00 96.75 324 PRO A CA 1
ATOM 2553 C C . PRO A 1 324 ? 4.665 9.451 -21.913 1.00 96.75 324 PRO A C 1
ATOM 2555 O O . PRO A 1 324 ? 5.861 9.383 -22.201 1.00 96.75 324 PRO A O 1
ATOM 2558 N N . ARG A 1 325 ? 4.104 8.613 -21.026 1.00 98.19 325 ARG A N 1
ATOM 2559 C CA . ARG A 1 325 ? 4.841 7.541 -20.339 1.00 98.19 325 ARG A CA 1
ATOM 2560 C C . ARG A 1 325 ? 5.438 6.526 -21.309 1.00 98.19 325 ARG A C 1
ATOM 2562 O O . ARG A 1 325 ? 6.526 6.022 -21.057 1.00 98.19 325 ARG A O 1
ATOM 2569 N N . ALA A 1 326 ? 4.772 6.256 -22.427 1.00 98.38 326 ALA A N 1
ATOM 2570 C CA . ALA A 1 326 ? 5.254 5.299 -23.414 1.00 98.38 326 ALA A CA 1
ATOM 2571 C C . ALA A 1 326 ? 6.544 5.769 -24.108 1.00 98.38 326 ALA A C 1
ATOM 2573 O O . ALA A 1 326 ? 7.472 4.981 -24.279 1.00 98.38 326 ALA A O 1
ATOM 2574 N N . GLN A 1 327 ? 6.643 7.059 -24.447 1.00 98.12 327 GLN A N 1
ATOM 2575 C CA . GLN A 1 327 ? 7.884 7.616 -24.994 1.00 98.12 327 GLN A CA 1
ATOM 2576 C C . GLN A 1 327 ? 8.978 7.678 -23.923 1.00 98.12 327 GLN A C 1
ATOM 2578 O O . GLN A 1 327 ? 10.104 7.254 -24.170 1.00 98.12 327 GLN A O 1
ATOM 2583 N N . GLN A 1 328 ? 8.629 8.119 -22.710 1.00 98.56 328 GLN A N 1
ATOM 2584 C CA . GLN A 1 328 ? 9.572 8.163 -21.589 1.00 98.56 328 GLN A CA 1
ATOM 2585 C C . GLN A 1 328 ? 10.176 6.784 -21.294 1.00 98.56 328 GLN A C 1
ATOM 2587 O O . GLN A 1 328 ? 11.365 6.698 -21.015 1.00 98.56 328 GLN A O 1
ATOM 2592 N N . LEU A 1 329 ? 9.406 5.698 -21.417 1.00 98.75 329 LEU A N 1
ATOM 2593 C CA . LEU A 1 329 ? 9.918 4.332 -21.283 1.00 98.75 329 LEU A CA 1
ATOM 2594 C C . LEU A 1 329 ? 11.066 4.045 -22.268 1.00 98.75 329 LEU A C 1
ATOM 2596 O O . LEU A 1 329 ? 12.113 3.537 -21.862 1.00 98.75 329 LEU A O 1
ATOM 2600 N N . ALA A 1 330 ? 10.897 4.398 -23.545 1.00 98.69 330 ALA A N 1
ATOM 2601 C CA . ALA A 1 330 ? 11.934 4.210 -24.560 1.00 98.69 330 ALA A CA 1
ATOM 2602 C C . ALA A 1 330 ? 13.163 5.102 -24.312 1.00 98.69 330 ALA A C 1
ATOM 2604 O O . ALA A 1 330 ? 14.299 4.662 -24.513 1.00 98.69 330 ALA A O 1
ATOM 2605 N N . ASP A 1 331 ? 12.956 6.327 -23.827 1.00 98.62 331 ASP A N 1
ATOM 2606 C CA . ASP A 1 331 ? 14.040 7.257 -23.489 1.00 98.62 331 ASP A CA 1
ATOM 2607 C C . ASP A 1 331 ? 14.859 6.756 -22.281 1.00 98.62 331 ASP A C 1
ATOM 2609 O O . ASP A 1 331 ? 16.094 6.831 -22.277 1.00 98.62 331 ASP A O 1
ATOM 2613 N N . LEU A 1 332 ? 14.187 6.186 -21.272 1.00 98.75 332 LEU A N 1
ATOM 2614 C CA . LEU A 1 332 ? 14.820 5.537 -20.119 1.00 98.75 332 LEU A CA 1
ATOM 2615 C C . LEU A 1 332 ? 15.606 4.291 -20.553 1.00 98.75 332 LEU A C 1
ATOM 2617 O O . LEU A 1 332 ? 16.746 4.113 -20.125 1.00 98.75 332 LEU A O 1
ATOM 2621 N N . GLY A 1 333 ? 15.050 3.472 -21.453 1.00 98.62 333 GLY A N 1
ATOM 2622 C CA . GLY A 1 333 ? 15.755 2.322 -22.029 1.00 98.62 333 GLY A CA 1
ATOM 2623 C C . GLY A 1 333 ? 17.007 2.743 -22.804 1.00 98.62 333 GLY A C 1
ATOM 2624 O O . GLY A 1 333 ? 18.094 2.214 -22.578 1.00 98.62 333 GLY A O 1
ATOM 2625 N N . SER A 1 334 ? 16.894 3.769 -23.649 1.00 98.56 334 SER A N 1
ATOM 2626 C CA . SER A 1 334 ? 18.034 4.318 -24.401 1.00 98.56 334 SER A CA 1
ATOM 2627 C C . SER A 1 334 ? 19.127 4.834 -23.463 1.00 98.56 334 SER A C 1
ATOM 2629 O O . SER A 1 334 ? 20.308 4.556 -23.661 1.00 98.56 334 SER A O 1
ATOM 2631 N N . THR A 1 335 ? 18.728 5.519 -22.388 1.00 98.31 335 THR A N 1
ATOM 2632 C CA . THR A 1 335 ? 19.642 5.977 -21.335 1.00 98.31 335 THR A CA 1
ATOM 2633 C C . THR A 1 335 ? 20.377 4.808 -20.679 1.00 98.31 335 THR A C 1
ATOM 2635 O O . THR A 1 335 ? 21.600 4.860 -20.550 1.00 98.31 335 THR A O 1
ATOM 2638 N N . GLY A 1 336 ? 19.665 3.738 -20.318 1.00 97.88 336 GLY A N 1
ATOM 2639 C CA . GLY A 1 336 ? 20.258 2.539 -19.728 1.00 97.88 336 GLY A CA 1
ATOM 2640 C C . GLY A 1 336 ? 21.268 1.840 -20.646 1.00 97.88 336 GLY A C 1
ATOM 2641 O O . GLY A 1 336 ? 22.359 1.481 -20.201 1.00 97.88 336 GLY A O 1
ATOM 2642 N N . LEU A 1 337 ? 20.961 1.705 -21.942 1.00 97.81 337 LEU A N 1
ATOM 2643 C CA . LEU A 1 337 ? 21.900 1.125 -22.911 1.00 97.81 337 LEU A CA 1
ATOM 2644 C C . LEU A 1 337 ? 23.148 1.985 -23.109 1.00 97.81 337 LEU A C 1
ATOM 2646 O O . LEU A 1 337 ? 24.254 1.446 -23.156 1.00 97.81 337 LEU A O 1
ATOM 2650 N N . GLU A 1 338 ? 22.995 3.306 -23.209 1.00 96.44 338 GLU A N 1
ATOM 2651 C CA . GLU A 1 338 ? 24.140 4.213 -23.317 1.00 96.44 338 GLU A CA 1
ATOM 2652 C C . GLU A 1 338 ? 25.053 4.113 -22.090 1.00 96.44 338 GLU A C 1
ATOM 2654 O O . GLU A 1 338 ? 26.272 4.043 -22.248 1.00 96.44 338 GLU A O 1
ATOM 2659 N N . VAL A 1 339 ? 24.484 4.045 -20.878 1.00 95.31 339 VAL A N 1
ATOM 2660 C CA . VAL A 1 339 ? 25.260 3.836 -19.646 1.00 95.31 339 VAL A CA 1
ATOM 2661 C C . VAL A 1 339 ? 26.106 2.569 -19.740 1.00 95.31 339 VAL A C 1
ATOM 2663 O O . VAL A 1 339 ? 27.317 2.632 -19.524 1.00 95.31 339 VAL A O 1
ATOM 2666 N N . ILE A 1 340 ? 25.484 1.431 -20.071 1.00 95.31 340 ILE A N 1
ATOM 2667 C CA . ILE A 1 340 ? 26.196 0.150 -20.173 1.00 95.31 340 ILE A CA 1
ATOM 2668 C C . ILE A 1 340 ? 27.338 0.278 -21.186 1.00 95.31 340 ILE A C 1
ATOM 2670 O O . ILE A 1 340 ? 28.457 -0.139 -20.907 1.00 95.31 340 ILE A O 1
ATOM 2674 N N . GLN A 1 341 ? 27.112 0.923 -22.333 1.00 93.88 341 GLN A N 1
ATOM 2675 C CA . GLN A 1 341 ? 28.166 1.121 -23.330 1.00 93.88 341 GLN A CA 1
ATOM 2676 C C . GLN A 1 341 ? 29.355 1.941 -22.808 1.00 93.88 341 GLN A C 1
ATOM 2678 O O . GLN A 1 341 ? 30.494 1.593 -23.125 1.00 93.88 341 GLN A O 1
ATOM 2683 N N . TYR A 1 342 ? 29.124 3.008 -22.036 1.00 93.25 342 TYR A N 1
ATOM 2684 C CA . TYR A 1 342 ? 30.210 3.803 -21.448 1.00 93.25 342 TYR A CA 1
ATOM 2685 C C . TYR A 1 342 ? 31.012 3.003 -20.423 1.00 93.25 342 TYR A C 1
ATOM 2687 O O . TYR A 1 342 ? 32.244 2.987 -20.493 1.00 93.25 342 TYR A O 1
ATOM 2695 N N . ILE A 1 343 ? 30.320 2.291 -19.529 1.00 90.81 343 ILE A N 1
ATOM 2696 C CA . ILE A 1 343 ? 30.952 1.472 -18.490 1.00 90.81 343 ILE A CA 1
ATOM 2697 C C . ILE A 1 343 ? 31.797 0.357 -19.126 1.00 90.81 343 ILE A C 1
ATOM 2699 O O . ILE A 1 343 ? 32.972 0.211 -18.795 1.00 90.81 343 ILE A O 1
ATOM 2703 N N . GLU A 1 344 ? 31.249 -0.379 -20.096 1.00 90.38 344 GLU A N 1
ATOM 2704 C CA . GLU A 1 344 ? 31.947 -1.499 -20.746 1.00 90.38 344 GLU A CA 1
ATOM 2705 C C . GLU A 1 344 ? 33.155 -1.051 -21.574 1.00 90.38 344 GLU A C 1
ATOM 2707 O O . GLU A 1 344 ? 34.179 -1.733 -21.616 1.00 90.38 344 GLU A O 1
ATOM 2712 N N . LYS A 1 345 ? 33.065 0.111 -22.230 1.00 91.00 345 LYS A N 1
ATOM 2713 C CA . LYS A 1 345 ? 34.192 0.678 -22.982 1.00 91.00 345 LYS A CA 1
ATOM 2714 C C . LYS A 1 345 ? 35.227 1.354 -22.080 1.00 91.00 345 LYS A C 1
ATOM 2716 O O . LYS A 1 345 ? 36.234 1.824 -22.607 1.00 91.00 345 LYS A O 1
ATOM 2721 N N . GLN A 1 346 ? 34.977 1.442 -20.768 1.00 86.62 346 GLN A N 1
ATOM 2722 C CA . GLN A 1 346 ? 35.758 2.245 -19.820 1.00 86.62 346 GLN A CA 1
ATOM 2723 C C . GLN A 1 346 ? 35.946 3.687 -20.321 1.00 86.62 346 GLN A C 1
ATOM 2725 O O . GLN A 1 346 ? 37.001 4.303 -20.165 1.00 86.62 346 GLN A O 1
ATOM 2730 N N . GLN A 1 347 ? 34.920 4.209 -20.995 1.00 87.19 347 GLN A N 1
ATOM 2731 C CA . GLN A 1 347 ? 34.926 5.538 -21.583 1.00 87.19 347 GLN A CA 1
ATOM 2732 C C . GLN A 1 347 ? 34.172 6.483 -20.671 1.00 87.19 347 GLN A C 1
ATOM 2734 O O . GLN A 1 347 ? 33.008 6.256 -20.350 1.00 87.19 347 GLN A O 1
ATOM 2739 N N . ARG A 1 348 ? 34.818 7.592 -20.320 1.00 82.56 348 ARG A N 1
ATOM 2740 C CA . ARG A 1 348 ? 34.136 8.666 -19.613 1.00 82.56 348 ARG A CA 1
ATOM 2741 C C . ARG A 1 348 ? 33.104 9.307 -20.533 1.00 82.56 348 ARG A C 1
ATOM 2743 O O . ARG A 1 348 ? 33.431 9.683 -21.662 1.00 82.56 348 ARG A O 1
ATOM 2750 N N . ALA A 1 349 ? 31.883 9.465 -20.035 1.00 88.44 349 ALA A N 1
ATOM 2751 C CA . ALA A 1 349 ? 30.848 10.164 -20.775 1.00 88.44 349 ALA A CA 1
ATOM 2752 C C . ALA A 1 349 ? 31.261 11.625 -21.092 1.00 88.44 349 ALA A C 1
ATOM 2754 O O . ALA A 1 349 ? 31.959 12.257 -20.288 1.00 88.44 349 ALA A O 1
ATOM 2755 N N . PRO A 1 350 ? 30.848 12.191 -22.244 1.00 90.19 350 PRO A N 1
ATOM 2756 C CA . PRO A 1 350 ? 31.150 13.574 -22.609 1.00 90.19 350 PRO A CA 1
ATOM 2757 C C . PRO A 1 350 ? 30.681 14.595 -21.564 1.00 90.19 350 PRO A C 1
ATOM 2759 O O . PRO A 1 350 ? 29.726 14.364 -20.819 1.00 90.19 350 PRO A O 1
ATOM 2762 N N . ALA A 1 351 ? 31.311 15.773 -21.550 1.00 90.31 351 ALA A N 1
ATOM 2763 C CA . ALA A 1 351 ? 30.889 16.870 -20.681 1.00 90.31 351 ALA A CA 1
ATOM 2764 C C . ALA A 1 351 ? 29.402 17.212 -20.903 1.00 90.31 351 ALA A C 1
ATOM 2766 O O . ALA A 1 351 ? 28.953 17.362 -22.037 1.00 90.31 351 ALA A O 1
ATOM 2767 N N . GLY A 1 352 ? 28.637 17.317 -19.813 1.00 92.69 352 GLY A N 1
ATOM 2768 C CA . GLY A 1 352 ? 27.195 17.592 -19.850 1.00 92.69 352 GLY A CA 1
ATOM 2769 C C . GLY A 1 352 ? 26.299 16.375 -20.121 1.00 92.69 352 GLY A C 1
ATOM 2770 O O . GLY A 1 352 ? 25.089 16.479 -19.929 1.00 92.69 352 GLY A O 1
ATOM 2771 N N . TRP A 1 353 ? 26.852 15.209 -20.487 1.00 95.38 353 TRP A N 1
ATOM 2772 C CA . TRP A 1 353 ? 26.054 14.004 -20.752 1.00 95.38 353 TRP A CA 1
ATOM 2773 C C . TRP A 1 353 ? 25.306 13.520 -19.504 1.00 95.38 353 TRP A C 1
ATOM 2775 O O . TRP A 1 353 ? 24.094 13.328 -19.556 1.00 95.38 353 TRP A O 1
ATOM 2785 N N . THR A 1 354 ? 25.985 13.410 -18.355 1.00 95.69 354 THR A N 1
ATOM 2786 C CA . THR A 1 354 ? 25.358 12.970 -17.094 1.00 95.69 354 THR A CA 1
ATOM 2787 C C . THR A 1 354 ? 24.193 13.883 -16.712 1.00 95.69 354 THR A C 1
ATOM 2789 O O . THR A 1 354 ? 23.108 13.400 -16.410 1.00 95.69 354 THR A O 1
ATOM 2792 N N . GLN A 1 355 ? 24.375 15.206 -16.809 1.00 96.69 355 GLN A N 1
ATOM 2793 C CA . GLN A 1 355 ? 23.315 16.179 -16.532 1.00 96.69 355 GLN A CA 1
ATOM 2794 C C . GLN A 1 355 ? 22.133 16.026 -17.501 1.00 96.69 355 GLN A C 1
ATOM 2796 O O . GLN A 1 355 ? 20.983 16.070 -17.075 1.00 96.69 355 GLN A O 1
ATOM 2801 N N . SER A 1 356 ? 22.408 15.804 -18.790 1.00 97.25 356 SER A N 1
ATOM 2802 C CA . SER A 1 356 ? 21.377 15.538 -19.798 1.00 97.25 356 SER A CA 1
ATOM 2803 C C . SER A 1 356 ? 20.564 14.280 -19.476 1.00 97.25 356 SER A C 1
ATOM 2805 O O . SER A 1 356 ? 19.339 14.322 -19.568 1.00 97.25 356 SER A O 1
ATOM 2807 N N . LYS A 1 357 ? 21.209 13.178 -19.077 1.00 97.81 357 LYS A N 1
ATOM 2808 C CA . LYS A 1 357 ? 20.512 11.926 -18.742 1.00 97.81 357 LYS A CA 1
ATOM 2809 C C . LYS A 1 357 ? 19.748 12.009 -17.427 1.00 97.81 357 LYS A C 1
ATOM 2811 O O . LYS A 1 357 ? 18.615 11.542 -17.361 1.00 97.81 357 LYS A O 1
ATOM 2816 N N . LEU A 1 358 ? 20.304 12.672 -16.414 1.00 98.12 358 LEU A N 1
ATOM 2817 C CA . LEU A 1 358 ? 19.575 12.947 -15.175 1.00 98.12 358 LEU A CA 1
ATOM 2818 C C . LEU A 1 358 ? 18.331 13.810 -15.433 1.00 98.12 358 LEU A C 1
ATOM 2820 O O . LEU A 1 358 ? 17.286 13.510 -14.872 1.00 98.12 358 LEU A O 1
ATOM 2824 N N . ALA A 1 359 ? 18.387 14.783 -16.350 1.00 98.19 359 ALA A N 1
ATOM 2825 C CA . ALA A 1 359 ? 17.216 15.580 -16.720 1.00 98.19 359 ALA A CA 1
ATOM 2826 C C . ALA A 1 359 ? 16.094 14.746 -17.376 1.00 98.19 359 ALA A C 1
ATOM 2828 O O . ALA A 1 359 ? 14.915 15.021 -17.147 1.00 98.19 359 ALA A O 1
ATOM 2829 N N . VAL A 1 360 ? 16.435 13.707 -18.155 1.00 98.12 360 VAL A N 1
ATOM 2830 C CA . VAL A 1 360 ? 15.450 12.741 -18.685 1.00 98.12 360 VAL A CA 1
ATOM 2831 C C . VAL A 1 360 ? 14.762 11.999 -17.536 1.00 98.12 360 VAL A C 1
ATOM 2833 O O . VAL A 1 360 ? 13.534 11.910 -17.505 1.00 98.12 360 VAL A O 1
ATOM 2836 N N . ILE A 1 361 ? 15.539 11.525 -16.558 1.00 98.50 361 ILE A N 1
ATOM 2837 C CA . ILE A 1 361 ? 15.018 10.827 -15.374 1.00 98.50 361 ILE A CA 1
ATOM 2838 C C . ILE A 1 361 ? 14.153 11.764 -14.517 1.00 98.50 361 ILE A C 1
ATOM 2840 O O . ILE A 1 361 ? 13.053 11.387 -14.118 1.00 98.50 361 ILE A O 1
ATOM 2844 N N . ASP A 1 362 ? 14.596 13.001 -14.283 1.00 98.19 362 ASP A N 1
ATOM 2845 C CA . ASP A 1 362 ? 13.855 14.020 -13.528 1.00 98.19 362 ASP A CA 1
ATOM 2846 C C . ASP A 1 362 ? 12.510 14.344 -14.186 1.00 98.19 362 ASP A C 1
ATOM 2848 O O . ASP A 1 362 ? 11.494 14.517 -13.510 1.00 98.19 362 ASP A O 1
ATOM 2852 N N . GLN A 1 363 ? 12.478 14.403 -15.519 1.00 97.44 363 GLN A N 1
ATOM 2853 C CA . GLN A 1 363 ? 11.239 14.625 -16.253 1.00 97.44 363 GLN A CA 1
ATOM 2854 C C . GLN A 1 363 ? 10.303 13.410 -16.179 1.00 97.44 363 GLN A C 1
ATOM 2856 O O . GLN A 1 363 ? 9.088 13.593 -16.088 1.00 97.44 363 GLN A O 1
ATOM 2861 N N . ALA A 1 364 ? 10.840 12.187 -16.179 1.00 97.69 364 ALA A N 1
ATOM 2862 C CA . ALA A 1 364 ? 10.061 10.965 -15.976 1.00 97.69 364 ALA A CA 1
ATOM 2863 C C . ALA A 1 364 ? 9.533 10.830 -14.532 1.00 97.69 364 ALA A C 1
ATOM 2865 O O . ALA A 1 364 ? 8.457 10.264 -14.330 1.00 97.69 364 ALA A O 1
ATOM 2866 N N . ALA A 1 365 ? 10.235 11.389 -13.540 1.00 96.75 365 ALA A N 1
ATOM 2867 C CA . ALA A 1 365 ? 9.839 11.361 -12.129 1.00 96.75 365 ALA A CA 1
ATOM 2868 C C . ALA A 1 365 ? 8.573 12.178 -11.828 1.00 96.75 365 ALA A C 1
ATOM 2870 O O . ALA A 1 365 ? 7.850 11.870 -10.878 1.00 96.75 365 ALA A O 1
ATOM 2871 N N . LYS A 1 366 ? 8.272 13.197 -12.642 1.00 92.75 366 LYS A N 1
ATOM 2872 C CA . LYS A 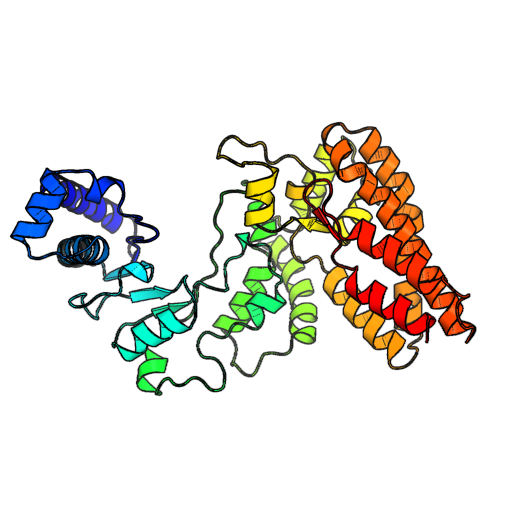1 366 ? 7.023 13.963 -12.527 1.00 92.75 366 LYS A CA 1
ATOM 2873 C C . LYS A 1 366 ? 5.827 13.052 -12.829 1.00 92.75 366 LYS A C 1
ATOM 2875 O O . LYS A 1 366 ? 5.898 12.309 -13.809 1.00 92.75 366 LYS A O 1
ATOM 2880 N N . PRO A 1 367 ? 4.744 13.079 -12.034 1.00 85.25 367 PRO A N 1
ATOM 2881 C CA . PRO A 1 367 ? 3.548 12.273 -12.279 1.00 85.25 367 PRO A CA 1
ATOM 2882 C C . PRO A 1 367 ? 2.863 12.676 -13.599 1.00 85.25 367 PRO A C 1
ATOM 2884 O O . PRO A 1 367 ? 2.817 13.850 -13.957 1.00 85.25 367 PRO A O 1
ATOM 2887 N N . ALA A 1 368 ? 2.327 11.694 -14.324 1.00 91.44 368 ALA A N 1
ATOM 2888 C CA . ALA A 1 368 ? 1.509 11.871 -15.524 1.00 91.44 368 ALA A CA 1
ATOM 2889 C C . ALA A 1 368 ? 0.552 10.679 -15.625 1.00 91.44 368 ALA A C 1
ATOM 2891 O O . ALA A 1 368 ? 0.981 9.539 -15.427 1.00 91.44 368 ALA A O 1
ATOM 2892 N N . GLY A 1 369 ? -0.734 10.951 -15.865 1.00 92.38 369 GLY A N 1
ATOM 2893 C CA . GLY A 1 369 ? -1.803 9.947 -15.820 1.00 92.38 369 GLY A CA 1
ATOM 2894 C C . GLY A 1 369 ? -1.968 9.261 -14.458 1.00 92.38 369 GLY A C 1
ATOM 2895 O O . GLY A 1 369 ? -2.341 8.093 -14.412 1.00 92.38 369 GLY A O 1
ATOM 2896 N N . LEU A 1 370 ? -1.633 9.966 -13.366 1.00 95.94 370 LEU A N 1
ATOM 2897 C CA . LEU A 1 370 ? -1.689 9.474 -11.980 1.00 95.94 370 LEU A CA 1
ATOM 2898 C C . LEU A 1 370 ? -0.861 8.192 -11.731 1.00 95.94 370 LEU A C 1
ATOM 2900 O O . LEU A 1 370 ? -1.142 7.406 -10.831 1.00 95.94 370 LEU A O 1
ATOM 2904 N N . VAL A 1 371 ? 0.197 7.977 -12.513 1.00 97.50 371 VAL A N 1
ATOM 2905 C CA . VAL A 1 371 ? 1.141 6.864 -12.329 1.00 97.50 371 VAL A CA 1
ATOM 2906 C C . VAL A 1 371 ? 2.580 7.365 -12.250 1.00 97.50 371 VAL A C 1
ATOM 2908 O O . VAL A 1 371 ? 2.906 8.446 -12.758 1.00 97.50 371 VAL A O 1
ATOM 2911 N N . ARG A 1 372 ? 3.457 6.573 -11.628 1.00 97.06 372 ARG A N 1
ATOM 2912 C CA . ARG A 1 372 ? 4.885 6.866 -11.425 1.00 97.06 372 ARG A CA 1
ATOM 2913 C C . ARG A 1 372 ? 5.749 5.697 -11.880 1.00 97.06 372 ARG A C 1
ATOM 2915 O O . ARG A 1 372 ? 5.358 4.548 -11.704 1.00 97.06 372 ARG A O 1
ATOM 2922 N N . PHE A 1 373 ? 6.928 5.995 -12.425 1.00 98.44 373 PHE A N 1
ATOM 2923 C CA . PHE A 1 373 ? 7.944 4.978 -12.687 1.00 98.44 373 PHE A CA 1
ATOM 2924 C C . PHE A 1 373 ? 8.601 4.517 -11.387 1.00 98.44 373 PHE A C 1
ATOM 2926 O O . PHE A 1 373 ? 8.960 5.341 -10.548 1.00 98.44 373 PHE A O 1
ATOM 2933 N N . THR A 1 374 ? 8.820 3.212 -11.256 1.00 97.81 374 THR A N 1
ATOM 2934 C CA . THR A 1 374 ? 9.378 2.583 -10.044 1.00 97.81 374 THR A CA 1
ATOM 2935 C C . THR A 1 374 ? 10.876 2.284 -10.143 1.00 97.81 374 THR A C 1
ATOM 2937 O O . THR A 1 374 ? 11.514 1.901 -9.171 1.00 97.81 374 THR A O 1
ATOM 2940 N N . VAL A 1 375 ? 11.461 2.490 -11.323 1.00 98.12 375 VAL A N 1
ATOM 2941 C CA . VAL A 1 375 ? 12.822 2.059 -11.693 1.00 98.12 375 VAL A CA 1
ATOM 2942 C C . VAL A 1 375 ? 13.820 3.216 -11.828 1.00 98.12 375 VAL A C 1
ATOM 2944 O O . VAL A 1 375 ? 14.936 3.025 -12.307 1.00 98.12 375 VAL A O 1
ATOM 2947 N N . LEU A 1 376 ? 13.425 4.432 -11.436 1.00 98.44 376 LEU A N 1
ATOM 2948 C CA . LEU A 1 376 ? 14.204 5.644 -11.706 1.00 98.44 376 LEU A CA 1
ATOM 2949 C C . LEU A 1 376 ? 15.483 5.743 -10.869 1.00 98.44 376 LEU A C 1
ATOM 2951 O O . LEU A 1 376 ? 16.524 6.080 -11.423 1.00 98.44 376 LEU A O 1
ATOM 2955 N N . GLU A 1 377 ? 15.433 5.426 -9.573 1.00 98.19 377 GLU A N 1
ATOM 2956 C CA . GLU A 1 377 ? 16.610 5.519 -8.693 1.00 98.19 377 GLU A CA 1
ATOM 2957 C C . GLU A 1 377 ? 17.749 4.570 -9.119 1.00 98.19 377 GLU A C 1
ATOM 2959 O O . GLU A 1 377 ? 18.857 5.060 -9.345 1.00 98.19 377 GLU A O 1
ATOM 2964 N N . PRO A 1 378 ? 17.509 3.268 -9.394 1.00 98.12 378 PRO A N 1
ATOM 2965 C CA . PRO A 1 378 ? 18.544 2.408 -9.975 1.00 98.12 378 PRO A CA 1
ATOM 2966 C C . PRO A 1 378 ? 19.124 2.952 -11.292 1.00 98.12 378 PRO A C 1
ATOM 2968 O O . PRO A 1 378 ? 20.319 2.826 -11.562 1.00 98.12 378 PRO A O 1
ATOM 2971 N N . LEU A 1 379 ? 18.305 3.600 -12.127 1.00 98.31 379 LEU A N 1
ATOM 2972 C CA . LEU A 1 379 ? 18.795 4.208 -13.362 1.00 98.31 379 LEU A CA 1
ATOM 2973 C C . LEU A 1 379 ? 19.659 5.456 -13.098 1.00 98.31 379 LEU A C 1
ATOM 2975 O O . LEU A 1 379 ? 20.624 5.689 -13.827 1.00 98.31 379 LEU A O 1
ATOM 2979 N N . ARG A 1 380 ? 19.373 6.239 -12.047 1.00 98.38 380 ARG A N 1
ATOM 2980 C CA . ARG A 1 380 ? 20.258 7.337 -11.613 1.00 98.38 380 ARG A CA 1
ATOM 2981 C C . ARG A 1 380 ? 21.612 6.811 -11.169 1.00 98.38 380 ARG A C 1
ATOM 2983 O O . ARG A 1 380 ? 22.625 7.394 -11.550 1.00 98.38 380 ARG A O 1
ATOM 2990 N N . ASP A 1 381 ? 21.640 5.721 -10.405 1.00 97.94 381 ASP A N 1
ATOM 2991 C CA . ASP A 1 381 ? 22.885 5.096 -9.949 1.00 97.94 381 ASP A CA 1
ATOM 2992 C C . ASP A 1 381 ? 23.765 4.685 -11.133 1.00 97.94 381 ASP A C 1
ATOM 2994 O O . ASP A 1 381 ? 24.954 5.012 -11.172 1.00 97.94 381 ASP A O 1
ATOM 2998 N N . LEU A 1 382 ? 23.156 4.064 -12.147 1.00 96.81 382 LEU A N 1
ATOM 2999 C CA . LEU A 1 382 ? 23.790 3.743 -13.425 1.00 96.81 382 LEU A CA 1
ATOM 3000 C C . LEU A 1 382 ? 24.378 4.991 -14.113 1.00 96.81 382 LEU A C 1
ATOM 3002 O O . LEU A 1 382 ? 25.564 5.021 -14.452 1.00 96.81 382 LEU A O 1
ATOM 3006 N N . VAL A 1 383 ? 23.576 6.044 -14.294 1.00 97.06 383 VAL A N 1
ATOM 3007 C CA . VAL A 1 383 ? 24.011 7.297 -14.945 1.00 97.06 383 VAL A CA 1
ATOM 3008 C C . VAL A 1 383 ? 25.160 7.968 -14.189 1.00 97.06 383 VAL A C 1
ATOM 3010 O O . VAL A 1 383 ? 26.124 8.434 -14.802 1.00 97.06 383 VAL A O 1
ATOM 3013 N N . ASN A 1 384 ? 25.089 7.994 -12.859 1.00 94.88 384 ASN A N 1
ATOM 3014 C CA . ASN A 1 384 ? 26.129 8.561 -12.009 1.00 94.88 384 ASN A CA 1
ATOM 3015 C C . ASN A 1 384 ? 27.424 7.745 -12.059 1.00 94.88 384 ASN A C 1
ATOM 3017 O O . ASN A 1 384 ? 28.506 8.330 -12.028 1.00 94.88 384 ASN A O 1
ATOM 3021 N N . ALA A 1 385 ? 27.332 6.416 -12.151 1.00 92.94 385 ALA A N 1
ATOM 3022 C CA . ALA A 1 385 ? 28.495 5.546 -12.278 1.00 92.94 385 ALA A CA 1
ATOM 3023 C C . ALA A 1 385 ? 29.247 5.776 -13.598 1.00 92.94 385 ALA A C 1
ATOM 3025 O O . ALA A 1 385 ? 30.464 5.891 -13.569 1.00 92.94 385 ALA A O 1
ATOM 3026 N N . ALA A 1 386 ? 28.545 5.933 -14.726 1.00 90.56 386 ALA A N 1
ATOM 3027 C CA . ALA A 1 386 ? 29.173 6.231 -16.023 1.00 90.56 386 ALA A CA 1
ATOM 3028 C C . ALA A 1 386 ? 29.767 7.653 -16.133 1.00 90.56 386 ALA A C 1
ATOM 3030 O O . ALA A 1 386 ? 30.568 7.932 -17.028 1.00 90.56 386 ALA A O 1
ATOM 3031 N N . GLY A 1 387 ? 29.341 8.577 -15.264 1.00 84.50 387 GLY A N 1
ATOM 3032 C CA . GLY A 1 387 ? 29.860 9.948 -15.218 1.00 84.50 387 GLY A CA 1
ATOM 3033 C C . GLY A 1 387 ? 31.155 10.118 -14.410 1.00 84.50 387 GLY A C 1
ATOM 3034 O O . GLY A 1 387 ? 31.846 11.132 -14.580 1.00 84.50 387 GLY A O 1
ATOM 3035 N N . LYS A 1 388 ? 31.459 9.158 -13.528 1.00 79.81 388 LYS A N 1
ATOM 3036 C CA . LYS A 1 388 ? 32.706 9.087 -12.754 1.00 79.81 388 LYS A CA 1
ATOM 3037 C C . LYS A 1 388 ? 33.807 8.492 -13.619 1.00 79.81 388 LYS A C 1
ATOM 3039 O O . LYS A 1 388 ? 34.910 9.085 -13.603 1.00 79.81 388 LYS A O 1
#

pLDDT: mean 96.32, std 3.04, range [77.44, 98.81]

Foldseek 3Di:
DDPVVLVVVLVVLLVVLVVDVDQEDEPELPDCPCPVLVVDPVSVVVCVVVVNDDPLSVSLVVVLSCQVSSVVSNHAYEYELSNPDPPPDLSYEYEYPVDQVSLLVCLVVNHAYAYAPPLELLQLDALLVLLQDASQDDPDPDDPSSVVSDPFYDRDYDPQQADPLQSLLSCPDSVVSNVCNRPDPVVPNDPVVSLVVRVVVRVVVVVVPRCSPVSLLVLQCQQLVHNPCPLVVLLLLQKAFHGDVVCCVVVVTDPPDDNRANNSNHHRHHSCLVVLLVLLVVCLVPVDPVSLVVLLVSLVSQLVSLVVNLVSLVVGPRSVFVSVSSVLSNLLSVLSVVLSVLVVVVHADDPCPLVVSVVSLVVQQDDTSRMHGSNSVSSNSSSVSSND